Protein AF-M3G1S8-F1 (afdb_monomer_lite)

Organism: NCBI:txid1001598

pLDDT: mean 78.89, std 14.93, range [29.88, 95.81]

Secondary structure (DSSP, 8-state):
--SS-S-SS--SEEEEEPP----TTS-HHHHHHHHHHHHHHTTEEEEEEEE-HHHHHHHTT-HHHHHHHHHHHHTT-EEEEEEHHHHHSS-HHHHHHHHHHHHHHHTTSEEEEEE-HHHHHHHHHHHHHHHHHHHHS--------SS-HHHHHHHHHHHHHHHHHHHHHHHHHHHHHHHHHHHHHHHHHHHHHHHHHHHHHHHHHHHHHHHH--GGGHHHHHHH-TTEEEEEEEEE-TTTS-EEEEEEEE-HHHHHHHT----HHHHHHHHHHHTTT--SS-EEEE-HHHHTS-EEEEEEEETTEEEEEEEEHHHHTHHHHHH-SSTT-EEEEE-TT--EEEESSHHHHHHT---TTSHHHHHHHH-SSSEEEEEEEETTEEEEEEEEE-SGGG-EEEEEEEHHHHTHHHHHHHHHHHHHHHHHHHHHHHHHHHHHS-TTSTTHHHHHHHHHHHHHHHHHHHHHHHTT-

Radius of gyration: 53.16 Å; chains: 1; bounding box: 112×55×139 Å

Structure (mmCIF, N/CA/C/O backbone):
data_AF-M3G1S8-F1
#
_entry.id   AF-M3G1S8-F1
#
loop_
_atom_site.group_PDB
_atom_site.id
_atom_site.type_symbol
_atom_site.label_atom_id
_atom_site.label_alt_id
_atom_site.label_comp_id
_atom_site.label_asym_id
_atom_site.label_entity_id
_atom_site.label_seq_id
_atom_site.pdbx_PDB_ins_code
_atom_site.Cartn_x
_atom_site.Cartn_y
_atom_site.Cartn_z
_atom_site.occupancy
_atom_site.B_iso_or_equiv
_atom_site.auth_seq_id
_atom_site.auth_comp_id
_atom_site.auth_asym_id
_atom_site.auth_atom_id
_atom_site.pdbx_PDB_model_num
ATOM 1 N N . MET A 1 1 ? 38.138 -42.735 -56.449 1.00 38.25 1 MET A N 1
ATOM 2 C CA . MET A 1 1 ? 37.296 -41.520 -56.507 1.00 38.25 1 MET A CA 1
ATOM 3 C C . MET A 1 1 ? 37.813 -40.441 -55.544 1.00 38.25 1 MET A C 1
ATOM 5 O O . MET A 1 1 ? 37.038 -39.801 -54.858 1.00 38.25 1 MET A O 1
ATOM 9 N N . LEU A 1 2 ? 39.129 -40.226 -55.545 1.00 37.28 2 LEU A N 1
ATOM 10 C CA . LEU A 1 2 ? 39.902 -39.132 -54.942 1.00 37.28 2 LEU A CA 1
ATOM 11 C C . LEU A 1 2 ? 41.147 -39.022 -55.856 1.00 37.28 2 LEU A C 1
ATOM 13 O O . LEU A 1 2 ? 41.548 -40.051 -56.395 1.00 37.28 2 LEU A O 1
ATOM 17 N N . ASP A 1 3 ? 41.664 -37.818 -56.110 1.00 30.77 3 ASP A N 1
ATOM 18 C CA . ASP A 1 3 ? 42.760 -37.451 -57.053 1.00 30.77 3 ASP A CA 1
ATOM 19 C C . ASP A 1 3 ? 42.416 -37.039 -58.496 1.00 30.77 3 ASP A C 1
ATOM 21 O O . ASP A 1 3 ? 43.295 -36.845 -59.334 1.00 30.77 3 ASP A O 1
ATOM 25 N N . ARG A 1 4 ? 41.152 -36.736 -58.791 1.00 29.88 4 ARG A N 1
ATOM 26 C CA . ARG A 1 4 ? 40.826 -35.839 -59.912 1.00 29.88 4 ARG A CA 1
ATOM 27 C C . ARG A 1 4 ? 40.173 -34.607 -59.333 1.00 29.88 4 ARG A C 1
ATOM 29 O O . ARG A 1 4 ? 38.979 -34.651 -59.095 1.00 29.88 4 ARG A O 1
ATOM 36 N N . TRP A 1 5 ? 40.985 -33.593 -59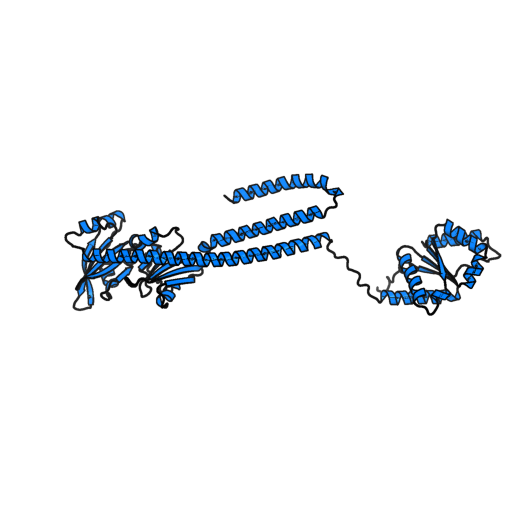.053 1.00 32.28 5 TRP A N 1
ATOM 37 C CA . TRP A 1 5 ? 40.703 -32.145 -58.987 1.00 32.28 5 TRP A CA 1
ATOM 38 C C . TRP A 1 5 ? 41.915 -31.465 -58.321 1.00 32.28 5 TRP A C 1
ATOM 40 O O . TRP A 1 5 ? 41.798 -30.691 -57.380 1.00 32.28 5 TRP A O 1
ATOM 50 N N . LYS A 1 6 ? 43.116 -31.817 -58.798 1.00 30.30 6 LYS A N 1
ATOM 51 C CA . LYS A 1 6 ? 44.330 -31.056 -58.517 1.00 30.30 6 LYS A CA 1
ATOM 52 C C . LYS A 1 6 ? 44.352 -29.918 -59.535 1.00 30.30 6 LYS A C 1
ATOM 54 O O . LYS A 1 6 ? 44.283 -30.182 -60.736 1.00 30.30 6 LYS A O 1
ATOM 59 N N . ASP A 1 7 ? 44.306 -28.699 -59.018 1.00 33.06 7 ASP A N 1
ATOM 60 C CA . ASP A 1 7 ? 44.194 -27.417 -59.706 1.00 33.06 7 ASP A CA 1
ATOM 61 C C . ASP A 1 7 ? 44.716 -27.392 -61.144 1.00 33.06 7 ASP A C 1
ATOM 63 O O . ASP A 1 7 ? 45.914 -27.421 -61.413 1.00 33.06 7 ASP A O 1
ATOM 67 N N . LYS A 1 8 ? 43.786 -27.254 -62.091 1.00 31.61 8 LYS A N 1
ATOM 68 C CA . LYS A 1 8 ? 44.093 -26.889 -63.481 1.00 31.61 8 LYS A CA 1
ATOM 69 C C . LYS A 1 8 ? 44.169 -25.368 -63.692 1.00 31.61 8 LYS A C 1
ATOM 71 O O . LYS A 1 8 ? 44.299 -24.937 -64.832 1.00 31.61 8 LYS A O 1
ATOM 76 N N . ASN A 1 9 ? 44.113 -24.578 -62.616 1.00 37.78 9 ASN A N 1
ATOM 77 C CA . ASN A 1 9 ? 44.045 -23.113 -62.655 1.00 37.78 9 ASN A CA 1
ATOM 78 C C . ASN A 1 9 ? 45.237 -22.389 -62.001 1.00 37.78 9 ASN A C 1
ATOM 80 O O . ASN A 1 9 ? 45.182 -21.172 -61.876 1.00 37.78 9 ASN A O 1
ATOM 84 N N . ASP A 1 10 ? 46.321 -23.084 -61.643 1.00 44.72 10 ASP A N 1
ATOM 85 C CA . ASP A 1 10 ? 47.406 -22.490 -60.838 1.00 44.72 10 ASP A CA 1
ATOM 86 C C . ASP A 1 10 ? 48.728 -22.265 -61.597 1.00 44.72 10 ASP A C 1
ATOM 88 O O . ASP A 1 10 ? 49.819 -22.506 -61.090 1.00 44.72 10 ASP A O 1
ATOM 92 N N . LYS A 1 11 ? 48.654 -21.820 -62.858 1.00 54.25 11 LYS A N 1
ATOM 93 C CA . LYS A 1 11 ? 49.828 -21.280 -63.571 1.00 54.25 11 LYS A CA 1
ATOM 94 C C . LYS A 1 11 ? 49.470 -19.989 -64.290 1.00 54.25 11 LYS A C 1
ATOM 96 O O . LYS A 1 11 ? 49.396 -19.934 -65.516 1.00 54.25 11 LYS A O 1
ATOM 101 N N . SER A 1 12 ? 49.233 -18.946 -63.503 1.00 69.00 12 SER A N 1
ATOM 102 C CA . SER A 1 12 ? 49.111 -17.569 -63.989 1.00 69.00 12 SER A CA 1
ATOM 103 C C . SER A 1 12 ? 50.437 -17.012 -64.539 1.00 69.00 12 SER A C 1
ATOM 105 O O . SER A 1 12 ? 50.435 -16.019 -65.268 1.00 69.00 12 SER A O 1
ATOM 107 N N . VAL A 1 13 ? 51.564 -17.668 -64.235 1.00 80.81 13 VAL A N 1
ATOM 108 C CA . VAL A 1 13 ? 52.898 -17.378 -64.777 1.00 80.81 13 VAL A CA 1
ATOM 109 C C . VAL A 1 13 ? 53.412 -18.588 -65.559 1.00 80.81 13 VAL A C 1
ATOM 111 O O . VAL A 1 13 ? 53.453 -19.703 -65.040 1.00 80.81 13 VAL A O 1
ATOM 114 N N . ARG A 1 14 ? 53.806 -18.368 -66.815 1.00 84.56 14 ARG A N 1
ATOM 115 C CA . ARG A 1 14 ? 54.478 -19.352 -67.673 1.00 84.56 14 ARG A CA 1
ATOM 116 C C . ARG A 1 14 ? 55.951 -18.995 -67.819 1.00 84.56 14 ARG A C 1
ATOM 118 O O . ARG A 1 14 ? 56.274 -17.825 -67.999 1.00 84.56 14 ARG A O 1
ATOM 125 N N . TRP A 1 15 ? 56.812 -20.003 -67.780 1.00 84.44 15 TRP A N 1
ATOM 126 C CA . TRP A 1 15 ? 58.256 -19.875 -67.957 1.00 84.44 15 TRP A CA 1
ATOM 127 C C . TRP A 1 15 ? 58.635 -20.554 -69.268 1.00 84.44 15 TRP A C 1
ATOM 129 O O . TRP A 1 15 ? 58.281 -21.713 -69.480 1.00 84.44 15 TRP A O 1
ATOM 139 N N . GLU A 1 16 ? 59.305 -19.831 -70.156 1.00 86.06 16 GLU A N 1
ATOM 140 C CA . GLU A 1 16 ? 59.780 -20.366 -71.432 1.00 86.06 16 GLU A CA 1
ATOM 141 C C . GLU A 1 16 ? 61.201 -19.871 -71.714 1.00 86.06 16 GLU A C 1
ATOM 143 O O . GLU A 1 16 ? 61.611 -18.797 -71.263 1.00 86.06 16 GLU A O 1
ATOM 148 N N . GLU A 1 17 ? 61.949 -20.643 -72.493 1.00 84.62 17 GLU A N 1
ATOM 149 C CA . GLU A 1 17 ? 63.209 -20.174 -73.058 1.00 84.62 17 GLU A CA 1
ATOM 150 C C . GLU A 1 17 ? 62.937 -19.101 -74.121 1.00 84.62 17 GLU A C 1
ATOM 152 O O . GLU A 1 17 ? 61.950 -19.168 -74.863 1.00 84.62 17 GLU A O 1
ATOM 157 N N . LEU A 1 18 ? 63.805 -18.090 -74.195 1.00 82.38 18 LEU A N 1
ATOM 158 C CA . LEU A 1 18 ? 63.752 -17.119 -75.279 1.00 82.38 18 LEU A CA 1
ATOM 159 C C . LEU A 1 18 ? 63.978 -17.840 -76.628 1.00 82.38 18 LEU A C 1
ATOM 161 O O . LEU A 1 18 ? 65.026 -18.457 -76.811 1.00 82.38 18 LEU A O 1
ATOM 165 N N . PRO A 1 19 ? 63.047 -17.744 -77.596 1.00 78.38 19 PRO A N 1
ATOM 166 C CA . PRO A 1 19 ? 63.170 -18.432 -78.877 1.00 78.38 19 PRO A CA 1
ATOM 167 C C . PRO A 1 19 ? 64.412 -17.960 -79.636 1.00 78.38 19 PRO A C 1
ATOM 169 O O . PRO A 1 19 ? 64.695 -16.759 -79.709 1.00 78.38 19 PRO A O 1
ATOM 172 N N . ASN A 1 20 ? 65.126 -18.900 -80.255 1.00 73.69 20 ASN A N 1
ATOM 173 C CA . ASN A 1 20 ? 66.248 -18.562 -81.117 1.00 73.69 20 ASN A CA 1
ATOM 174 C C . ASN A 1 20 ? 65.729 -17.920 -82.415 1.00 73.69 20 ASN A C 1
ATOM 176 O O . ASN A 1 20 ? 65.046 -18.557 -83.213 1.00 73.69 20 ASN A O 1
ATOM 180 N N . LEU A 1 21 ? 66.040 -16.638 -82.603 1.00 69.19 21 LEU A N 1
ATOM 181 C CA . LEU A 1 21 ? 65.612 -15.845 -83.758 1.00 69.19 21 LEU A CA 1
ATOM 182 C C . LEU A 1 21 ? 66.564 -15.980 -84.963 1.00 69.19 21 LEU A C 1
ATOM 184 O O . LEU A 1 21 ? 66.324 -15.358 -85.995 1.00 69.19 21 LEU A O 1
ATOM 188 N N . HIS A 1 22 ? 67.634 -16.774 -84.848 1.00 61.22 22 HIS A N 1
ATOM 189 C CA . HIS A 1 22 ? 68.556 -17.069 -85.943 1.00 61.22 22 HIS A CA 1
ATOM 190 C C . HIS A 1 22 ? 68.273 -18.455 -86.524 1.00 61.22 22 HIS A C 1
ATOM 192 O O . HIS A 1 22 ? 68.762 -19.469 -86.030 1.00 61.22 22 HIS A O 1
ATOM 198 N N . SER A 1 23 ? 67.488 -18.492 -87.599 1.00 54.47 23 SER A N 1
ATOM 199 C CA . SER A 1 23 ? 67.347 -19.674 -88.447 1.00 54.47 23 SER A CA 1
ATOM 200 C C . SER A 1 23 ? 67.603 -19.292 -89.903 1.00 54.47 23 SER A C 1
ATOM 202 O O . SER A 1 23 ? 66.816 -18.549 -90.484 1.00 54.47 23 SER A O 1
ATOM 204 N N . ASP A 1 24 ? 68.654 -19.841 -90.511 1.00 54.09 24 ASP A N 1
ATOM 205 C CA . ASP A 1 24 ? 69.060 -19.553 -91.900 1.00 54.09 24 ASP A CA 1
ATOM 206 C C . ASP A 1 24 ? 68.091 -20.098 -92.977 1.00 54.09 24 ASP A C 1
ATOM 208 O O . ASP A 1 24 ? 68.349 -19.972 -94.172 1.00 54.09 24 ASP A O 1
ATOM 212 N N . LEU A 1 25 ? 66.964 -20.712 -92.590 1.00 51.41 25 LEU A N 1
ATOM 213 C CA . LEU A 1 25 ? 66.077 -21.461 -93.495 1.00 51.41 25 LEU A CA 1
ATOM 214 C C . LEU A 1 25 ? 64.577 -21.106 -93.393 1.00 51.41 25 LEU A C 1
ATOM 216 O O . LEU A 1 25 ? 63.768 -21.733 -94.076 1.00 51.41 25 LEU A O 1
ATOM 220 N N . GLN A 1 26 ? 64.172 -20.111 -92.592 1.00 59.91 26 GLN A N 1
ATOM 221 C CA . GLN A 1 26 ? 62.765 -19.689 -92.459 1.00 59.91 26 GLN A CA 1
ATOM 222 C C . GLN A 1 26 ? 62.607 -18.163 -92.416 1.00 59.91 26 GLN A C 1
ATOM 224 O O . GLN A 1 26 ? 63.440 -17.451 -91.861 1.00 59.91 26 GLN A O 1
ATOM 229 N N . ASP A 1 27 ? 61.513 -17.663 -92.998 1.00 75.69 27 ASP A N 1
ATOM 230 C CA . ASP A 1 27 ? 61.168 -16.239 -92.999 1.00 75.69 27 ASP A CA 1
ATOM 231 C C . ASP A 1 27 ? 60.850 -15.762 -91.570 1.00 75.69 27 ASP A C 1
ATOM 233 O O . ASP A 1 27 ? 59.883 -16.202 -90.937 1.00 75.69 27 ASP A O 1
ATOM 237 N N . LEU A 1 28 ? 61.671 -14.846 -91.058 1.00 77.56 28 LEU A N 1
ATOM 238 C CA . LEU A 1 28 ? 61.575 -14.285 -89.710 1.00 77.56 28 LEU A CA 1
ATOM 239 C C . LEU A 1 28 ? 60.182 -13.695 -89.416 1.00 77.56 28 LEU A C 1
ATOM 241 O O . LEU A 1 28 ? 59.705 -13.766 -88.282 1.00 77.56 28 LEU A O 1
ATOM 245 N N . ASP A 1 29 ? 59.505 -13.135 -90.426 1.00 78.31 29 ASP A N 1
ATOM 246 C CA . ASP A 1 29 ? 58.155 -12.581 -90.262 1.00 78.31 29 ASP A CA 1
ATOM 247 C C . ASP A 1 29 ? 57.101 -13.655 -89.972 1.00 78.31 29 ASP A C 1
ATOM 249 O O . ASP A 1 29 ? 56.170 -13.419 -89.194 1.00 78.31 29 ASP A O 1
ATOM 253 N N . LEU A 1 30 ? 57.250 -14.845 -90.557 1.00 79.44 30 LEU A N 1
ATOM 254 C CA . LEU A 1 30 ? 56.364 -15.978 -90.301 1.00 79.44 30 LEU A CA 1
ATOM 255 C C . LEU A 1 30 ? 56.570 -16.525 -88.882 1.00 79.44 30 LEU A C 1
ATOM 257 O O . LEU A 1 30 ? 55.585 -16.785 -88.188 1.00 79.44 30 LEU A O 1
ATOM 261 N N . ILE A 1 31 ? 57.821 -16.605 -88.414 1.00 81.31 31 ILE A N 1
ATOM 262 C CA . ILE A 1 31 ? 58.156 -17.057 -87.053 1.00 81.31 31 ILE A CA 1
ATOM 263 C C . ILE A 1 31 ? 57.557 -16.112 -86.006 1.00 81.31 31 ILE A C 1
ATOM 265 O O . ILE A 1 31 ? 56.846 -16.558 -85.105 1.00 81.31 31 ILE A O 1
ATOM 269 N N . ILE A 1 32 ? 57.782 -14.798 -86.142 1.00 83.44 32 ILE A N 1
ATOM 270 C CA . ILE A 1 32 ? 57.283 -13.800 -85.182 1.00 83.44 32 ILE A CA 1
ATOM 271 C C . ILE A 1 32 ? 55.747 -13.797 -85.144 1.00 83.44 32 ILE A C 1
ATOM 273 O O . ILE A 1 32 ? 55.156 -13.754 -84.063 1.00 83.44 32 ILE A O 1
ATOM 277 N N . ARG A 1 33 ? 55.077 -13.884 -86.302 1.00 83.31 33 ARG A N 1
ATOM 278 C CA . ARG A 1 33 ? 53.605 -13.939 -86.370 1.00 83.31 33 ARG A CA 1
ATOM 279 C C . ARG A 1 33 ? 53.040 -15.211 -85.753 1.00 83.31 33 ARG A C 1
ATOM 281 O O . ARG A 1 33 ? 52.070 -15.124 -84.998 1.00 83.31 33 ARG A O 1
ATOM 288 N N . SER A 1 34 ? 53.644 -16.362 -86.051 1.00 84.50 34 SER A N 1
ATOM 289 C CA . SER A 1 34 ? 53.258 -17.643 -85.456 1.00 84.50 34 SER A CA 1
ATOM 290 C C . SER A 1 34 ? 53.370 -17.569 -83.937 1.00 84.50 34 SER A C 1
ATOM 292 O O . SER A 1 34 ? 52.396 -17.831 -83.233 1.00 84.50 34 SER A O 1
ATOM 294 N N . LEU A 1 35 ? 54.505 -17.078 -83.437 1.00 85.81 35 LEU A N 1
ATOM 295 C CA . LEU A 1 35 ? 54.755 -16.934 -82.010 1.00 85.81 35 LEU A CA 1
ATOM 296 C C . LEU A 1 35 ? 53.747 -15.995 -81.334 1.00 85.81 35 LEU A C 1
ATOM 298 O O . LEU A 1 35 ? 53.179 -16.335 -80.299 1.00 85.81 35 LEU A O 1
ATOM 302 N N . ILE A 1 36 ? 53.466 -14.832 -81.929 1.00 87.00 36 ILE A N 1
ATOM 303 C CA . ILE A 1 36 ? 52.450 -13.898 -81.422 1.00 87.00 36 ILE A CA 1
ATOM 304 C C . ILE A 1 36 ? 51.079 -14.575 -81.341 1.00 87.00 36 ILE A C 1
ATOM 306 O O . ILE A 1 36 ? 50.400 -14.466 -80.319 1.00 87.00 36 ILE A O 1
ATOM 310 N N . SER A 1 37 ? 50.674 -15.285 -82.397 1.00 85.31 37 SER A N 1
ATOM 311 C CA . SER A 1 37 ? 49.375 -15.962 -82.444 1.00 85.31 37 SER A CA 1
ATOM 312 C C . SER A 1 37 ? 49.258 -17.063 -81.389 1.00 85.31 37 SER A C 1
ATOM 314 O O . SER A 1 37 ? 48.238 -17.156 -80.703 1.00 85.31 37 SER A O 1
ATOM 316 N N . GLU A 1 38 ? 50.334 -17.822 -81.179 1.00 87.06 38 GLU A N 1
ATOM 317 C CA . GLU A 1 38 ? 50.421 -18.858 -80.158 1.00 87.06 38 GLU A CA 1
ATOM 318 C C . GLU A 1 38 ? 50.263 -18.249 -78.760 1.00 87.06 38 GLU A C 1
ATOM 320 O O . GLU A 1 38 ? 49.394 -18.671 -77.995 1.00 87.06 38 GLU A O 1
ATOM 325 N N . LYS A 1 39 ? 51.019 -17.191 -78.432 1.00 87.88 39 LYS A N 1
ATOM 326 C CA . LYS A 1 39 ? 50.957 -16.580 -77.093 1.00 87.88 39 LYS A CA 1
ATOM 327 C C . LYS A 1 39 ? 49.620 -15.885 -76.830 1.00 87.88 39 LYS A C 1
ATOM 329 O O . LYS A 1 39 ? 49.099 -15.968 -75.717 1.00 87.88 39 LYS A O 1
ATOM 334 N N . LEU A 1 40 ? 49.009 -15.287 -77.854 1.00 84.75 40 LEU A N 1
ATOM 335 C CA . LEU A 1 40 ? 47.648 -14.754 -77.759 1.00 84.75 40 LEU A CA 1
ATOM 336 C C . LEU A 1 40 ? 46.608 -15.856 -77.511 1.00 84.75 40 LEU A C 1
ATOM 338 O O . LEU A 1 40 ? 45.704 -15.652 -76.701 1.00 84.75 40 LEU A O 1
ATOM 342 N N . SER A 1 41 ? 46.745 -17.022 -78.152 1.00 82.44 41 SER A N 1
ATOM 343 C CA . SER A 1 41 ? 45.844 -18.167 -77.936 1.00 82.44 41 SER A CA 1
ATOM 344 C C . SER A 1 41 ? 45.923 -18.719 -76.506 1.00 82.44 41 SER A C 1
ATOM 346 O O . SER A 1 41 ? 44.918 -19.153 -75.948 1.00 82.44 41 SER A O 1
ATOM 348 N N . LEU A 1 42 ? 47.095 -18.607 -75.871 1.00 80.69 42 LEU A N 1
ATOM 349 C CA . LEU A 1 42 ? 47.322 -18.955 -74.465 1.00 80.69 42 LEU A CA 1
ATOM 350 C C . LEU A 1 42 ? 46.812 -17.878 -73.483 1.00 80.69 42 LEU A C 1
ATOM 352 O O . LEU A 1 42 ? 46.976 -18.012 -72.266 1.00 80.69 42 LEU A O 1
ATOM 356 N N . GLY A 1 43 ? 46.197 -16.803 -73.988 1.00 81.19 43 GLY A N 1
ATOM 357 C CA . GLY A 1 43 ? 45.658 -15.703 -73.187 1.00 81.19 43 GLY A CA 1
ATOM 358 C C . GLY A 1 43 ? 46.729 -14.814 -72.551 1.00 81.19 43 GLY A C 1
ATOM 359 O O . GLY A 1 43 ? 46.416 -14.032 -71.655 1.00 81.19 43 GLY A O 1
ATOM 360 N N . ILE A 1 44 ? 47.984 -14.932 -72.989 1.00 85.56 44 ILE A N 1
ATOM 361 C CA . ILE A 1 44 ? 49.108 -14.160 -72.458 1.00 85.56 44 ILE A CA 1
ATOM 362 C C . ILE A 1 44 ? 48.966 -12.720 -72.950 1.00 85.56 44 ILE A C 1
ATOM 364 O O . ILE A 1 44 ? 48.756 -12.476 -74.139 1.00 85.56 44 ILE A O 1
ATOM 368 N N . ARG A 1 45 ? 49.072 -11.753 -72.035 1.00 83.81 45 ARG A N 1
ATOM 369 C CA . ARG A 1 45 ? 49.081 -10.316 -72.379 1.00 83.81 45 ARG A CA 1
ATOM 370 C C . ARG A 1 45 ? 50.283 -9.570 -71.810 1.00 83.81 45 ARG A C 1
ATOM 372 O O . ARG A 1 45 ? 50.538 -8.449 -72.239 1.00 83.81 45 ARG A O 1
ATOM 379 N N . GLU A 1 46 ? 51.040 -10.186 -70.904 1.00 87.94 46 GLU A N 1
ATOM 380 C CA . GLU A 1 46 ? 52.241 -9.599 -70.310 1.00 87.94 46 GLU A CA 1
ATOM 381 C C . GLU A 1 46 ? 53.451 -10.509 -70.537 1.00 87.94 46 GLU A C 1
ATOM 383 O O . GLU A 1 46 ? 53.394 -11.698 -70.232 1.00 87.94 46 GLU A O 1
ATOM 388 N N . ILE A 1 47 ? 54.531 -9.947 -71.088 1.00 89.44 47 ILE A N 1
ATOM 389 C CA . ILE A 1 47 ? 55.787 -10.653 -71.367 1.00 89.44 47 ILE A CA 1
ATOM 390 C C . ILE A 1 47 ? 56.920 -9.971 -70.607 1.00 89.44 47 ILE A C 1
ATOM 392 O O . ILE A 1 47 ? 57.096 -8.751 -70.672 1.00 89.44 47 ILE A O 1
ATOM 396 N N . ILE A 1 48 ? 57.707 -10.767 -69.895 1.00 89.62 48 ILE A N 1
ATOM 397 C CA . ILE A 1 48 ? 58.778 -10.306 -69.023 1.00 89.62 48 ILE A CA 1
ATOM 398 C C . ILE A 1 48 ? 60.077 -10.958 -69.477 1.00 89.62 48 ILE A C 1
ATOM 400 O O . ILE A 1 48 ? 60.229 -12.173 -69.411 1.00 89.62 48 ILE A O 1
ATOM 404 N N . PHE A 1 49 ? 61.024 -10.142 -69.928 1.00 88.56 49 PHE A N 1
ATOM 405 C CA . PHE A 1 49 ? 62.358 -10.607 -70.296 1.00 88.56 49 PHE A CA 1
ATOM 406 C C . PHE A 1 49 ? 63.251 -10.614 -69.055 1.00 88.56 49 PHE A C 1
ATOM 408 O O . PHE A 1 49 ? 63.583 -9.548 -68.540 1.00 88.56 49 PHE A O 1
ATOM 415 N N . CYS A 1 50 ? 63.631 -11.796 -68.578 1.00 87.50 50 CYS A N 1
ATOM 416 C CA . CYS A 1 50 ? 64.523 -11.992 -67.438 1.00 87.50 50 CYS A CA 1
ATOM 417 C C . CYS A 1 50 ? 65.872 -12.535 -67.928 1.00 87.50 50 CYS A C 1
ATOM 419 O O . CYS A 1 50 ? 66.073 -13.749 -68.002 1.00 87.50 50 CYS A O 1
ATOM 421 N N . LEU A 1 51 ? 66.780 -11.630 -68.297 1.00 86.56 51 LEU A N 1
ATOM 422 C CA . LEU A 1 51 ? 68.040 -11.942 -68.988 1.00 86.56 51 LEU A CA 1
ATOM 423 C C . LEU A 1 51 ? 69.243 -11.403 -68.200 1.00 86.56 51 LEU A C 1
ATOM 425 O O . LEU A 1 51 ? 69.094 -10.457 -67.419 1.00 86.56 51 LEU A O 1
ATOM 429 N N . SER A 1 52 ? 70.423 -12.000 -68.387 1.00 84.88 52 SER A N 1
ATOM 430 C CA . SER A 1 52 ? 71.684 -11.456 -67.855 1.00 84.88 52 SER A CA 1
ATOM 431 C C . SER A 1 52 ? 72.014 -10.101 -68.481 1.00 84.88 52 SER A C 1
ATOM 433 O O . SER A 1 52 ? 71.580 -9.782 -69.596 1.00 84.88 52 SER A O 1
ATOM 435 N N . ALA A 1 53 ? 72.805 -9.284 -67.781 1.00 82.88 53 ALA A N 1
ATOM 436 C CA . ALA A 1 53 ? 73.181 -7.959 -68.280 1.00 82.88 53 ALA A CA 1
ATOM 437 C C . ALA A 1 53 ? 73.934 -8.030 -69.626 1.00 82.88 53 ALA A C 1
ATOM 439 O O . ALA A 1 53 ? 73.704 -7.199 -70.510 1.00 82.88 53 ALA A O 1
ATOM 440 N N . GLU A 1 54 ? 74.785 -9.045 -69.803 1.00 82.62 54 GLU A N 1
ATOM 441 C CA . GLU A 1 54 ? 75.558 -9.271 -71.029 1.00 82.62 54 GLU A CA 1
ATOM 442 C C . GLU A 1 54 ? 74.660 -9.666 -72.208 1.00 82.62 54 GLU A C 1
ATOM 444 O O . GLU A 1 54 ? 74.741 -9.064 -73.284 1.00 82.62 54 GLU A O 1
ATOM 449 N N . GLN A 1 55 ? 73.740 -10.614 -72.001 1.00 82.75 55 GLN A N 1
ATOM 450 C CA . GLN A 1 55 ? 72.839 -11.072 -73.058 1.00 82.75 55 GLN A CA 1
ATOM 451 C C . GLN A 1 55 ? 71.784 -10.017 -73.421 1.00 82.75 55 GLN A C 1
ATOM 453 O O . GLN A 1 55 ? 71.456 -9.821 -74.591 1.00 82.75 55 GLN A O 1
ATOM 458 N N . ALA A 1 56 ? 71.282 -9.260 -72.443 1.00 82.94 56 ALA A N 1
ATOM 459 C CA . ALA A 1 56 ? 70.390 -8.139 -72.719 1.00 82.94 56 ALA A CA 1
ATOM 460 C C . ALA A 1 56 ? 71.072 -7.071 -73.596 1.00 82.94 56 ALA A C 1
ATOM 462 O O . ALA A 1 56 ? 70.416 -6.429 -74.422 1.00 82.94 56 ALA A O 1
ATOM 463 N N . LEU A 1 57 ? 72.384 -6.868 -73.434 1.00 82.88 57 LEU A N 1
ATOM 464 C CA . LEU A 1 57 ? 73.156 -5.902 -74.214 1.00 82.88 57 LEU A CA 1
ATOM 465 C C . LEU A 1 57 ? 73.479 -6.411 -75.627 1.00 82.88 57 LEU A C 1
ATOM 467 O O . LEU A 1 57 ? 73.491 -5.606 -76.562 1.00 82.88 57 LEU A O 1
ATOM 471 N N . SER A 1 58 ? 73.684 -7.720 -75.804 1.00 83.56 58 SER A N 1
ATOM 472 C CA . SER A 1 58 ? 73.856 -8.332 -77.128 1.00 83.56 58 SER A CA 1
ATOM 473 C C . SER A 1 58 ? 72.548 -8.329 -77.932 1.00 83.56 58 SER A C 1
ATOM 475 O O . SER A 1 58 ? 72.532 -7.872 -79.076 1.00 83.56 58 SER A O 1
ATOM 477 N N . LEU A 1 59 ? 71.421 -8.705 -77.317 1.00 82.81 59 LEU A N 1
ATOM 478 C CA . LEU A 1 59 ? 70.107 -8.740 -77.971 1.00 82.81 59 LEU A CA 1
ATOM 479 C C . LEU A 1 59 ? 69.596 -7.350 -78.360 1.00 82.81 59 LEU A C 1
ATOM 481 O O . LEU A 1 59 ? 68.998 -7.192 -79.421 1.00 82.81 59 LEU A O 1
ATOM 485 N N . LYS A 1 60 ? 69.901 -6.307 -77.577 1.00 81.88 60 LYS A N 1
ATOM 486 C CA . LYS A 1 60 ? 69.582 -4.914 -77.948 1.00 81.88 60 LYS A CA 1
ATOM 487 C C . LYS A 1 60 ? 70.262 -4.447 -79.239 1.00 81.88 60 LYS A C 1
ATOM 489 O O . LYS A 1 60 ? 69.767 -3.512 -79.863 1.00 81.88 60 LYS A O 1
ATOM 494 N N . LYS A 1 61 ? 71.384 -5.063 -79.629 1.00 82.25 61 LYS A N 1
ATOM 495 C CA . LYS A 1 61 ? 72.095 -4.764 -80.884 1.00 82.25 61 LYS A CA 1
ATOM 496 C C . LYS A 1 61 ? 71.578 -5.596 -82.067 1.00 82.25 61 LYS A C 1
ATOM 498 O O . LYS A 1 61 ? 71.857 -5.239 -83.209 1.00 82.25 61 LYS A O 1
ATOM 503 N N . SER A 1 62 ? 70.819 -6.665 -81.813 1.00 83.06 62 SER A N 1
ATOM 504 C CA . SER A 1 62 ? 70.233 -7.515 -82.854 1.00 83.06 62 SER A CA 1
ATOM 505 C C . SER A 1 62 ? 69.016 -6.849 -83.502 1.00 83.06 62 SER A C 1
ATOM 507 O O . SER A 1 62 ? 68.082 -6.411 -82.824 1.00 83.06 62 SER A O 1
ATOM 509 N N . ARG A 1 63 ? 69.004 -6.795 -84.840 1.00 81.44 63 ARG A N 1
ATOM 510 C CA . ARG A 1 63 ? 67.866 -6.266 -85.613 1.00 81.44 63 ARG A CA 1
ATOM 511 C C . ARG A 1 63 ? 66.616 -7.134 -85.449 1.00 81.44 63 ARG A C 1
ATOM 513 O O . ARG A 1 63 ? 65.515 -6.589 -85.371 1.00 81.44 63 ARG A O 1
ATOM 520 N N . ASP A 1 64 ? 66.792 -8.444 -85.323 1.00 84.00 64 ASP A N 1
ATOM 521 C CA . ASP A 1 64 ? 65.697 -9.415 -85.250 1.00 84.00 64 ASP A CA 1
ATOM 522 C C . ASP A 1 64 ? 64.954 -9.306 -83.916 1.00 84.00 64 ASP A C 1
ATOM 524 O O . ASP A 1 64 ? 63.723 -9.277 -83.869 1.00 84.00 64 ASP A O 1
ATOM 528 N N . PHE A 1 65 ? 65.699 -9.117 -82.824 1.00 84.69 65 PHE A N 1
ATOM 529 C CA . PHE A 1 65 ? 65.120 -8.891 -81.502 1.00 84.69 65 PHE A CA 1
ATOM 530 C C . PHE A 1 65 ? 64.352 -7.563 -81.425 1.00 84.69 65 PHE A C 1
ATOM 532 O O . PHE A 1 65 ? 63.245 -7.505 -80.888 1.00 84.69 65 PHE A O 1
ATOM 539 N N . LEU A 1 66 ? 64.887 -6.486 -82.012 1.00 84.94 66 LEU A N 1
ATOM 540 C CA . LEU A 1 66 ? 64.178 -5.202 -82.078 1.00 84.94 66 LEU A CA 1
ATOM 541 C C . LEU A 1 66 ? 62.877 -5.302 -82.890 1.00 84.94 66 LEU A C 1
ATOM 543 O O . LEU A 1 66 ? 61.884 -4.657 -82.536 1.00 84.94 66 LEU A O 1
ATOM 547 N N . LYS A 1 67 ? 62.866 -6.127 -83.944 1.00 85.62 67 LYS A N 1
ATOM 548 C CA . LYS A 1 67 ? 61.665 -6.429 -84.730 1.00 85.62 67 LYS A CA 1
ATOM 549 C C . LYS A 1 67 ? 60.626 -7.181 -83.891 1.00 85.62 67 LYS A C 1
ATOM 551 O O . LYS A 1 67 ? 59.494 -6.711 -83.798 1.00 85.62 67 LYS A O 1
ATOM 556 N N . LEU A 1 68 ? 61.031 -8.236 -83.176 1.00 86.19 68 LEU A N 1
ATOM 557 C CA . LEU A 1 68 ? 60.166 -8.975 -82.246 1.00 86.19 68 LEU A CA 1
ATOM 558 C C . LEU A 1 68 ? 59.510 -8.044 -81.213 1.00 86.19 68 LEU A C 1
ATOM 560 O O . LEU A 1 68 ? 58.292 -8.058 -81.048 1.00 86.19 68 LEU A O 1
ATOM 564 N N . ILE A 1 69 ? 60.289 -7.185 -80.548 1.00 87.56 69 ILE A N 1
ATOM 565 C CA . ILE A 1 69 ? 59.761 -6.244 -79.544 1.00 87.56 69 ILE A CA 1
ATOM 566 C C . ILE A 1 69 ? 58.731 -5.287 -80.156 1.00 87.56 69 ILE A C 1
ATOM 568 O O . ILE A 1 69 ? 57.711 -4.983 -79.529 1.00 87.56 69 ILE A O 1
ATOM 572 N N . LYS A 1 70 ? 58.985 -4.794 -81.373 1.00 87.44 70 LYS A N 1
ATOM 573 C CA . LYS A 1 70 ? 58.071 -3.887 -82.073 1.00 87.44 70 LYS A CA 1
ATOM 574 C C . LYS A 1 70 ? 56.745 -4.572 -82.399 1.00 87.44 70 LYS A C 1
ATOM 576 O O . LYS A 1 70 ? 55.692 -3.968 -82.188 1.00 87.44 70 LYS A O 1
ATOM 581 N N . ASP A 1 71 ? 56.792 -5.811 -82.868 1.00 86.94 71 ASP A N 1
ATOM 582 C CA . ASP A 1 71 ? 55.595 -6.549 -83.265 1.00 86.94 71 ASP A CA 1
ATOM 583 C C . ASP A 1 71 ? 54.803 -7.071 -82.059 1.00 86.94 71 ASP A C 1
ATOM 585 O O . ASP A 1 71 ? 53.576 -6.983 -82.061 1.00 86.94 71 ASP A O 1
ATOM 589 N N . LEU A 1 72 ? 55.470 -7.453 -80.963 1.00 88.75 72 LEU A N 1
ATOM 590 C CA . LEU A 1 72 ? 54.814 -7.739 -79.681 1.00 88.75 72 LEU A CA 1
ATOM 591 C C . LEU A 1 72 ? 54.048 -6.520 -79.145 1.00 88.75 72 LEU A C 1
ATOM 593 O O . LEU A 1 72 ? 52.886 -6.632 -78.753 1.00 88.75 72 LEU A O 1
ATOM 597 N N . LYS A 1 73 ? 54.652 -5.324 -79.179 1.00 88.12 73 LYS A N 1
ATOM 598 C CA . LYS A 1 73 ? 53.953 -4.092 -78.770 1.00 88.12 73 LYS A CA 1
ATOM 599 C C . LYS A 1 73 ? 52.762 -3.781 -79.676 1.00 88.12 73 LYS A C 1
ATOM 601 O O . LYS A 1 73 ? 51.710 -3.392 -79.177 1.00 88.12 73 LYS A O 1
ATOM 606 N N . ARG A 1 74 ? 52.900 -3.975 -80.993 1.00 88.88 74 ARG A N 1
ATOM 607 C CA . ARG A 1 74 ? 51.797 -3.801 -81.958 1.00 88.88 74 ARG A CA 1
ATOM 608 C C . ARG A 1 74 ? 50.654 -4.788 -81.728 1.00 88.88 74 ARG A C 1
ATOM 610 O O . ARG A 1 74 ? 49.502 -4.416 -81.917 1.00 88.88 74 ARG A O 1
ATOM 617 N N . ALA A 1 75 ? 50.961 -6.005 -81.287 1.00 85.31 75 ALA A N 1
ATOM 618 C CA . ALA A 1 75 ? 49.976 -7.025 -80.940 1.00 85.31 75 ALA A CA 1
ATOM 619 C C . ALA A 1 75 ? 49.301 -6.803 -79.567 1.00 85.31 75 ALA A C 1
ATOM 621 O O . ALA A 1 75 ? 48.404 -7.561 -79.196 1.00 85.31 75 ALA A O 1
ATOM 622 N N . GLY A 1 76 ? 49.690 -5.760 -78.822 1.00 83.50 76 GLY A N 1
ATOM 623 C CA . GLY A 1 76 ? 49.051 -5.370 -77.562 1.00 83.50 76 GLY A CA 1
ATOM 624 C C . GLY A 1 76 ? 49.618 -6.044 -76.310 1.00 83.50 76 GLY A C 1
ATOM 625 O O . GLY A 1 76 ? 48.945 -6.046 -75.281 1.00 83.50 76 GLY A O 1
ATOM 626 N N . PHE A 1 77 ? 50.829 -6.608 -76.370 1.00 87.50 77 PHE A N 1
ATOM 627 C CA . PHE A 1 77 ? 51.511 -7.133 -75.184 1.00 87.50 77 PHE A CA 1
ATOM 628 C C . PHE A 1 77 ? 52.156 -6.010 -74.362 1.00 87.50 77 PHE A C 1
ATOM 630 O O . PHE A 1 77 ? 52.825 -5.126 -74.906 1.00 87.50 77 PHE A O 1
ATOM 637 N N . THR A 1 78 ? 52.028 -6.077 -73.036 1.00 87.56 78 THR A N 1
ATOM 638 C CA . THR A 1 78 ? 52.829 -5.255 -72.121 1.00 87.56 78 THR A CA 1
ATOM 639 C C . THR A 1 78 ? 54.176 -5.926 -71.890 1.00 87.56 78 THR A C 1
ATOM 641 O O . THR A 1 78 ? 54.227 -7.085 -71.483 1.00 87.56 78 THR A O 1
ATOM 644 N N . ILE A 1 79 ? 55.263 -5.202 -72.157 1.00 87.94 79 ILE A N 1
ATOM 645 C CA . ILE A 1 79 ? 56.624 -5.738 -72.073 1.00 87.94 79 ILE A CA 1
ATOM 646 C C . ILE A 1 79 ? 57.358 -5.109 -70.893 1.00 87.94 79 ILE A C 1
ATOM 648 O O . ILE A 1 79 ? 57.479 -3.884 -70.832 1.00 87.94 79 ILE A O 1
ATOM 652 N N . SER A 1 80 ? 57.910 -5.955 -70.028 1.00 87.19 80 SER A N 1
ATOM 653 C CA . SER A 1 80 ? 58.768 -5.566 -68.905 1.00 87.19 80 SER A CA 1
ATOM 654 C C . SER A 1 80 ? 60.114 -6.292 -68.987 1.00 87.19 80 SER A C 1
ATOM 656 O O . SER A 1 80 ? 60.238 -7.331 -69.635 1.00 87.19 80 SER A O 1
ATOM 658 N N . SER A 1 81 ? 61.143 -5.749 -68.340 1.00 85.50 81 SER A N 1
ATOM 659 C CA . SER A 1 81 ? 62.478 -6.357 -68.285 1.00 85.50 81 SER A CA 1
ATOM 660 C C . SER A 1 81 ? 62.951 -6.493 -66.846 1.00 85.50 81 SER A C 1
ATOM 662 O O . SER A 1 81 ? 62.751 -5.575 -66.049 1.00 85.50 81 SER A O 1
ATOM 664 N N . ALA A 1 82 ? 63.626 -7.594 -66.543 1.00 84.62 82 ALA A N 1
ATOM 665 C CA . ALA A 1 82 ? 64.209 -7.886 -65.249 1.00 84.62 82 ALA A CA 1
ATOM 666 C C . ALA A 1 82 ? 65.652 -8.390 -65.399 1.00 84.62 82 ALA A C 1
ATOM 668 O O . ALA A 1 82 ? 66.015 -8.995 -66.407 1.00 84.62 82 ALA A O 1
ATOM 669 N N . ASP A 1 83 ? 66.466 -8.097 -64.390 1.00 83.50 83 ASP A N 1
ATOM 670 C CA . ASP A 1 83 ? 67.888 -8.435 -64.343 1.00 83.50 83 ASP A CA 1
ATOM 671 C C . ASP A 1 83 ? 68.065 -9.805 -63.677 1.00 83.50 83 ASP A C 1
ATOM 673 O O . ASP A 1 83 ? 67.851 -9.955 -62.468 1.00 83.50 83 ASP A O 1
ATOM 677 N N . LYS A 1 84 ? 68.426 -10.801 -64.491 1.00 83.31 84 LYS A N 1
ATOM 678 C CA . LYS A 1 84 ? 68.589 -12.197 -64.071 1.00 83.31 84 LYS A CA 1
ATOM 679 C C . LYS A 1 84 ? 69.621 -12.339 -62.958 1.00 83.31 84 LYS A C 1
ATOM 681 O O . LYS A 1 84 ? 69.372 -13.037 -61.976 1.00 83.31 84 LYS A O 1
ATOM 686 N N . ASP A 1 85 ? 70.753 -11.656 -63.090 1.00 82.69 85 ASP A N 1
ATOM 687 C CA . ASP A 1 85 ? 71.903 -11.830 -62.204 1.00 82.69 85 ASP A CA 1
ATOM 688 C C . ASP A 1 85 ? 71.571 -11.301 -60.803 1.00 82.69 85 ASP A C 1
ATOM 690 O O . ASP A 1 85 ? 71.899 -11.923 -59.792 1.00 82.69 85 ASP A O 1
ATOM 694 N N . LYS A 1 86 ? 70.783 -10.219 -60.721 1.00 82.12 86 LYS A N 1
ATOM 695 C CA . LYS A 1 86 ? 70.240 -9.720 -59.446 1.00 82.12 86 LYS A CA 1
ATOM 696 C C . LYS A 1 86 ? 69.205 -10.650 -58.824 1.00 82.12 86 LYS A C 1
ATOM 698 O O . LYS A 1 86 ? 69.184 -10.782 -57.600 1.00 82.12 86 LYS A O 1
ATOM 703 N N . ILE A 1 87 ? 68.357 -11.288 -59.628 1.00 81.62 87 ILE A N 1
ATOM 704 C CA . ILE A 1 87 ? 67.328 -12.218 -59.135 1.00 81.62 87 ILE A CA 1
ATOM 705 C C . ILE A 1 87 ? 67.963 -13.511 -58.617 1.00 81.62 87 ILE A C 1
ATOM 707 O O . ILE A 1 87 ? 67.538 -14.030 -57.583 1.00 81.62 87 ILE A O 1
ATOM 711 N N . LEU A 1 88 ? 68.996 -14.019 -59.288 1.00 79.38 88 LEU A N 1
ATOM 712 C CA . LEU A 1 88 ? 69.717 -15.223 -58.873 1.00 79.38 88 LEU A CA 1
ATOM 713 C C . LEU A 1 88 ? 70.758 -14.961 -57.778 1.00 79.38 88 LEU A C 1
ATOM 715 O O . LEU A 1 88 ? 71.097 -15.897 -57.056 1.00 79.38 88 LEU A O 1
ATOM 719 N N . SER A 1 89 ? 71.184 -13.710 -57.571 1.00 78.06 89 SER A N 1
ATOM 720 C CA . SER A 1 89 ? 72.096 -13.345 -56.481 1.00 78.06 89 SER A CA 1
ATOM 721 C C . SER A 1 89 ? 71.588 -13.764 -55.089 1.00 78.06 89 SER A C 1
ATOM 723 O O . SER A 1 89 ? 70.390 -13.977 -54.854 1.00 78.06 89 SER A O 1
ATOM 725 N N . THR A 1 90 ? 72.514 -13.831 -54.128 1.00 65.88 90 THR A N 1
ATOM 726 C CA . THR A 1 90 ? 72.239 -14.093 -52.703 1.00 65.88 90 THR A CA 1
ATOM 727 C C . THR A 1 90 ? 71.419 -12.985 -52.028 1.00 65.88 90 THR A C 1
ATOM 729 O O . THR A 1 90 ? 70.984 -13.148 -50.889 1.00 65.88 90 THR A O 1
ATOM 732 N N . ASN A 1 91 ? 71.157 -11.867 -52.716 1.00 71.75 91 ASN A N 1
ATOM 733 C CA . ASN A 1 91 ? 70.330 -10.783 -52.205 1.00 71.75 91 ASN A CA 1
ATOM 734 C C . ASN A 1 91 ? 68.827 -11.132 -52.293 1.00 71.75 91 ASN A C 1
ATOM 736 O O . ASN A 1 91 ? 68.177 -11.024 -53.339 1.00 71.75 91 ASN A O 1
ATOM 740 N N . VAL A 1 92 ? 68.261 -11.519 -51.148 1.00 69.81 92 VAL A N 1
ATOM 741 C CA . VAL A 1 92 ? 66.847 -11.902 -50.976 1.00 69.81 92 VAL A CA 1
ATOM 742 C C . VAL A 1 92 ? 65.879 -10.756 -51.315 1.00 69.81 92 VAL A C 1
ATOM 744 O O . VAL A 1 92 ? 64.756 -10.988 -51.764 1.00 69.81 92 VAL A O 1
ATOM 747 N N . GLU A 1 93 ? 66.296 -9.497 -51.172 1.00 74.38 93 GLU A N 1
ATOM 748 C CA . GLU A 1 93 ? 65.420 -8.344 -51.403 1.00 74.38 93 GLU A CA 1
ATOM 749 C C . GLU A 1 93 ? 65.114 -8.130 -52.897 1.00 74.38 93 GLU A C 1
ATOM 751 O O . GLU A 1 93 ? 63.992 -7.790 -53.273 1.00 74.38 93 GLU A O 1
ATOM 756 N N . SER A 1 94 ? 66.093 -8.375 -53.772 1.00 75.00 94 SER A N 1
ATOM 757 C CA . SER A 1 94 ? 65.917 -8.216 -55.226 1.00 75.00 94 SER A CA 1
ATOM 758 C C . SER A 1 94 ? 65.018 -9.305 -55.817 1.00 75.00 94 SER A C 1
ATOM 760 O O . SER A 1 94 ? 64.118 -9.013 -56.606 1.00 75.00 94 SER A O 1
ATOM 762 N N . SER A 1 95 ? 65.222 -10.551 -55.385 1.00 78.81 95 SER A N 1
ATOM 763 C CA . SER A 1 95 ? 64.405 -11.696 -55.805 1.00 78.81 95 SER A CA 1
ATOM 764 C C . SER A 1 95 ? 62.965 -11.604 -55.286 1.00 78.81 95 SER A C 1
ATOM 766 O O . SER A 1 95 ? 62.026 -11.766 -56.061 1.00 78.81 95 SER A O 1
ATOM 768 N N . SER A 1 96 ? 62.765 -11.236 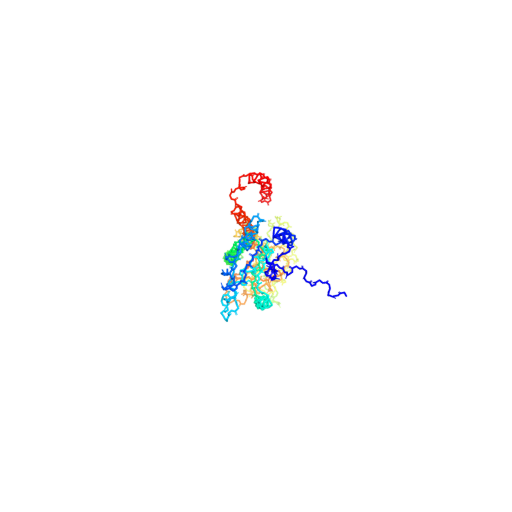-54.017 1.00 77.94 96 SER A N 1
ATOM 769 C CA . SER A 1 96 ? 61.423 -11.066 -53.436 1.00 77.94 96 SER A CA 1
ATOM 770 C C . SER A 1 96 ? 60.621 -9.923 -54.070 1.00 77.94 96 SER A C 1
ATOM 772 O O . SER A 1 96 ? 59.425 -10.087 -54.317 1.00 77.94 96 SER A O 1
ATOM 774 N N . LYS A 1 97 ? 61.249 -8.783 -54.401 1.00 82.25 97 LYS A N 1
ATOM 775 C CA . LYS A 1 97 ? 60.585 -7.688 -55.138 1.00 82.25 97 LYS A CA 1
ATOM 776 C C . LYS A 1 97 ? 60.096 -8.144 -56.512 1.00 82.25 97 LYS A C 1
ATOM 778 O O . LYS A 1 97 ? 58.967 -7.829 -56.888 1.00 82.25 97 LYS A O 1
ATOM 783 N N . PHE A 1 98 ? 60.921 -8.899 -57.237 1.00 84.56 98 PHE A N 1
ATOM 784 C CA . PHE A 1 98 ? 60.562 -9.438 -58.546 1.00 84.56 98 PHE A CA 1
ATOM 785 C C . PHE A 1 98 ? 59.434 -10.476 -58.457 1.00 84.56 98 PHE A C 1
ATOM 787 O O . PHE A 1 98 ? 58.435 -10.355 -59.163 1.00 84.56 98 PHE A O 1
ATOM 794 N N . PHE A 1 99 ? 59.522 -11.446 -57.544 1.00 87.31 99 PHE A N 1
ATOM 795 C CA . PHE A 1 99 ? 58.478 -12.464 -57.397 1.00 87.31 99 PHE A CA 1
ATOM 796 C C . PHE A 1 99 ? 57.149 -11.888 -56.894 1.00 87.31 99 PHE A C 1
ATOM 798 O O . PHE A 1 99 ? 56.093 -12.289 -57.377 1.00 87.31 99 PHE A O 1
ATOM 805 N N . ARG A 1 100 ? 57.178 -10.869 -56.025 1.00 82.50 100 ARG A N 1
ATOM 806 C CA . ARG A 1 100 ? 55.973 -10.133 -55.608 1.00 82.50 100 ARG A CA 1
ATOM 807 C C . ARG A 1 100 ? 55.358 -9.316 -56.749 1.00 82.50 100 ARG A C 1
ATOM 809 O O . ARG A 1 100 ? 54.136 -9.187 -56.823 1.00 82.50 100 ARG A O 1
ATOM 816 N N . TYR A 1 101 ? 56.184 -8.758 -57.638 1.00 84.06 101 TYR A N 1
ATOM 817 C CA . TYR A 1 101 ? 55.706 -8.127 -58.872 1.00 84.06 101 TYR A CA 1
ATOM 818 C C . TYR A 1 101 ? 54.983 -9.154 -59.755 1.00 84.06 101 TYR A C 1
ATOM 820 O O . TYR A 1 101 ? 53.851 -8.898 -60.168 1.00 84.06 101 TYR A O 1
ATOM 828 N N . LEU A 1 102 ? 55.599 -10.322 -59.978 1.00 84.38 102 LEU A N 1
ATOM 829 C CA . LEU A 1 102 ? 55.011 -11.408 -60.766 1.00 84.38 102 LEU A CA 1
ATOM 830 C C . LEU A 1 102 ? 53.691 -11.897 -60.173 1.00 84.38 102 LEU A C 1
ATOM 832 O O . LEU A 1 102 ? 52.696 -11.952 -60.886 1.00 84.38 102 LEU A O 1
ATOM 836 N N . GLU A 1 103 ? 53.646 -12.182 -58.871 1.00 82.19 103 GLU A N 1
ATOM 837 C CA . GLU A 1 103 ? 52.437 -12.659 -58.195 1.00 82.19 103 GLU A CA 1
ATOM 838 C C . GLU A 1 103 ? 51.274 -11.670 -58.369 1.00 82.19 103 GLU A C 1
ATOM 840 O O . GLU A 1 103 ? 50.203 -12.048 -58.846 1.00 82.19 103 GLU A O 1
ATOM 845 N N . ASN A 1 104 ? 51.495 -10.386 -58.064 1.00 80.88 104 ASN A N 1
ATOM 846 C CA . ASN A 1 104 ? 50.465 -9.351 -58.173 1.00 80.88 104 ASN A CA 1
ATOM 847 C C . ASN A 1 104 ? 49.928 -9.188 -59.601 1.00 80.88 104 ASN A C 1
ATOM 849 O O . ASN A 1 104 ? 48.733 -8.947 -59.778 1.00 80.88 104 ASN A O 1
ATOM 853 N N . ARG A 1 105 ? 50.797 -9.294 -60.614 1.00 80.06 105 ARG A N 1
ATOM 854 C CA . ARG A 1 105 ? 50.400 -9.191 -62.027 1.00 80.06 105 ARG A CA 1
ATOM 855 C C . ARG A 1 105 ? 49.637 -10.421 -62.494 1.00 80.06 105 ARG A C 1
ATOM 857 O O . ARG A 1 105 ? 48.566 -10.290 -63.088 1.00 80.06 105 ARG A O 1
ATOM 864 N N . SER A 1 106 ? 50.138 -11.592 -62.120 1.00 78.56 106 SER A N 1
ATOM 865 C CA . SER A 1 106 ? 49.591 -12.884 -62.513 1.00 78.56 106 SER A CA 1
ATOM 866 C C . SER A 1 106 ? 48.147 -13.107 -62.024 1.00 78.56 106 SER A C 1
ATOM 868 O O . SER A 1 106 ? 47.370 -13.800 -62.671 1.00 78.56 106 SER A O 1
ATOM 870 N N . ARG A 1 107 ? 47.723 -12.445 -60.933 1.00 73.06 107 ARG A N 1
ATOM 871 C CA . ARG A 1 107 ? 46.330 -12.495 -60.434 1.00 73.06 107 ARG A CA 1
ATOM 872 C C . ARG A 1 107 ? 45.290 -11.954 -61.419 1.00 73.06 107 ARG A C 1
ATOM 874 O O . ARG A 1 107 ? 44.130 -12.341 -61.334 1.00 73.06 107 ARG A O 1
ATOM 881 N N . ASN A 1 108 ? 45.686 -11.045 -62.311 1.00 72.81 108 ASN A N 1
ATOM 882 C CA . ASN A 1 108 ? 44.770 -10.371 -63.234 1.00 72.81 108 ASN A CA 1
ATOM 883 C C . ASN A 1 108 ? 45.014 -10.745 -64.702 1.00 72.81 108 ASN A C 1
ATOM 885 O O . ASN A 1 108 ? 44.118 -10.572 -65.526 1.00 72.81 108 ASN A O 1
ATOM 889 N N . VAL A 1 109 ? 46.222 -11.198 -65.047 1.00 79.06 109 VAL A N 1
ATOM 890 C CA . VAL A 1 109 ? 46.658 -11.422 -66.430 1.00 79.06 109 VAL A CA 1
ATOM 891 C C . VAL A 1 109 ? 47.612 -12.615 -66.485 1.00 79.06 109 VAL A C 1
ATOM 893 O O . VAL A 1 109 ? 48.479 -12.730 -65.629 1.00 79.06 109 VAL A O 1
ATOM 896 N N . ASN A 1 110 ? 47.518 -13.460 -67.518 1.00 83.94 110 ASN A N 1
ATOM 897 C CA . ASN A 1 110 ? 48.521 -14.502 -67.751 1.00 83.94 110 ASN A CA 1
ATOM 898 C C . ASN A 1 110 ? 49.855 -13.860 -68.165 1.00 83.94 110 ASN A C 1
ATOM 900 O O . ASN A 1 110 ? 49.939 -13.188 -69.203 1.00 83.94 110 ASN A O 1
ATOM 904 N N . CYS A 1 111 ? 50.888 -14.082 -67.356 1.00 86.19 111 CYS A N 1
ATOM 905 C CA . CYS A 1 111 ? 52.237 -13.574 -67.576 1.00 86.19 111 CYS A CA 1
ATOM 906 C C . CYS A 1 111 ? 53.124 -14.654 -68.204 1.00 86.19 111 CYS A C 1
ATOM 908 O O . CYS A 1 111 ? 53.080 -15.816 -67.803 1.00 86.19 111 CYS A O 1
ATOM 910 N N . LEU A 1 112 ? 53.971 -14.257 -69.148 1.00 87.69 112 LEU A N 1
ATOM 911 C CA . LEU A 1 112 ? 55.038 -15.081 -69.707 1.00 87.69 112 LEU A CA 1
ATOM 912 C C . LEU A 1 112 ? 56.387 -14.500 -69.307 1.00 87.69 112 LEU A C 1
ATOM 914 O O . LEU A 1 112 ? 56.631 -13.313 -69.517 1.00 87.69 112 LEU A O 1
ATOM 918 N N . VAL A 1 113 ? 57.266 -15.328 -68.760 1.00 88.50 113 VAL A N 1
ATOM 919 C CA . VAL A 1 113 ? 58.647 -14.962 -68.466 1.00 88.50 113 VAL A CA 1
ATOM 920 C C . VAL A 1 113 ? 59.560 -15.697 -69.435 1.00 88.50 113 VAL A C 1
ATOM 922 O O . VAL A 1 113 ? 59.609 -16.926 -69.428 1.00 88.50 113 VAL A O 1
ATOM 925 N N . TRP A 1 114 ? 60.281 -14.931 -70.252 1.00 89.31 114 TRP A N 1
ATOM 926 C CA . TRP A 1 114 ? 61.342 -15.453 -71.105 1.00 89.31 114 TRP A CA 1
ATOM 927 C C . TRP A 1 114 ? 62.694 -15.294 -70.437 1.00 89.31 114 TRP A C 1
ATOM 929 O O . TRP A 1 114 ? 63.045 -14.204 -69.973 1.00 89.31 114 TRP A O 1
ATOM 939 N N . THR A 1 115 ? 63.458 -16.379 -70.412 1.00 85.81 115 THR A N 1
ATOM 940 C CA . THR A 1 115 ? 64.802 -16.409 -69.836 1.00 85.81 115 THR A CA 1
ATOM 941 C C . THR A 1 115 ? 65.736 -17.314 -70.641 1.00 85.81 115 THR A C 1
ATOM 943 O O . THR A 1 115 ? 65.361 -17.859 -71.676 1.00 85.81 115 THR A O 1
ATOM 946 N N . GLU A 1 116 ? 66.981 -17.406 -70.192 1.00 81.25 116 GLU A N 1
ATOM 947 C CA . GLU A 1 116 ? 68.026 -18.253 -70.765 1.00 81.25 116 GLU A CA 1
ATOM 948 C C . GLU A 1 116 ? 67.817 -19.720 -70.355 1.00 81.25 116 GLU A C 1
ATOM 950 O O . GLU A 1 116 ? 67.451 -19.972 -69.205 1.00 81.25 116 GLU A O 1
ATOM 955 N N . ASP A 1 117 ? 68.112 -20.674 -71.246 1.00 73.69 117 ASP A N 1
ATOM 956 C CA . ASP A 1 117 ? 67.920 -22.124 -71.034 1.00 73.69 117 ASP A CA 1
ATOM 957 C C . ASP A 1 117 ? 68.464 -22.608 -69.678 1.00 73.69 117 ASP A C 1
ATOM 959 O O . ASP A 1 117 ? 67.743 -23.139 -68.831 1.00 73.69 117 ASP A O 1
ATOM 963 N N . LEU A 1 118 ? 69.732 -22.283 -69.394 1.00 69.56 118 LEU A N 1
ATOM 964 C CA . LEU A 1 118 ? 70.410 -22.690 -68.160 1.00 69.56 118 LEU A CA 1
ATOM 965 C C . LEU A 1 118 ? 69.778 -22.124 -66.875 1.00 69.56 118 LEU A C 1
ATOM 967 O O . LEU A 1 118 ? 70.010 -22.658 -65.790 1.00 69.56 118 LEU A O 1
ATOM 971 N N . ALA A 1 119 ? 69.025 -21.027 -66.973 1.00 68.56 119 ALA A N 1
ATOM 972 C CA . ALA A 1 119 ? 68.472 -20.309 -65.829 1.00 68.56 119 ALA A CA 1
ATOM 973 C C . ALA A 1 119 ? 66.976 -20.571 -65.605 1.00 68.56 119 ALA A C 1
ATOM 975 O O . ALA A 1 119 ? 66.471 -20.264 -64.523 1.00 68.56 119 ALA A O 1
ATOM 976 N N . LEU A 1 120 ? 66.282 -21.161 -66.585 1.00 76.12 120 LEU A N 1
ATOM 977 C CA . LEU A 1 120 ? 64.846 -21.436 -66.531 1.00 76.12 120 LEU A CA 1
ATOM 978 C C . LEU A 1 120 ? 64.474 -22.251 -65.285 1.00 76.12 120 LEU A C 1
ATOM 980 O O . LEU A 1 120 ? 63.660 -21.812 -64.475 1.00 76.12 120 LEU A O 1
ATOM 984 N N . SER A 1 121 ? 65.147 -23.385 -65.078 1.00 76.31 121 SER A N 1
ATOM 985 C CA . SER A 1 121 ? 64.888 -24.288 -63.950 1.00 76.31 121 SER A CA 1
ATOM 986 C C . SER A 1 121 ? 65.237 -23.670 -62.589 1.00 76.31 121 SER A C 1
ATOM 988 O O . SER A 1 121 ? 64.516 -23.871 -61.611 1.00 76.31 121 SER A O 1
ATOM 990 N N . GLN A 1 122 ? 66.309 -22.873 -62.519 1.00 80.75 122 GLN A N 1
ATOM 991 C CA . GLN A 1 122 ? 66.763 -22.239 -61.277 1.00 80.75 122 GLN A CA 1
ATOM 992 C C . GLN A 1 122 ? 65.817 -21.123 -60.818 1.00 80.75 122 GLN A C 1
ATOM 994 O O . GLN A 1 122 ? 65.479 -21.041 -59.636 1.00 80.75 122 GLN A O 1
ATOM 999 N N . ILE A 1 123 ? 65.377 -20.263 -61.740 1.00 80.75 123 ILE A N 1
ATOM 1000 C CA . ILE A 1 123 ? 64.476 -19.145 -61.425 1.00 80.75 123 ILE A CA 1
ATOM 1001 C C . ILE A 1 123 ? 63.072 -19.666 -61.129 1.00 80.75 123 ILE A C 1
ATOM 1003 O O . ILE A 1 123 ? 62.447 -19.203 -60.175 1.00 80.75 123 ILE A O 1
ATOM 1007 N N . GLU A 1 124 ? 62.599 -20.650 -61.899 1.00 80.62 124 GLU A N 1
ATOM 1008 C CA . GLU A 1 124 ? 61.302 -21.283 -61.671 1.00 80.62 124 GLU A CA 1
ATOM 1009 C C . GLU A 1 124 ? 61.259 -21.973 -60.294 1.00 80.62 124 GLU A C 1
ATOM 1011 O O . GLU A 1 124 ? 60.321 -21.742 -59.529 1.00 80.62 124 GLU A O 1
ATOM 1016 N N . SER A 1 125 ? 62.304 -22.721 -59.909 1.00 80.12 125 SER A N 1
ATOM 1017 C CA . SER A 1 125 ? 62.402 -23.312 -58.563 1.00 80.12 125 SER A CA 1
ATOM 1018 C C . SER A 1 125 ? 62.381 -22.245 -57.465 1.00 80.12 125 SER A C 1
ATOM 1020 O O . SER A 1 125 ? 61.612 -22.355 -56.512 1.00 80.12 125 SER A O 1
ATOM 1022 N N . LYS A 1 126 ? 63.167 -21.167 -57.616 1.00 82.06 126 LYS A N 1
ATOM 1023 C CA . LYS A 1 126 ? 63.235 -20.069 -56.633 1.00 82.06 126 LYS A CA 1
ATOM 1024 C C . LYS A 1 126 ? 61.897 -19.323 -56.502 1.00 82.06 126 LYS A C 1
ATOM 1026 O O . LYS A 1 126 ? 61.570 -18.837 -55.420 1.00 82.06 126 LYS A O 1
ATOM 1031 N N . TYR A 1 127 ? 61.112 -19.248 -57.579 1.00 81.06 127 TYR A N 1
ATOM 1032 C CA . TYR A 1 127 ? 59.758 -18.692 -57.566 1.00 81.06 127 TYR A CA 1
ATOM 1033 C C . TYR A 1 127 ? 58.768 -19.589 -56.810 1.00 81.06 127 TYR A C 1
ATOM 1035 O O . TYR A 1 127 ? 58.004 -19.082 -55.987 1.00 81.06 127 TYR A O 1
ATOM 1043 N N . TYR A 1 128 ? 58.796 -20.909 -57.019 1.00 79.50 128 TYR A N 1
ATOM 1044 C CA . TYR A 1 128 ? 57.931 -21.819 -56.260 1.00 79.50 128 TYR A CA 1
ATOM 1045 C C . TYR A 1 128 ? 58.323 -21.901 -54.778 1.00 79.50 128 TYR A C 1
ATOM 1047 O O . TYR A 1 128 ? 57.436 -21.938 -53.927 1.00 79.50 128 TYR A O 1
ATOM 1055 N N . ASP A 1 129 ? 59.615 -21.837 -54.444 1.00 79.50 129 ASP A N 1
ATOM 1056 C CA . ASP A 1 129 ? 60.071 -21.722 -53.052 1.00 79.50 129 ASP A CA 1
ATOM 1057 C C . ASP A 1 129 ? 59.560 -20.429 -52.397 1.00 79.50 129 ASP A C 1
ATOM 1059 O O . ASP A 1 129 ? 59.088 -20.446 -51.256 1.00 79.50 129 ASP A O 1
ATOM 1063 N N . PHE A 1 130 ? 59.575 -19.313 -53.139 1.00 79.69 130 PHE A N 1
ATOM 1064 C CA . PHE A 1 130 ? 58.969 -18.058 -52.697 1.00 79.69 130 PHE A CA 1
ATOM 1065 C C . PHE A 1 130 ? 57.464 -18.212 -52.453 1.00 79.69 130 PHE A C 1
ATOM 1067 O O . PHE A 1 130 ? 56.996 -17.805 -51.393 1.00 79.69 130 PHE A O 1
ATOM 1074 N N . LEU A 1 131 ? 56.708 -18.821 -53.373 1.00 75.69 131 LEU A N 1
ATOM 1075 C CA . LEU A 1 131 ? 55.267 -19.039 -53.199 1.00 75.69 131 LEU A CA 1
ATOM 1076 C C . LEU A 1 131 ? 54.961 -19.938 -51.994 1.00 75.69 131 LEU A C 1
ATOM 1078 O O . LEU A 1 131 ? 54.076 -19.615 -51.201 1.00 75.69 131 LEU A O 1
ATOM 1082 N N . ASN A 1 132 ? 55.724 -21.016 -51.803 1.00 73.00 132 ASN A N 1
ATOM 1083 C CA . ASN A 1 132 ? 55.568 -21.923 -50.664 1.00 73.00 132 ASN A CA 1
ATOM 1084 C C . ASN A 1 132 ? 55.827 -21.211 -49.326 1.00 73.00 132 ASN A C 1
ATOM 1086 O O . ASN A 1 132 ? 55.085 -21.410 -48.362 1.00 73.00 132 ASN A O 1
ATOM 1090 N N . HIS A 1 133 ? 56.838 -20.339 -49.261 1.00 67.44 133 HIS A N 1
ATOM 1091 C CA . HIS A 1 133 ? 57.121 -19.544 -48.064 1.00 67.44 133 HIS A CA 1
ATOM 1092 C C . HIS A 1 133 ? 56.100 -18.407 -47.857 1.00 67.44 133 HIS A C 1
ATOM 1094 O O . HIS A 1 133 ? 55.678 -18.144 -46.729 1.00 67.44 133 HIS A O 1
ATOM 1100 N N . PHE A 1 134 ? 55.649 -17.766 -48.939 1.00 59.06 134 PHE A N 1
ATOM 1101 C CA . PHE A 1 134 ? 54.692 -16.657 -48.921 1.00 59.06 134 PHE A CA 1
ATOM 1102 C C . PHE A 1 134 ? 53.282 -17.106 -48.512 1.00 59.06 134 PHE A C 1
ATOM 1104 O O . PHE A 1 134 ? 52.631 -16.438 -47.711 1.00 59.06 134 PHE A O 1
ATOM 1111 N N . HIS A 1 135 ? 52.829 -18.272 -48.981 1.00 57.38 135 HIS A N 1
ATOM 1112 C CA . HIS A 1 135 ? 51.548 -18.862 -48.580 1.00 57.38 135 HIS A CA 1
ATOM 1113 C C . HIS A 1 135 ? 51.579 -19.521 -47.186 1.00 57.38 135 HIS A C 1
ATOM 1115 O O . HIS A 1 135 ? 50.518 -19.741 -46.598 1.00 57.38 135 HIS A O 1
ATOM 1121 N N . GLY A 1 136 ? 52.767 -19.789 -46.625 1.00 47.31 136 GLY A N 1
ATOM 1122 C CA . GLY A 1 136 ? 52.953 -20.294 -45.258 1.00 47.31 136 GLY A CA 1
ATOM 1123 C C . GLY A 1 136 ? 52.694 -19.253 -44.159 1.00 47.31 136 GLY A C 1
ATOM 1124 O O . GLY A 1 136 ? 52.278 -19.607 -43.053 1.00 47.31 136 GLY A O 1
ATOM 1125 N N . TYR A 1 137 ? 52.840 -17.960 -44.464 1.00 40.78 137 TYR A N 1
ATOM 1126 C CA . TYR A 1 137 ? 52.328 -16.888 -43.614 1.00 40.78 137 TYR A CA 1
ATOM 1127 C C . TYR A 1 137 ? 50.837 -16.704 -43.899 1.00 40.78 137 TYR A C 1
ATOM 1129 O O . TYR A 1 137 ? 50.441 -16.040 -44.857 1.00 40.78 137 TYR A O 1
ATOM 1137 N N . LYS A 1 138 ? 49.988 -17.275 -43.032 1.00 37.66 138 LYS A N 1
ATOM 1138 C CA . LYS A 1 138 ? 48.578 -16.882 -42.926 1.00 37.66 138 LYS A CA 1
ATOM 1139 C C . LYS A 1 138 ? 48.525 -15.360 -42.805 1.00 37.66 138 LYS A C 1
ATOM 1141 O O . LYS A 1 138 ? 48.718 -14.811 -41.724 1.00 37.66 138 LYS A O 1
ATOM 1146 N N . PHE A 1 139 ? 48.195 -14.681 -43.900 1.00 38.09 139 PHE A N 1
ATOM 1147 C CA . PHE A 1 139 ? 47.488 -13.420 -43.799 1.00 38.09 139 PHE A CA 1
ATOM 1148 C C . PHE A 1 139 ? 46.293 -13.707 -42.889 1.00 38.09 139 PHE A C 1
ATOM 1150 O O . PHE A 1 139 ? 45.418 -14.509 -43.239 1.00 38.09 139 PHE A O 1
ATOM 1157 N N . GLU A 1 140 ? 46.233 -13.060 -41.726 1.00 39.09 140 GLU A N 1
ATOM 1158 C CA . GLU A 1 140 ? 44.941 -12.708 -41.159 1.00 39.09 140 GLU A CA 1
ATOM 1159 C C . GLU A 1 140 ? 44.257 -11.835 -42.209 1.00 39.09 140 GLU A C 1
ATOM 1161 O O . GLU A 1 140 ? 44.348 -10.610 -42.227 1.00 39.09 140 GLU A O 1
ATOM 1166 N N . SER A 1 141 ? 43.628 -12.500 -43.178 1.00 36.91 141 SER A N 1
ATOM 1167 C CA . SER A 1 141 ? 42.625 -11.892 -44.016 1.00 36.91 141 SER A CA 1
ATOM 1168 C C . SER A 1 141 ? 41.647 -11.266 -43.038 1.00 36.91 141 SER A C 1
ATOM 1170 O O . SER A 1 141 ? 41.009 -11.966 -42.247 1.00 36.91 141 SER A O 1
ATOM 1172 N N . PHE A 1 142 ? 41.577 -9.934 -43.037 1.00 40.91 142 PHE A N 1
ATOM 1173 C CA . PHE A 1 142 ? 40.447 -9.234 -42.458 1.00 40.91 142 PHE A CA 1
ATOM 1174 C C . PHE A 1 142 ? 39.218 -9.904 -43.052 1.00 40.91 142 PHE A C 1
ATOM 1176 O O . PHE A 1 142 ? 38.904 -9.694 -44.221 1.00 40.91 142 PHE A O 1
ATOM 1183 N N . ARG A 1 143 ? 38.559 -10.767 -42.273 1.00 45.59 143 ARG A N 1
ATOM 1184 C CA . ARG A 1 143 ? 37.266 -11.316 -42.651 1.00 45.59 143 ARG A CA 1
ATOM 1185 C C . ARG A 1 143 ? 36.376 -10.089 -42.805 1.00 45.59 143 ARG A C 1
ATOM 1187 O O . ARG A 1 143 ? 36.123 -9.434 -41.787 1.00 45.59 143 ARG A O 1
ATOM 1194 N N . PRO A 1 144 ? 35.938 -9.713 -44.023 1.00 49.41 144 PRO A N 1
ATOM 1195 C CA . PRO A 1 144 ? 35.002 -8.617 -44.148 1.00 49.41 144 PRO A CA 1
ATOM 1196 C C . PRO A 1 144 ? 33.803 -8.991 -43.282 1.00 49.41 144 PRO A C 1
ATOM 1198 O O . PRO A 1 144 ? 33.226 -10.073 -43.410 1.00 49.41 144 PRO A O 1
ATOM 1201 N N . SER A 1 145 ? 33.517 -8.139 -42.300 1.00 52.25 145 SER A N 1
ATOM 1202 C CA . SER A 1 145 ? 32.392 -8.336 -41.398 1.00 52.25 145 SER A CA 1
ATOM 1203 C C . SER A 1 145 ? 31.146 -8.604 -42.232 1.00 52.25 145 SER A C 1
ATOM 1205 O O . SER A 1 145 ? 30.791 -7.784 -43.076 1.00 52.25 145 SER A O 1
ATOM 1207 N N . ARG A 1 146 ? 30.458 -9.719 -41.958 1.00 57.88 146 ARG A N 1
ATOM 1208 C CA . ARG A 1 146 ? 29.173 -10.057 -42.598 1.00 57.88 146 ARG A CA 1
ATOM 1209 C C . ARG A 1 146 ? 28.117 -8.964 -42.393 1.00 57.88 146 ARG A C 1
ATOM 1211 O O . ARG A 1 146 ? 27.150 -8.890 -43.140 1.00 57.88 146 ARG A O 1
ATOM 1218 N N . PHE A 1 147 ? 28.318 -8.106 -41.392 1.00 57.81 147 PHE A N 1
ATOM 1219 C CA . PHE A 1 147 ? 27.515 -6.920 -41.143 1.00 57.81 147 PHE A CA 1
ATOM 1220 C C . PHE A 1 147 ? 28.112 -5.699 -41.834 1.00 57.81 147 PHE A C 1
ATOM 1222 O O . PHE A 1 147 ? 29.281 -5.358 -41.615 1.00 57.81 147 PHE A O 1
ATOM 1229 N N . THR A 1 148 ? 27.281 -5.020 -42.626 1.00 79.25 148 THR A N 1
ATOM 1230 C CA . THR A 1 148 ? 27.610 -3.724 -43.219 1.00 79.25 148 THR A CA 1
ATOM 1231 C C . THR A 1 148 ? 27.940 -2.718 -42.110 1.00 79.25 148 THR A C 1
ATOM 1233 O O . THR A 1 148 ? 27.420 -2.806 -40.995 1.00 79.25 148 THR A O 1
ATOM 1236 N N . ILE A 1 149 ? 28.794 -1.732 -42.406 1.00 75.00 149 ILE A N 1
ATOM 1237 C CA . ILE A 1 149 ? 29.145 -0.636 -41.475 1.00 75.00 149 ILE A CA 1
ATOM 1238 C C . ILE A 1 149 ? 27.877 0.015 -40.887 1.00 75.00 149 ILE A C 1
ATOM 1240 O O . ILE A 1 149 ? 27.849 0.401 -39.721 1.00 75.00 149 ILE A O 1
ATOM 1244 N N . ARG A 1 150 ? 26.800 0.033 -41.680 1.00 73.12 150 ARG A N 1
ATOM 1245 C CA . ARG A 1 150 ? 25.461 0.498 -41.312 1.00 73.12 150 ARG A CA 1
ATOM 1246 C C . ARG A 1 150 ? 24.886 -0.209 -40.087 1.00 73.12 150 ARG A C 1
ATOM 1248 O O . ARG A 1 150 ? 24.502 0.457 -39.129 1.00 73.12 150 ARG A O 1
ATOM 1255 N N . VAL A 1 151 ? 24.883 -1.544 -40.097 1.00 76.62 151 VAL A N 1
ATOM 1256 C CA . VAL A 1 151 ? 24.368 -2.363 -38.988 1.00 76.62 151 VAL A CA 1
ATOM 1257 C C . VAL A 1 151 ? 25.236 -2.195 -37.744 1.00 76.62 151 VAL A C 1
ATOM 1259 O O . VAL A 1 151 ? 24.707 -2.110 -36.640 1.00 76.62 151 VAL A O 1
ATOM 1262 N N . LYS A 1 152 ? 26.559 -2.066 -37.910 1.00 81.88 152 LYS A N 1
ATOM 1263 C CA . LYS A 1 152 ? 27.473 -1.818 -36.784 1.00 81.88 152 LYS A CA 1
ATOM 1264 C C . LYS A 1 152 ? 27.182 -0.491 -36.085 1.00 81.88 152 LYS A C 1
ATOM 1266 O O . LYS A 1 152 ? 27.051 -0.472 -34.867 1.00 81.88 152 LYS A O 1
ATOM 1271 N N . LEU A 1 153 ? 27.042 0.598 -36.844 1.00 82.62 153 LEU A N 1
ATOM 1272 C CA . LEU A 1 153 ? 26.740 1.917 -36.281 1.00 82.62 153 LEU A CA 1
ATOM 1273 C C . LEU A 1 153 ? 25.376 1.918 -35.570 1.00 82.62 153 LEU A C 1
ATOM 1275 O O . LEU A 1 153 ? 25.262 2.394 -34.444 1.00 82.62 153 LEU A O 1
ATOM 1279 N N . LEU A 1 154 ? 24.359 1.329 -36.205 1.00 82.00 154 LEU A N 1
ATOM 1280 C CA . LEU A 1 154 ? 23.008 1.254 -35.653 1.00 82.00 154 LEU A CA 1
ATOM 1281 C C . LEU A 1 154 ? 22.952 0.408 -34.373 1.00 82.00 154 LEU A C 1
ATOM 1283 O O . LEU A 1 154 ? 22.274 0.778 -33.414 1.00 82.00 154 LEU A O 1
ATOM 1287 N N . SER A 1 155 ? 23.715 -0.687 -34.330 1.00 83.69 155 SER A N 1
ATOM 1288 C CA . SER A 1 155 ? 23.850 -1.528 -33.142 1.00 83.69 155 SER A CA 1
ATOM 1289 C C . SER A 1 155 ? 24.515 -0.786 -31.983 1.00 83.69 155 SER A C 1
ATOM 1291 O O . SER A 1 155 ? 24.050 -0.920 -30.856 1.00 83.69 155 SER A O 1
ATOM 1293 N N . ILE A 1 156 ? 25.571 -0.001 -32.234 1.00 88.94 156 ILE A N 1
ATOM 1294 C CA . ILE A 1 156 ? 26.278 0.751 -31.183 1.00 88.94 156 ILE A CA 1
ATOM 1295 C C . ILE A 1 156 ? 25.356 1.811 -30.573 1.00 88.94 156 ILE A C 1
ATOM 1297 O O . ILE A 1 156 ? 25.214 1.868 -29.355 1.00 88.94 156 ILE A O 1
ATOM 1301 N N . VAL A 1 157 ? 24.682 2.611 -31.406 1.00 86.62 157 VAL A N 1
ATOM 1302 C CA . VAL A 1 157 ? 23.768 3.663 -30.926 1.00 86.62 157 VAL A CA 1
ATOM 1303 C C . VAL A 1 157 ? 22.600 3.059 -30.143 1.00 86.62 157 VAL A C 1
ATOM 1305 O O . VAL A 1 157 ? 22.298 3.517 -29.043 1.00 86.62 157 VAL A O 1
ATOM 1308 N N . SER A 1 158 ? 21.984 1.992 -30.661 1.00 86.44 158 SER A N 1
ATOM 1309 C CA . SER A 1 158 ? 20.871 1.319 -29.978 1.00 86.44 158 SER A CA 1
ATOM 1310 C C . SER A 1 158 ? 21.307 0.711 -28.645 1.00 86.44 158 SER A C 1
ATOM 1312 O O . SER A 1 158 ? 20.577 0.818 -27.660 1.00 86.44 158 SER A O 1
ATOM 1314 N N . ALA A 1 159 ? 22.502 0.114 -28.589 1.00 88.75 159 ALA A N 1
ATOM 1315 C CA . ALA A 1 159 ? 23.053 -0.449 -27.361 1.00 88.75 159 ALA A CA 1
ATOM 1316 C C . ALA A 1 159 ? 23.303 0.635 -26.304 1.00 88.75 159 ALA A C 1
ATOM 1318 O O . ALA A 1 159 ? 22.891 0.462 -25.160 1.00 88.75 159 ALA A O 1
ATOM 1319 N N . ILE A 1 160 ? 23.906 1.767 -26.688 1.00 92.12 160 ILE A N 1
ATOM 1320 C CA . ILE A 1 160 ? 24.158 2.888 -25.772 1.00 92.12 160 ILE A CA 1
ATOM 1321 C C . ILE A 1 160 ? 22.836 3.442 -25.231 1.00 92.12 160 ILE A C 1
ATOM 1323 O O . ILE A 1 160 ? 22.680 3.557 -24.020 1.00 92.12 160 ILE A O 1
ATOM 1327 N N . ILE A 1 161 ? 21.857 3.720 -26.100 1.00 89.88 161 ILE A N 1
ATOM 1328 C CA . ILE A 1 161 ? 20.560 4.272 -25.678 1.00 89.88 161 ILE A CA 1
ATOM 1329 C C . ILE A 1 161 ? 19.820 3.294 -24.765 1.00 89.88 161 ILE A C 1
ATOM 1331 O O . ILE A 1 161 ? 19.333 3.699 -23.712 1.00 89.88 161 ILE A O 1
ATOM 1335 N N . THR A 1 162 ? 19.758 2.014 -25.138 1.00 90.44 162 THR A N 1
ATOM 1336 C CA . THR A 1 162 ? 19.068 0.988 -24.340 1.00 90.44 162 THR A CA 1
ATOM 1337 C C . THR A 1 162 ? 19.720 0.832 -22.972 1.00 90.44 162 THR A C 1
ATOM 1339 O O . THR A 1 162 ? 19.017 0.754 -21.970 1.00 90.44 162 THR A O 1
ATOM 1342 N N . LEU A 1 163 ? 21.054 0.835 -22.910 1.00 93.69 163 LEU A N 1
ATOM 1343 C CA . LEU A 1 163 ? 21.786 0.735 -21.652 1.00 93.69 163 LEU A CA 1
ATOM 1344 C C . LEU A 1 163 ? 21.553 1.969 -20.771 1.00 93.69 163 LEU A C 1
ATOM 1346 O O . LEU A 1 163 ? 21.208 1.830 -19.600 1.00 93.69 163 LEU A O 1
ATOM 1350 N N . SER A 1 164 ? 21.690 3.174 -21.332 1.00 92.38 164 SER A N 1
ATOM 1351 C CA . SER A 1 164 ? 21.527 4.426 -20.589 1.00 92.38 164 SER A CA 1
ATOM 1352 C C . SER A 1 164 ? 20.089 4.644 -20.113 1.00 92.38 164 SER A C 1
ATOM 1354 O O . SER A 1 164 ? 19.874 4.924 -18.934 1.00 92.38 164 SER A O 1
ATOM 1356 N N . MET A 1 165 ? 19.093 4.486 -20.993 1.00 90.06 165 MET A N 1
ATOM 1357 C CA . MET A 1 165 ? 17.683 4.609 -20.609 1.00 90.06 165 MET A CA 1
ATOM 1358 C C . MET A 1 165 ? 17.250 3.468 -19.697 1.00 90.06 165 MET A C 1
ATOM 1360 O O . MET A 1 165 ? 16.539 3.718 -18.731 1.00 90.06 165 MET A O 1
ATOM 1364 N N . GLY A 1 166 ? 17.697 2.239 -19.957 1.00 91.25 166 GLY A N 1
ATOM 1365 C CA . GLY A 1 166 ? 17.405 1.092 -19.103 1.00 91.25 166 GLY A CA 1
ATOM 1366 C C . GLY A 1 166 ? 17.863 1.333 -17.668 1.00 91.25 166 GLY A C 1
ATOM 1367 O O . GLY A 1 166 ? 17.068 1.174 -16.745 1.00 91.25 166 GLY A O 1
ATOM 1368 N N . LEU A 1 167 ? 19.101 1.805 -17.483 1.00 92.56 167 LEU A N 1
ATOM 1369 C CA . LEU A 1 167 ? 19.645 2.147 -16.166 1.00 92.56 167 LEU A CA 1
ATOM 1370 C C . LEU A 1 167 ? 18.869 3.299 -15.512 1.00 92.56 167 LEU A C 1
ATOM 1372 O O . LEU A 1 167 ? 18.505 3.218 -14.342 1.00 92.56 167 LEU A O 1
ATOM 1376 N N . MET A 1 168 ? 18.554 4.355 -16.266 1.00 90.56 168 MET A N 1
ATOM 1377 C CA . MET A 1 168 ? 17.763 5.472 -15.742 1.00 90.56 168 MET A CA 1
ATOM 1378 C C . MET A 1 168 ? 16.366 5.021 -15.290 1.00 90.56 168 MET A C 1
ATOM 1380 O O . MET A 1 168 ? 15.930 5.383 -14.200 1.00 90.56 168 MET A O 1
ATOM 1384 N N . ILE A 1 169 ? 15.668 4.211 -16.093 1.00 90.12 169 ILE A N 1
ATOM 1385 C CA . ILE A 1 169 ? 14.311 3.735 -15.800 1.00 90.12 169 ILE A CA 1
ATOM 1386 C C . ILE A 1 169 ? 14.311 2.822 -14.573 1.00 90.12 169 ILE A C 1
ATOM 1388 O O . ILE A 1 169 ? 13.434 2.964 -13.717 1.00 90.12 169 ILE A O 1
ATOM 1392 N N . THR A 1 170 ? 15.274 1.903 -14.453 1.00 90.69 170 THR A N 1
ATOM 1393 C CA . THR A 1 170 ? 15.367 1.013 -13.286 1.00 90.69 170 THR A CA 1
ATOM 1394 C C . THR A 1 170 ? 15.670 1.798 -12.015 1.00 90.69 170 THR A C 1
ATOM 1396 O O . THR A 1 170 ? 14.983 1.604 -11.012 1.00 90.69 170 THR A O 1
ATOM 1399 N N . MET A 1 171 ? 16.616 2.739 -12.072 1.00 92.00 171 MET A N 1
ATOM 1400 C CA . MET A 1 171 ? 16.989 3.585 -10.936 1.00 92.00 171 MET A CA 1
ATOM 1401 C C . MET A 1 171 ? 15.832 4.491 -10.495 1.00 92.00 171 MET A C 1
ATOM 1403 O O . MET A 1 171 ? 15.487 4.532 -9.314 1.00 92.00 171 MET A O 1
ATOM 1407 N N . ALA A 1 172 ? 15.167 5.156 -11.445 1.00 89.00 172 ALA A N 1
ATOM 1408 C CA . ALA A 1 172 ? 13.996 5.984 -11.169 1.00 89.00 172 ALA A CA 1
ATOM 1409 C C . ALA A 1 172 ? 12.850 5.162 -10.563 1.00 89.00 172 ALA A C 1
ATOM 1411 O O . ALA A 1 172 ? 12.241 5.583 -9.584 1.00 89.00 172 ALA A O 1
ATOM 1412 N N . THR A 1 173 ? 12.586 3.963 -11.094 1.00 90.19 173 THR A N 1
ATOM 1413 C CA . THR A 1 173 ? 11.537 3.074 -10.567 1.00 90.19 173 THR A CA 1
ATOM 1414 C C . THR A 1 173 ? 11.855 2.617 -9.144 1.00 90.19 173 THR A C 1
ATOM 1416 O O . THR A 1 173 ? 10.965 2.601 -8.296 1.00 90.19 173 THR A O 1
ATOM 1419 N N . TYR A 1 174 ? 13.115 2.269 -8.865 1.00 91.31 174 TYR A N 1
ATOM 1420 C CA . TYR A 1 174 ? 13.554 1.856 -7.533 1.00 91.31 174 TYR A CA 1
ATOM 1421 C C . TYR A 1 174 ? 13.369 2.976 -6.502 1.00 91.31 174 TYR A C 1
ATOM 1423 O O . TYR A 1 174 ? 12.727 2.761 -5.471 1.00 91.31 174 TYR A O 1
ATOM 1431 N N . PHE A 1 175 ? 13.872 4.181 -6.791 1.00 91.38 175 PHE A N 1
ATOM 1432 C CA . PHE A 1 175 ? 13.735 5.312 -5.874 1.00 91.38 175 PHE A CA 1
ATOM 1433 C C . PHE A 1 175 ? 12.291 5.751 -5.703 1.00 91.38 175 PHE A C 1
ATOM 1435 O O . PHE A 1 175 ? 11.885 6.026 -4.579 1.00 91.38 175 PHE A O 1
ATOM 1442 N N . PHE A 1 176 ? 11.507 5.777 -6.781 1.00 90.69 176 PHE A N 1
ATOM 1443 C CA . PHE A 1 176 ? 10.107 6.164 -6.695 1.00 90.69 176 PHE A CA 1
ATOM 1444 C C . PHE A 1 176 ? 9.306 5.158 -5.867 1.00 90.69 176 PHE A C 1
ATOM 1446 O O . PHE A 1 176 ? 8.578 5.574 -4.977 1.00 90.69 176 PHE A O 1
ATOM 1453 N N . ARG A 1 177 ? 9.511 3.842 -6.055 1.00 91.56 177 ARG A N 1
ATOM 1454 C CA . ARG A 1 177 ? 8.871 2.821 -5.206 1.00 91.56 177 ARG A CA 1
ATOM 1455 C C . ARG A 1 177 ? 9.239 3.010 -3.734 1.00 91.56 177 ARG A C 1
ATOM 1457 O O . ARG A 1 177 ? 8.347 3.014 -2.894 1.00 91.56 177 ARG A O 1
ATOM 1464 N N . LYS A 1 178 ? 10.527 3.200 -3.428 1.00 92.56 178 LYS A N 1
ATOM 1465 C CA . LYS A 1 178 ? 11.004 3.404 -2.050 1.00 92.56 178 LYS A CA 1
ATOM 1466 C C . LYS A 1 178 ? 10.443 4.687 -1.431 1.00 92.56 178 LYS A C 1
ATOM 1468 O O . LYS A 1 178 ? 10.049 4.687 -0.272 1.00 92.56 178 LYS A O 1
ATOM 1473 N N . TYR A 1 179 ? 10.392 5.769 -2.201 1.00 92.81 179 TYR A N 1
ATOM 1474 C CA . TYR A 1 179 ? 9.835 7.041 -1.755 1.00 92.81 179 TYR A CA 1
ATOM 1475 C C . TYR A 1 179 ? 8.322 6.944 -1.518 1.00 92.81 179 TYR A C 1
ATOM 1477 O O . TYR A 1 179 ? 7.841 7.367 -0.473 1.00 92.81 179 TYR A O 1
ATOM 1485 N N . SER A 1 180 ? 7.580 6.315 -2.435 1.00 92.12 180 SER A N 1
ATOM 1486 C CA . SER A 1 180 ? 6.150 6.041 -2.262 1.00 92.12 180 SER A CA 1
ATOM 1487 C C . SER A 1 180 ? 5.877 5.152 -1.051 1.00 92.12 180 SER A C 1
ATOM 1489 O O . SER A 1 180 ? 4.924 5.407 -0.328 1.00 92.12 180 SER A O 1
ATOM 1491 N N . GLU A 1 181 ? 6.710 4.139 -0.798 1.00 93.25 181 GLU A N 1
ATOM 1492 C CA . GLU A 1 181 ? 6.589 3.276 0.382 1.00 93.25 181 GLU A CA 1
ATOM 1493 C C . GLU A 1 181 ? 6.679 4.084 1.681 1.00 93.25 181 GLU A C 1
ATOM 1495 O O . GLU A 1 181 ? 5.800 3.960 2.531 1.00 93.25 181 GLU A O 1
ATOM 1500 N N . ILE A 1 182 ? 7.685 4.958 1.795 1.00 93.31 182 ILE A N 1
ATOM 1501 C CA . ILE A 1 182 ? 7.863 5.838 2.959 1.00 93.31 182 ILE A CA 1
ATOM 1502 C C . ILE A 1 182 ? 6.657 6.770 3.117 1.00 93.31 182 ILE A C 1
ATOM 1504 O O . ILE A 1 182 ? 6.078 6.830 4.196 1.00 93.31 182 ILE A O 1
ATOM 1508 N N . LEU A 1 183 ? 6.224 7.434 2.040 1.00 92.56 183 LEU A N 1
ATOM 1509 C CA . LEU A 1 183 ? 5.071 8.340 2.081 1.00 92.56 183 LEU A CA 1
ATOM 1510 C C . LEU A 1 183 ? 3.782 7.636 2.517 1.00 92.56 183 LEU A C 1
ATOM 1512 O O . LEU A 1 183 ? 3.005 8.179 3.298 1.00 92.56 183 LEU A O 1
ATOM 1516 N N . ILE A 1 184 ? 3.540 6.427 2.010 1.00 91.88 184 ILE A N 1
ATOM 1517 C CA . ILE A 1 184 ? 2.344 5.650 2.343 1.00 91.88 184 ILE A CA 1
ATOM 1518 C C . ILE A 1 184 ? 2.401 5.172 3.795 1.00 91.88 184 ILE A C 1
ATOM 1520 O O . ILE A 1 184 ? 1.381 5.201 4.478 1.00 91.88 184 ILE A O 1
ATOM 1524 N N . GLN A 1 185 ? 3.573 4.765 4.288 1.00 93.44 185 GLN A N 1
ATOM 1525 C CA . GLN A 1 185 ? 3.766 4.406 5.695 1.00 93.44 185 GLN A CA 1
ATOM 1526 C C . GLN A 1 185 ? 3.581 5.614 6.621 1.00 93.44 185 GLN A C 1
ATOM 1528 O O . GLN A 1 185 ? 2.888 5.501 7.629 1.00 93.44 185 GLN A O 1
ATOM 1533 N N . GLU A 1 186 ? 4.122 6.781 6.265 1.00 93.56 186 GLU A N 1
ATOM 1534 C CA . GLU A 1 186 ? 3.913 8.028 7.010 1.00 93.56 186 GLU A CA 1
ATOM 1535 C C . GLU A 1 186 ? 2.435 8.429 7.035 1.00 93.56 186 GLU A C 1
ATOM 1537 O O . GLU A 1 186 ? 1.912 8.789 8.092 1.00 93.56 186 GLU A O 1
ATOM 1542 N N . TYR A 1 187 ? 1.736 8.309 5.902 1.00 92.38 187 TYR A N 1
ATOM 1543 C CA . TYR A 1 187 ? 0.301 8.566 5.828 1.00 92.38 187 TYR A CA 1
ATOM 1544 C C . TYR A 1 187 ? -0.503 7.571 6.675 1.00 92.38 187 TYR A C 1
ATOM 1546 O O . TYR A 1 187 ? -1.335 7.997 7.472 1.00 92.38 187 TYR A O 1
ATOM 1554 N N . ASN A 1 188 ? -0.227 6.266 6.571 1.00 92.06 188 ASN A N 1
ATOM 1555 C CA . ASN A 1 188 ? -0.864 5.227 7.389 1.00 92.06 188 ASN A CA 1
ATOM 1556 C C . ASN A 1 188 ? -0.671 5.478 8.888 1.00 92.06 188 ASN A C 1
ATOM 1558 O O . ASN A 1 188 ? -1.617 5.378 9.668 1.00 92.06 188 ASN A O 1
ATOM 1562 N N . LEU A 1 189 ? 0.550 5.821 9.295 1.00 93.88 189 LEU A N 1
ATOM 1563 C CA . LEU A 1 189 ? 0.873 6.128 10.681 1.00 93.88 189 LEU A CA 1
ATOM 1564 C C . LEU A 1 189 ? 0.161 7.397 11.156 1.00 93.88 189 LEU A C 1
ATOM 1566 O O . LEU A 1 189 ? -0.384 7.426 12.258 1.00 93.88 189 LEU A O 1
ATOM 1570 N N . SER A 1 190 ? 0.141 8.441 10.324 1.00 92.44 190 SER A N 1
ATOM 1571 C CA . SER A 1 190 ? -0.595 9.675 10.605 1.00 92.44 190 SER A CA 1
ATOM 1572 C C . SER A 1 190 ? -2.091 9.402 10.772 1.00 92.44 190 SER A C 1
ATOM 1574 O O . SER A 1 190 ? -2.695 9.862 11.739 1.00 92.44 190 SER A O 1
ATOM 1576 N N . LEU A 1 191 ? -2.667 8.573 9.900 1.00 90.75 191 LEU A N 1
ATOM 1577 C CA . LEU A 1 191 ? -4.068 8.168 9.939 1.00 90.75 191 LEU A CA 1
ATOM 1578 C C . LEU A 1 191 ? -4.398 7.368 11.206 1.00 90.75 191 LEU A C 1
ATOM 1580 O O . LEU A 1 191 ? -5.381 7.684 11.880 1.00 90.75 191 LEU A O 1
ATOM 1584 N N . ALA A 1 192 ? -3.555 6.400 11.585 1.00 91.75 192 ALA A N 1
ATOM 1585 C CA . ALA A 1 192 ? -3.701 5.646 12.832 1.00 91.75 192 ALA A CA 1
ATOM 1586 C C . ALA A 1 192 ? -3.615 6.560 14.068 1.00 91.75 192 ALA A C 1
ATOM 1588 O O . ALA A 1 192 ? -4.451 6.466 14.966 1.00 91.75 192 ALA A O 1
ATOM 1589 N N . ARG A 1 193 ? -2.665 7.506 14.085 1.00 91.75 193 ARG A N 1
ATOM 1590 C CA . ARG A 1 193 ? -2.505 8.502 15.160 1.00 91.75 193 ARG A CA 1
ATOM 1591 C C . ARG A 1 193 ? -3.699 9.439 15.287 1.00 91.75 193 ARG A C 1
ATOM 1593 O O . ARG A 1 193 ? -4.224 9.608 16.384 1.00 91.75 193 ARG A O 1
ATOM 1600 N N . MET A 1 194 ? -4.137 10.043 14.184 1.00 89.31 194 MET A N 1
ATOM 1601 C CA . MET A 1 194 ? -5.281 10.960 14.179 1.00 89.31 194 MET A CA 1
ATOM 1602 C C . MET A 1 194 ? -6.557 10.247 14.619 1.00 89.31 194 MET A C 1
ATOM 1604 O O . MET A 1 194 ? -7.274 10.753 15.483 1.00 89.31 194 MET A O 1
ATOM 1608 N N . THR A 1 195 ? -6.788 9.044 14.088 1.00 89.50 195 THR A N 1
ATOM 1609 C CA . THR A 1 195 ? -7.899 8.185 14.508 1.00 89.50 195 THR A CA 1
ATOM 1610 C C . THR A 1 195 ? -7.810 7.900 16.003 1.00 89.50 195 THR A C 1
ATOM 1612 O O . THR A 1 195 ? -8.801 8.027 16.710 1.00 89.50 195 THR A O 1
ATOM 1615 N N . GLY A 1 196 ? -6.614 7.606 16.510 1.00 89.62 196 GLY A N 1
ATOM 1616 C CA . GLY A 1 196 ? -6.373 7.357 17.924 1.00 89.62 196 GLY A CA 1
ATOM 1617 C C . GLY A 1 196 ? -6.686 8.514 18.855 1.00 89.62 196 GLY A C 1
ATOM 1618 O O . GLY A 1 196 ? -7.337 8.318 19.884 1.00 89.62 196 GLY A O 1
ATOM 1619 N N . ILE A 1 197 ? -6.290 9.726 18.476 1.00 89.81 197 ILE A N 1
ATOM 1620 C CA . ILE A 1 197 ? -6.616 10.944 19.224 1.00 89.81 197 ILE A CA 1
ATOM 1621 C C . ILE A 1 197 ? -8.135 11.152 19.264 1.00 89.81 197 ILE A C 1
ATOM 1623 O O . ILE A 1 197 ? -8.696 11.427 20.326 1.00 89.81 197 ILE A O 1
ATOM 1627 N N . GLN A 1 198 ? -8.812 10.985 18.125 1.00 89.31 198 GLN A N 1
ATOM 1628 C CA . GLN A 1 198 ? -10.262 11.155 18.029 1.00 89.31 198 GLN A CA 1
ATOM 1629 C C . GLN A 1 198 ? -11.022 10.087 18.826 1.00 89.31 198 GLN A C 1
ATOM 1631 O O . GLN A 1 198 ? -11.892 10.441 19.621 1.00 89.31 198 GLN A O 1
ATOM 1636 N N . LEU A 1 199 ? -10.658 8.809 18.684 1.00 89.50 199 LEU A N 1
ATOM 1637 C CA . LEU A 1 199 ? -11.245 7.697 19.439 1.00 89.50 199 LEU A CA 1
ATOM 1638 C C . LEU A 1 199 ? -11.031 7.864 20.944 1.00 89.50 199 LEU A C 1
ATOM 1640 O O . LEU A 1 199 ? -11.968 7.696 21.716 1.00 89.50 199 LEU A O 1
ATOM 1644 N N . SER A 1 200 ? -9.839 8.281 21.375 1.00 89.88 200 SER A N 1
ATOM 1645 C CA . SER A 1 200 ? -9.568 8.572 22.791 1.00 89.88 200 SER A CA 1
ATOM 1646 C C . SER A 1 200 ? -10.474 9.688 23.327 1.00 89.88 200 SER A C 1
ATOM 1648 O O . SER A 1 200 ? -11.004 9.591 24.437 1.00 89.88 200 SER A O 1
ATOM 1650 N N . GLY A 1 201 ? -10.702 10.737 22.527 1.00 89.56 201 GLY A N 1
ATOM 1651 C CA . GLY A 1 201 ? -11.658 11.800 22.839 1.00 89.56 201 GLY A CA 1
ATOM 1652 C C . GLY A 1 201 ? -13.096 11.285 22.949 1.00 89.56 201 GLY A C 1
ATOM 1653 O O . GLY A 1 201 ? -13.768 11.550 23.949 1.00 89.56 201 GLY A O 1
ATOM 1654 N N . GLN A 1 202 ? -13.537 10.488 21.973 1.00 88.62 202 GLN A N 1
ATOM 1655 C CA . GLN A 1 202 ? -14.865 9.866 21.951 1.00 88.62 202 GLN A CA 1
ATOM 1656 C C . GLN A 1 202 ? -15.080 8.907 23.130 1.00 88.62 202 GLN A C 1
ATOM 1658 O O . GLN A 1 202 ? -16.157 8.902 23.725 1.00 88.62 202 GLN A O 1
ATOM 1663 N N . LEU A 1 203 ? -14.066 8.134 23.528 1.00 89.56 203 LEU A N 1
ATOM 1664 C CA . LEU A 1 203 ? -14.125 7.243 24.690 1.00 89.56 203 LEU A CA 1
ATOM 1665 C C . LEU A 1 203 ? -14.245 8.022 25.999 1.00 89.56 203 LEU A C 1
ATOM 1667 O O . LEU A 1 203 ? -15.034 7.652 26.872 1.00 89.56 203 LEU A O 1
ATOM 1671 N N . LYS A 1 204 ? -13.523 9.138 26.131 1.00 89.88 204 LYS A N 1
ATOM 1672 C CA . LYS A 1 204 ? -13.636 10.024 27.297 1.00 89.88 204 LYS A CA 1
ATOM 1673 C C . LYS A 1 204 ? -15.018 10.673 27.384 1.00 89.88 204 LYS A C 1
ATOM 1675 O O . LYS A 1 204 ? -15.583 10.769 28.472 1.00 89.88 204 LYS A O 1
ATOM 1680 N N . GLU A 1 205 ? -15.580 11.093 26.253 1.00 89.88 205 GLU A N 1
ATOM 1681 C CA . GLU A 1 205 ? -16.950 11.609 26.179 1.00 89.88 205 GLU A CA 1
ATOM 1682 C C . GLU A 1 205 ? -17.982 10.520 26.512 1.00 89.88 205 GLU A C 1
ATOM 1684 O O . GLU A 1 205 ? -18.892 10.744 27.306 1.00 89.88 205 GLU A O 1
ATOM 1689 N N . THR A 1 206 ? -17.799 9.316 25.972 1.00 90.12 206 THR A N 1
ATOM 1690 C CA . THR A 1 206 ? -18.645 8.144 26.234 1.00 90.12 206 THR A CA 1
ATOM 1691 C C . THR A 1 206 ? -18.632 7.755 27.707 1.00 90.12 206 THR A C 1
ATOM 1693 O O . THR A 1 206 ? -19.686 7.524 28.289 1.00 90.12 206 THR A O 1
ATOM 1696 N N . THR A 1 207 ? -17.461 7.764 28.341 1.00 90.12 207 THR A N 1
ATOM 1697 C CA . THR A 1 207 ? -17.307 7.515 29.781 1.00 90.12 207 THR A CA 1
ATOM 1698 C C . THR A 1 207 ? -18.154 8.497 30.597 1.00 90.12 207 THR A C 1
ATOM 1700 O O . THR A 1 207 ? -18.887 8.075 31.490 1.00 90.12 207 THR A O 1
ATOM 1703 N N . ARG A 1 208 ? -18.132 9.795 30.254 1.00 90.88 208 ARG A N 1
ATOM 1704 C CA . ARG A 1 208 ? -18.994 10.801 30.902 1.00 90.88 208 ARG A CA 1
ATOM 1705 C C . ARG A 1 208 ? -20.478 10.513 30.668 1.00 90.88 208 ARG A C 1
ATOM 1707 O O . ARG A 1 208 ? -21.245 10.490 31.621 1.00 90.88 208 ARG A O 1
ATOM 1714 N N . LYS A 1 209 ? -20.871 10.193 29.429 1.00 91.00 209 LYS A N 1
ATOM 1715 C CA . LYS A 1 209 ? -22.258 9.819 29.090 1.00 91.00 209 LYS A CA 1
ATOM 1716 C C . LYS A 1 209 ? -22.758 8.611 29.888 1.00 91.00 209 LYS A C 1
ATOM 1718 O O . LYS A 1 209 ? -23.919 8.601 30.283 1.00 91.00 209 LYS A O 1
ATOM 1723 N N . ILE A 1 210 ? -21.904 7.612 30.138 1.00 90.69 210 ILE A N 1
ATOM 1724 C CA . ILE A 1 210 ? -22.253 6.439 30.956 1.00 90.69 210 ILE A CA 1
ATOM 1725 C C . ILE A 1 210 ? -22.535 6.847 32.410 1.00 90.69 210 ILE A C 1
ATOM 1727 O O . ILE A 1 210 ? -23.499 6.355 33.000 1.00 90.69 210 ILE A O 1
ATOM 1731 N N . GLN A 1 211 ? -21.721 7.745 32.974 1.00 89.56 211 GLN A N 1
ATOM 1732 C CA . GLN A 1 211 ? -21.853 8.231 34.355 1.00 89.56 211 GLN A CA 1
ATOM 1733 C C . GLN A 1 211 ? -23.064 9.159 34.553 1.00 89.56 211 GLN A C 1
ATOM 1735 O O . GLN A 1 211 ? -23.733 9.096 35.589 1.00 89.56 211 GLN A O 1
ATOM 1740 N N . ASP A 1 212 ? -23.368 9.985 33.550 1.00 90.00 212 ASP A N 1
ATOM 1741 C CA . ASP A 1 212 ? -24.475 10.947 33.576 1.00 90.00 212 ASP A CA 1
ATOM 1742 C C . ASP A 1 212 ? -25.841 10.303 33.292 1.00 90.00 212 ASP A C 1
ATOM 1744 O O . ASP A 1 212 ? -26.880 10.944 33.462 1.00 90.00 212 ASP A O 1
ATOM 1748 N N . PHE A 1 213 ? -25.873 9.035 32.869 1.00 90.81 213 PHE A N 1
ATOM 1749 C CA . PHE A 1 213 ? -27.120 8.350 32.549 1.00 90.81 213 PHE A CA 1
ATOM 1750 C C . PHE A 1 213 ? -28.036 8.224 33.779 1.00 90.81 213 PHE A C 1
ATOM 1752 O O . PHE A 1 213 ? -27.632 7.821 34.879 1.00 90.81 213 PHE A O 1
ATOM 1759 N N . ARG A 1 214 ? -29.317 8.541 33.572 1.00 89.62 214 ARG A N 1
ATOM 1760 C CA . ARG A 1 214 ? -30.405 8.391 34.543 1.00 89.62 214 ARG A CA 1
ATOM 1761 C C . ARG A 1 214 ? -31.525 7.607 33.872 1.00 89.62 214 ARG A C 1
ATOM 1763 O O . ARG A 1 214 ? -31.948 7.958 32.774 1.00 89.62 214 ARG A O 1
ATOM 1770 N N . SER A 1 215 ? -32.002 6.556 34.534 1.00 86.31 215 SER A N 1
ATOM 1771 C CA . SER A 1 215 ? -33.051 5.666 34.012 1.00 86.31 215 SER A CA 1
ATOM 1772 C C . SER A 1 215 ? -34.360 6.410 33.733 1.00 86.31 215 SER A C 1
ATOM 1774 O O . SER A 1 215 ? -35.011 6.139 32.725 1.00 86.31 215 SER A O 1
ATOM 1776 N N . GLU A 1 216 ? -34.701 7.381 34.586 1.00 88.62 216 GLU A N 1
ATOM 1777 C CA . GLU A 1 216 ? -35.881 8.252 34.459 1.00 88.62 216 GLU A CA 1
ATOM 1778 C C . GLU A 1 216 ? -35.856 9.091 33.169 1.00 88.62 216 GLU A C 1
ATOM 1780 O O . GLU A 1 216 ? -36.889 9.287 32.536 1.00 88.62 216 GLU A O 1
ATOM 1785 N N . ASP A 1 217 ? -34.663 9.499 32.722 1.00 89.62 217 ASP A N 1
ATOM 1786 C CA . ASP A 1 217 ? -34.450 10.342 31.538 1.00 89.62 217 ASP A CA 1
ATOM 1787 C C . ASP A 1 217 ? -33.976 9.546 30.308 1.00 89.62 217 ASP A C 1
ATOM 1789 O O . ASP A 1 217 ? -33.460 10.124 29.346 1.00 89.62 217 ASP A O 1
ATOM 1793 N N . SER A 1 218 ? -34.140 8.219 30.302 1.00 88.25 218 SER A N 1
ATOM 1794 C CA . SER A 1 218 ? -33.603 7.344 29.245 1.00 88.25 218 SER A CA 1
ATOM 1795 C C . SER A 1 218 ? -34.022 7.769 27.828 1.00 88.25 218 SER A C 1
ATOM 1797 O O . SER A 1 218 ? -33.176 7.858 26.935 1.00 88.25 218 SER A O 1
ATOM 1799 N N . GLU A 1 219 ? -35.290 8.135 27.608 1.00 87.25 219 GLU A N 1
ATOM 1800 C CA . GLU A 1 219 ? -35.743 8.643 26.306 1.00 87.25 219 GLU A CA 1
ATOM 1801 C C . GLU A 1 219 ? -35.041 9.944 25.902 1.00 87.25 219 GLU A C 1
ATOM 1803 O O . GLU A 1 219 ? -34.636 10.106 24.748 1.00 87.25 219 GLU A O 1
ATOM 1808 N N . LYS A 1 220 ? -34.886 10.885 26.840 1.00 89.62 220 LYS A N 1
ATOM 1809 C CA . LYS A 1 220 ? -34.212 12.166 26.597 1.00 89.62 220 LYS A CA 1
ATOM 1810 C C . LYS A 1 220 ? -32.733 11.944 26.287 1.00 89.62 220 LYS A C 1
ATOM 1812 O O . LYS A 1 220 ? -32.207 12.558 25.361 1.00 89.62 220 LYS A O 1
ATOM 1817 N N . PHE A 1 221 ? -32.088 11.024 27.001 1.00 91.25 221 PHE A N 1
ATOM 1818 C CA . PHE A 1 221 ? -30.705 10.634 26.759 1.00 91.25 221 PHE A CA 1
ATOM 1819 C C . PHE A 1 221 ? -30.501 10.106 25.331 1.00 91.25 221 PHE A C 1
ATOM 1821 O O . PHE A 1 221 ? -29.602 10.581 24.635 1.00 91.25 221 PHE A O 1
ATOM 1828 N N . PHE A 1 222 ? -31.349 9.183 24.861 1.00 90.88 222 PHE A N 1
ATOM 1829 C CA . PHE A 1 222 ? -31.241 8.624 23.505 1.00 90.88 222 PHE A CA 1
ATOM 1830 C C . PHE A 1 222 ? -31.669 9.598 22.400 1.00 90.88 222 PHE A C 1
ATOM 1832 O O . PHE A 1 222 ? -31.220 9.468 21.263 1.00 90.88 222 PHE A O 1
ATOM 1839 N N . ARG A 1 223 ? -32.487 10.615 22.707 1.00 87.06 223 ARG A N 1
ATOM 1840 C CA . ARG A 1 223 ? -32.756 11.716 21.762 1.00 87.06 223 ARG A CA 1
ATOM 1841 C C . ARG A 1 223 ? -31.508 12.556 21.499 1.00 87.06 223 ARG A C 1
ATOM 1843 O O . ARG A 1 223 ? -31.274 12.918 20.350 1.00 87.06 223 ARG A O 1
ATOM 1850 N N . THR A 1 224 ? -30.720 12.837 22.536 1.00 86.75 224 THR A N 1
ATOM 1851 C CA . THR A 1 224 ? -29.447 13.568 22.415 1.00 86.75 224 THR A CA 1
ATOM 1852 C C . THR A 1 224 ? -28.332 12.682 21.854 1.00 86.75 224 THR A C 1
ATOM 1854 O O . THR A 1 224 ? -27.465 13.161 21.132 1.00 86.75 224 THR A O 1
ATOM 1857 N N . ASN A 1 225 ? -28.368 11.381 22.150 1.00 86.00 225 ASN A N 1
ATOM 1858 C CA . ASN A 1 225 ? -27.389 10.390 21.707 1.00 86.00 225 ASN A CA 1
ATOM 1859 C C . ASN A 1 225 ? -28.031 9.399 20.732 1.00 86.00 225 ASN A C 1
ATOM 1861 O O . ASN A 1 225 ? -28.134 8.206 21.021 1.00 86.00 225 ASN A O 1
ATOM 1865 N N . SER A 1 226 ? -28.461 9.890 19.566 1.00 82.00 226 SER A N 1
ATOM 1866 C CA . SER A 1 226 ? -29.175 9.085 18.561 1.00 82.00 226 SER A CA 1
ATOM 1867 C C . SER A 1 226 ? -28.403 7.859 18.071 1.00 82.00 226 SER A C 1
ATOM 1869 O O . SER A 1 226 ? -29.016 6.921 17.570 1.00 82.00 226 SER A O 1
ATOM 1871 N N . ASN A 1 227 ? -27.081 7.876 18.232 1.00 80.19 227 ASN A N 1
ATOM 1872 C CA . ASN A 1 227 ? -26.150 6.910 17.657 1.00 80.19 227 ASN A CA 1
ATOM 1873 C C . ASN A 1 227 ? -25.853 5.741 18.616 1.00 80.19 227 ASN A C 1
ATOM 1875 O O . ASN A 1 227 ? -25.249 4.747 18.217 1.00 80.19 227 ASN A O 1
ATOM 1879 N N . ALA A 1 228 ? -26.284 5.841 19.879 1.00 87.25 228 ALA A N 1
ATOM 1880 C CA . ALA A 1 228 ? -26.212 4.740 20.833 1.00 87.25 228 ALA A CA 1
ATOM 1881 C C . ALA A 1 228 ? -27.347 3.738 20.574 1.00 87.25 228 ALA A C 1
ATOM 1883 O O . ALA A 1 228 ? -28.497 4.130 20.384 1.00 87.25 228 ALA A O 1
ATOM 1884 N N . VAL A 1 229 ? -27.033 2.447 20.607 1.00 86.75 229 VAL A N 1
ATOM 1885 C CA . VAL A 1 229 ? -27.980 1.339 20.414 1.00 86.75 229 VAL A CA 1
ATOM 1886 C C . VAL A 1 229 ? -28.707 1.018 21.717 1.00 86.75 229 VAL A C 1
ATOM 1888 O O . VAL A 1 229 ? -29.931 0.872 21.739 1.00 86.75 229 VAL A O 1
ATOM 1891 N N . ALA A 1 230 ? -27.949 0.903 22.807 1.00 88.12 230 ALA A N 1
ATOM 1892 C CA . ALA A 1 230 ? -28.462 0.504 24.109 1.00 88.12 230 ALA A CA 1
ATOM 1893 C C . ALA A 1 230 ? -27.578 1.011 25.250 1.00 88.12 230 ALA A C 1
ATOM 1895 O O . ALA A 1 230 ? -26.384 1.252 25.065 1.00 88.12 230 ALA A O 1
ATOM 1896 N N . TYR A 1 231 ? -28.172 1.111 26.435 1.00 90.56 231 TYR A N 1
ATOM 1897 C CA . TYR A 1 231 ? -27.475 1.263 27.707 1.00 90.56 231 TYR A CA 1
ATOM 1898 C C . TYR A 1 231 ? -27.708 0.012 28.553 1.00 90.56 231 TYR A C 1
ATOM 1900 O O . TYR A 1 231 ? -28.848 -0.440 28.680 1.00 90.56 231 TYR A O 1
ATOM 1908 N N . VAL A 1 232 ? -26.644 -0.532 29.137 1.00 87.44 232 VAL A N 1
ATOM 1909 C CA . VAL A 1 232 ? -26.676 -1.769 29.927 1.00 87.44 232 VAL A CA 1
ATOM 1910 C C . VAL A 1 232 ? -26.080 -1.511 31.302 1.00 87.44 232 VAL A C 1
ATOM 1912 O O . VAL A 1 232 ? -25.057 -0.842 31.416 1.00 87.44 232 VAL A O 1
ATOM 1915 N N . ARG A 1 233 ? -26.692 -2.068 32.345 1.00 87.94 233 ARG A N 1
ATOM 1916 C CA . ARG A 1 233 ? -26.167 -2.061 33.708 1.00 87.94 233 ARG A CA 1
ATOM 1917 C C . ARG A 1 233 ? -26.105 -3.481 34.245 1.00 87.94 233 ARG A C 1
ATOM 1919 O O . ARG A 1 233 ? -27.091 -4.213 34.197 1.00 87.94 233 ARG A O 1
ATOM 1926 N N . PHE A 1 234 ? -24.951 -3.839 34.782 1.00 82.94 234 PHE A N 1
ATOM 1927 C CA . PHE A 1 234 ? -24.669 -5.118 35.407 1.00 82.94 234 PHE A CA 1
ATOM 1928 C C . PHE A 1 234 ? -24.493 -4.950 36.907 1.00 82.94 234 PHE A C 1
ATOM 1930 O O . PHE A 1 234 ? -23.861 -3.997 37.376 1.00 82.94 234 PHE A O 1
ATOM 1937 N N . LYS A 1 235 ? -24.978 -5.942 37.648 1.00 80.69 235 LYS A N 1
ATOM 1938 C CA . LYS A 1 235 ? -24.766 -6.073 39.084 1.00 80.69 235 LYS A CA 1
ATOM 1939 C C . LYS A 1 235 ? -23.915 -7.304 39.368 1.00 80.69 235 LYS A C 1
ATOM 1941 O O . LYS A 1 235 ? -24.089 -8.355 38.750 1.00 80.69 235 LYS A O 1
ATOM 1946 N N . ASN A 1 236 ? -22.980 -7.173 40.305 1.00 69.25 236 ASN A N 1
ATOM 1947 C CA . ASN A 1 236 ? -22.122 -8.282 40.702 1.00 69.25 236 ASN A CA 1
ATOM 1948 C C . ASN A 1 236 ? -22.916 -9.304 41.532 1.00 69.25 236 ASN A C 1
ATOM 1950 O O . ASN A 1 236 ? -23.543 -8.946 42.535 1.00 69.25 236 ASN A O 1
ATOM 1954 N N . LYS A 1 237 ? -22.891 -10.578 41.129 1.00 64.81 237 LYS A N 1
ATOM 1955 C CA . LYS A 1 237 ? -23.537 -11.663 41.869 1.00 64.81 237 LYS A CA 1
ATOM 1956 C C . LYS A 1 237 ? -22.572 -12.171 42.935 1.00 64.81 237 LYS A C 1
ATOM 1958 O O . LYS A 1 237 ? -21.578 -12.829 42.637 1.00 64.81 237 LYS A O 1
ATOM 1963 N N . THR A 1 238 ? -22.904 -11.905 44.193 1.00 52.78 238 THR A N 1
ATOM 1964 C CA . THR A 1 238 ? -22.096 -12.192 45.394 1.00 52.78 238 THR A CA 1
ATOM 1965 C C . THR A 1 238 ? -21.682 -13.655 45.588 1.00 52.78 238 THR A C 1
ATOM 1967 O O . THR A 1 238 ? -20.846 -13.919 46.443 1.00 52.78 238 THR A O 1
ATOM 1970 N N . VAL A 1 239 ? -22.232 -14.608 44.826 1.00 49.38 239 VAL A N 1
ATOM 1971 C CA . VAL A 1 239 ? -22.043 -16.049 45.073 1.00 49.38 239 VAL A CA 1
ATOM 1972 C C . VAL A 1 239 ? -21.197 -16.759 44.004 1.00 49.38 239 VAL A C 1
ATOM 1974 O O . VAL A 1 239 ? -20.635 -17.798 44.313 1.00 49.38 239 VAL A O 1
ATOM 1977 N N . ASN A 1 240 ? -21.039 -16.217 42.786 1.00 51.88 240 ASN A N 1
ATOM 1978 C CA . ASN A 1 240 ? -20.347 -16.930 41.688 1.00 51.88 240 ASN A CA 1
ATOM 1979 C C . ASN A 1 240 ? -19.514 -16.039 40.742 1.00 51.88 240 ASN A C 1
ATOM 1981 O O . ASN A 1 240 ? -19.121 -16.502 39.673 1.00 51.88 240 ASN A O 1
ATOM 1985 N N . SER A 1 241 ? -19.282 -14.765 41.079 1.00 55.22 241 SER A N 1
ATOM 1986 C CA . SER A 1 241 ? -18.553 -13.798 40.229 1.00 55.22 241 SER A CA 1
ATOM 1987 C C . SER A 1 241 ? -19.129 -13.605 38.814 1.00 55.22 241 SER A C 1
ATOM 1989 O O . SER A 1 241 ? -18.486 -13.004 37.959 1.00 55.22 241 SER A O 1
ATOM 1991 N N . ALA A 1 242 ? -20.342 -14.099 38.553 1.00 60.50 242 ALA A N 1
ATOM 1992 C CA . ALA A 1 242 ? -21.054 -13.890 37.302 1.00 60.50 242 ALA A CA 1
ATOM 1993 C C . ALA A 1 242 ? -21.786 -12.543 37.350 1.00 60.50 242 ALA A C 1
ATOM 1995 O O . ALA A 1 242 ? -22.428 -12.219 38.350 1.00 60.50 242 ALA A O 1
ATOM 1996 N N . LEU A 1 243 ? -21.695 -11.766 36.274 1.00 67.94 243 LEU A N 1
ATOM 1997 C CA . LEU A 1 243 ? -22.427 -10.511 36.131 1.00 67.94 243 LEU A CA 1
ATOM 1998 C C . LEU A 1 243 ? -23.824 -10.799 35.587 1.00 67.94 243 LEU A C 1
ATOM 2000 O O . LEU A 1 243 ? -23.966 -11.498 34.588 1.00 67.94 243 LEU A O 1
ATOM 2004 N N . GLU A 1 244 ? -24.842 -10.256 36.248 1.00 74.88 244 GLU A N 1
ATOM 2005 C CA . GLU A 1 244 ? -26.231 -10.324 35.791 1.00 74.88 244 GLU A CA 1
ATOM 2006 C C . GLU A 1 244 ? -26.666 -8.934 35.332 1.00 74.88 244 GLU A C 1
ATOM 2008 O O . GLU A 1 244 ? -26.351 -7.932 35.986 1.00 74.88 244 GLU A O 1
ATOM 2013 N N . ILE A 1 245 ? -27.364 -8.861 34.197 1.00 78.25 245 ILE A N 1
ATOM 2014 C CA . ILE A 1 245 ? -27.912 -7.591 33.714 1.00 78.25 245 ILE A CA 1
ATOM 2015 C C . ILE A 1 245 ? -29.072 -7.191 34.629 1.00 78.25 245 ILE A C 1
ATOM 2017 O O . ILE A 1 245 ? -30.119 -7.842 34.645 1.00 78.25 245 ILE A O 1
ATOM 2021 N N . ASP A 1 246 ? -28.868 -6.098 35.362 1.00 81.12 246 ASP A N 1
ATOM 2022 C CA . ASP A 1 246 ? -29.839 -5.473 36.260 1.00 81.12 246 ASP A CA 1
ATOM 2023 C C . ASP A 1 246 ? -30.852 -4.640 35.468 1.00 81.12 246 ASP A C 1
ATOM 2025 O O . ASP A 1 246 ? -32.062 -4.773 35.640 1.00 81.12 246 ASP A O 1
ATOM 2029 N N . SER A 1 247 ? -30.364 -3.821 34.532 1.00 82.62 247 SER A N 1
ATOM 2030 C CA . SER A 1 247 ? -31.222 -3.012 33.667 1.00 82.62 247 SER A CA 1
ATOM 2031 C C . SER A 1 247 ? -30.650 -2.833 32.263 1.00 82.62 247 SER A C 1
ATOM 2033 O O . SER A 1 247 ? -29.439 -2.759 32.049 1.00 82.62 247 SER A O 1
ATOM 2035 N N . LEU A 1 248 ? -31.557 -2.782 31.288 1.00 85.69 248 LEU A N 1
ATOM 2036 C CA . LEU A 1 248 ? -31.257 -2.678 29.865 1.00 85.69 248 LEU A CA 1
ATOM 2037 C C . LEU A 1 248 ? -32.235 -1.696 29.219 1.00 85.69 248 LEU A C 1
ATOM 2039 O O . LEU A 1 248 ? -33.446 -1.909 29.255 1.00 85.69 248 LEU A O 1
ATOM 2043 N N . PHE A 1 249 ? -31.705 -0.630 28.626 1.00 88.31 249 PHE A N 1
ATOM 2044 C CA . PHE A 1 249 ? -32.490 0.415 27.975 1.00 88.31 249 PHE A CA 1
ATOM 2045 C C . PHE A 1 249 ? -32.144 0.474 26.492 1.00 88.31 249 PHE A C 1
ATOM 2047 O O . PHE A 1 249 ? -30.988 0.673 26.122 1.00 88.31 249 PHE A O 1
ATOM 2054 N N . TRP A 1 250 ? -33.155 0.326 25.641 1.00 85.06 250 TRP A N 1
ATOM 2055 C CA . TRP A 1 250 ? -33.002 0.287 24.190 1.00 85.06 250 TRP A CA 1
ATOM 2056 C C . TRP A 1 250 ? -33.289 1.641 23.543 1.00 85.06 250 TRP A C 1
ATOM 2058 O O . TRP A 1 250 ? -34.294 2.286 23.851 1.00 85.06 250 TRP A O 1
ATOM 2068 N N . ASN A 1 251 ? -32.476 2.029 22.559 1.00 88.62 251 ASN A N 1
ATOM 2069 C CA . ASN A 1 251 ? -32.795 3.156 21.693 1.00 88.62 251 ASN A CA 1
ATOM 2070 C C . ASN A 1 251 ? -33.793 2.726 20.608 1.00 88.62 251 ASN A C 1
ATOM 2072 O O . ASN A 1 251 ? -33.430 2.307 19.507 1.00 88.62 251 ASN A O 1
ATOM 2076 N N . SER A 1 252 ? -35.083 2.863 20.911 1.00 82.81 252 SER A N 1
ATOM 2077 C CA . SER A 1 252 ? -36.163 2.486 19.993 1.00 82.81 252 SER A CA 1
ATOM 2078 C C . SER A 1 252 ? -36.112 3.222 18.648 1.00 82.81 252 SER A C 1
ATOM 2080 O O . SER A 1 252 ? -36.519 2.656 17.633 1.00 82.81 252 SER A O 1
ATOM 2082 N N . LYS A 1 253 ? -35.588 4.458 18.605 1.00 83.88 253 LYS A N 1
ATOM 2083 C CA . LYS A 1 253 ? -35.420 5.221 17.359 1.00 83.88 253 LYS A CA 1
ATOM 2084 C C . LYS A 1 253 ? -34.359 4.577 16.466 1.00 83.88 253 LYS A C 1
ATOM 2086 O O . LYS A 1 253 ? -34.632 4.373 15.287 1.00 83.88 253 LYS A O 1
ATOM 2091 N N . PHE A 1 254 ? -33.206 4.222 17.037 1.00 84.56 254 PHE A N 1
ATOM 2092 C CA . PHE A 1 254 ? -32.118 3.555 16.317 1.00 84.56 254 PHE A CA 1
ATOM 2093 C C . PHE A 1 254 ? -32.546 2.184 15.775 1.00 84.56 254 PHE A C 1
ATOM 2095 O O . PHE A 1 254 ? -32.281 1.859 14.619 1.00 84.56 254 PHE A O 1
ATOM 2102 N N . LEU A 1 255 ? -33.238 1.383 16.592 1.00 81.62 255 LEU A N 1
ATOM 2103 C CA . LEU A 1 255 ? -33.701 0.051 16.184 1.00 81.62 255 LEU A CA 1
ATOM 2104 C C . LEU A 1 255 ? -34.707 0.130 15.026 1.00 81.62 255 LEU A C 1
ATOM 2106 O O . LEU A 1 255 ? -34.593 -0.619 14.058 1.00 81.62 255 LEU A O 1
ATOM 2110 N N . LYS A 1 256 ? -35.644 1.089 15.082 1.00 81.44 256 LYS A N 1
ATOM 2111 C CA . LYS A 1 256 ? -36.615 1.335 14.004 1.00 81.44 256 LYS A CA 1
ATOM 2112 C C . LYS A 1 256 ? -35.948 1.810 12.714 1.00 81.44 256 LYS A C 1
ATOM 2114 O O . LYS A 1 256 ? -36.335 1.351 11.647 1.00 81.44 256 LYS A O 1
ATOM 2119 N N . SER A 1 257 ? -34.969 2.715 12.794 1.00 79.31 257 SER A N 1
ATOM 2120 C CA . SER A 1 257 ? -34.289 3.235 11.601 1.00 79.31 257 SER A CA 1
ATOM 2121 C C . SER A 1 257 ? -33.406 2.195 10.919 1.00 79.31 257 SER A C 1
ATOM 2123 O O . SER A 1 257 ? -33.303 2.202 9.699 1.00 79.31 257 SER A O 1
ATOM 2125 N N . ASN A 1 258 ? -32.792 1.296 11.692 1.00 75.56 258 ASN A N 1
ATOM 2126 C CA . ASN A 1 258 ? -31.851 0.300 11.176 1.00 75.56 258 ASN A CA 1
ATOM 2127 C C . ASN A 1 258 ? -32.472 -1.092 10.975 1.00 75.56 258 ASN A C 1
ATOM 2129 O O . ASN A 1 258 ? -31.758 -2.028 10.637 1.00 75.56 258 ASN A O 1
ATOM 2133 N N . SER A 1 259 ? -33.791 -1.239 11.163 1.00 70.94 259 SER A N 1
ATOM 2134 C CA . SER A 1 259 ? -34.519 -2.516 11.029 1.00 70.94 259 SER A CA 1
ATOM 2135 C C . SER A 1 259 ? -33.908 -3.670 11.838 1.00 70.94 259 SER A C 1
ATOM 2137 O O . SER A 1 259 ? -34.005 -4.835 11.455 1.00 70.94 259 SER A O 1
ATOM 2139 N N . VAL A 1 260 ? -33.276 -3.350 12.968 1.00 69.81 260 VAL A N 1
ATOM 2140 C CA . VAL A 1 260 ? -32.683 -4.337 13.871 1.00 69.81 260 VAL A CA 1
ATOM 2141 C C . VAL A 1 260 ? -33.781 -4.831 14.806 1.00 69.81 260 VAL A C 1
ATOM 2143 O O . VAL A 1 260 ? -34.362 -4.040 15.552 1.00 69.81 260 VAL A O 1
ATOM 2146 N N . VAL A 1 261 ? -34.051 -6.136 14.789 1.00 64.38 261 VAL A N 1
ATOM 2147 C CA . VAL A 1 261 ? -34.943 -6.798 15.749 1.00 64.38 261 VAL A CA 1
ATOM 2148 C C . VAL A 1 261 ? -34.065 -7.505 16.783 1.00 64.38 261 VAL A C 1
ATOM 2150 O O . VAL A 1 261 ? -33.621 -8.622 16.524 1.00 64.38 261 VAL A O 1
ATOM 2153 N N . PRO A 1 262 ? -33.738 -6.871 17.923 1.00 61.06 262 PRO A N 1
ATOM 2154 C CA . PRO A 1 262 ? -32.961 -7.540 18.953 1.00 61.06 262 PRO A CA 1
ATOM 2155 C C . PRO A 1 262 ? -33.827 -8.629 19.586 1.00 61.06 262 PRO A C 1
ATOM 2157 O O . PRO A 1 262 ? -34.914 -8.334 20.081 1.00 61.06 262 PRO A O 1
ATOM 2160 N N . ASP A 1 263 ? -33.348 -9.871 19.589 1.00 65.50 263 ASP A N 1
ATOM 2161 C CA . ASP A 1 263 ? -33.909 -10.918 20.440 1.00 65.50 263 ASP A CA 1
ATOM 2162 C C . ASP A 1 263 ? -33.393 -10.698 21.875 1.00 65.50 263 ASP A C 1
ATOM 2164 O O . ASP A 1 263 ? -32.219 -10.975 22.152 1.00 65.50 263 ASP A O 1
ATOM 2168 N N . PRO A 1 264 ? -34.205 -10.139 22.793 1.00 62.28 264 PRO A N 1
ATOM 2169 C CA . PRO A 1 264 ? -33.703 -9.574 24.043 1.00 62.28 264 PRO A CA 1
ATOM 2170 C C . PRO A 1 264 ? -33.102 -10.630 24.969 1.00 62.28 264 PRO A C 1
ATOM 2172 O O . PRO A 1 264 ? -32.180 -10.331 25.721 1.00 62.28 264 PRO A O 1
ATOM 2175 N N . THR A 1 265 ? -33.614 -11.860 24.929 1.00 67.81 265 THR A N 1
ATOM 2176 C CA . THR A 1 265 ? -33.179 -12.967 25.791 1.00 67.81 265 THR A CA 1
ATOM 2177 C C . THR A 1 265 ? -31.866 -13.569 25.313 1.00 67.81 265 THR A C 1
ATOM 2179 O O . THR A 1 265 ? -30.969 -13.795 26.125 1.00 67.81 265 THR A O 1
ATOM 2182 N N . ASN A 1 266 ? -31.713 -13.773 24.003 1.00 65.00 266 ASN A N 1
ATOM 2183 C CA . ASN A 1 266 ? -30.461 -14.261 23.426 1.00 65.00 266 ASN A CA 1
ATOM 2184 C C . ASN A 1 266 ? -29.338 -13.227 23.557 1.00 65.00 266 ASN A C 1
ATOM 2186 O O . ASN A 1 266 ? -28.230 -13.588 23.949 1.00 65.00 266 ASN A O 1
ATOM 2190 N N . LEU A 1 267 ? -29.637 -11.943 23.341 1.00 64.44 267 LEU A N 1
ATOM 2191 C CA . LEU A 1 267 ? -28.684 -10.854 23.561 1.00 64.44 267 LEU A CA 1
ATOM 2192 C C . LEU A 1 267 ? -28.301 -10.704 25.032 1.00 64.44 267 LEU A C 1
ATOM 2194 O O . LEU A 1 267 ? -27.119 -10.574 25.331 1.00 64.44 267 LEU A O 1
ATOM 2198 N N . LYS A 1 268 ? -29.264 -10.780 25.960 1.00 69.44 268 LYS A N 1
ATOM 2199 C CA . LYS A 1 268 ? -28.979 -10.746 27.403 1.00 69.44 268 LYS A CA 1
ATOM 2200 C C . LYS A 1 268 ? -28.009 -11.867 27.795 1.00 69.44 268 LYS A C 1
ATOM 2202 O O . LYS A 1 268 ? -26.973 -11.588 28.390 1.00 69.44 268 LYS A O 1
ATOM 2207 N N . ASN A 1 269 ? -28.296 -13.105 27.389 1.00 68.75 269 ASN A N 1
ATOM 2208 C CA . ASN A 1 269 ? -27.449 -14.263 27.692 1.00 68.75 269 ASN A CA 1
ATOM 2209 C C . ASN A 1 269 ? -26.063 -14.171 27.034 1.00 68.75 269 ASN A C 1
ATOM 2211 O O . ASN A 1 269 ? -25.063 -14.569 27.633 1.00 68.75 269 ASN A O 1
ATOM 2215 N N . ALA A 1 270 ? -25.993 -13.665 25.801 1.00 65.56 270 ALA A N 1
ATOM 2216 C CA . ALA A 1 270 ? -24.734 -13.502 25.088 1.00 65.56 270 ALA A CA 1
ATOM 2217 C C . ALA A 1 270 ? -23.854 -12.430 25.744 1.00 65.56 270 ALA A C 1
ATOM 2219 O O . ALA A 1 270 ? -22.678 -12.680 25.987 1.00 65.56 270 ALA A O 1
ATOM 2220 N N . LEU A 1 271 ? -24.439 -11.296 26.139 1.00 68.44 271 LEU A N 1
ATOM 2221 C CA . LEU A 1 271 ? -23.751 -10.249 26.890 1.00 68.44 271 LEU A CA 1
ATOM 2222 C C . LEU A 1 271 ? -23.268 -10.774 28.253 1.00 68.44 271 LEU A C 1
ATOM 2224 O O . LEU A 1 271 ? -22.085 -10.670 28.555 1.00 68.44 271 LEU A O 1
ATOM 2228 N N . GLU A 1 272 ? -24.121 -11.422 29.050 1.00 71.38 272 GLU A N 1
ATOM 2229 C CA . GLU A 1 272 ? -23.717 -12.003 30.346 1.00 71.38 272 GLU A CA 1
ATOM 2230 C C . GLU A 1 272 ? -22.557 -13.009 30.210 1.00 71.38 272 GLU A C 1
ATOM 2232 O O . GLU A 1 272 ? -21.640 -13.029 31.036 1.00 71.38 272 GLU A O 1
ATOM 2237 N N . LYS A 1 273 ? -22.537 -13.802 29.130 1.00 68.19 273 LYS A N 1
ATOM 2238 C CA . LYS A 1 273 ? -21.436 -14.724 28.827 1.00 68.19 273 LYS A CA 1
ATOM 2239 C C . LYS A 1 273 ? -20.158 -13.985 28.416 1.00 68.19 273 LYS A C 1
ATOM 2241 O O . LYS A 1 273 ? -19.091 -14.290 28.959 1.00 68.19 273 LYS A O 1
ATOM 2246 N N . SER A 1 274 ? -20.265 -13.024 27.497 1.00 62.44 274 SER A N 1
ATOM 2247 C CA . SER A 1 274 ? -19.139 -12.247 26.957 1.00 62.44 274 SER A CA 1
ATOM 2248 C C . SER A 1 274 ? -18.491 -11.341 28.013 1.00 62.44 274 SER A C 1
ATOM 2250 O O . SER A 1 274 ? -17.303 -11.049 27.925 1.00 62.44 274 SER A O 1
ATOM 2252 N N . PHE A 1 275 ? -19.230 -10.982 29.065 1.00 67.81 275 PHE A N 1
ATOM 2253 C CA . PHE A 1 275 ? -18.786 -10.078 30.126 1.00 67.81 275 PHE A CA 1
ATOM 2254 C C . PHE A 1 275 ? -18.368 -10.767 31.433 1.00 67.81 275 PHE A C 1
ATOM 2256 O O . PHE A 1 275 ? -17.914 -10.104 32.357 1.00 67.81 275 PHE A O 1
ATOM 2263 N N . SER A 1 276 ? -18.424 -12.097 31.524 1.00 60.16 276 SER A N 1
ATOM 2264 C CA . SER A 1 276 ? -18.098 -12.871 32.742 1.00 60.16 276 SER A CA 1
ATOM 2265 C C . SER A 1 276 ? -16.673 -12.689 33.317 1.00 60.16 276 SER A C 1
ATOM 2267 O O . SER A 1 276 ? -16.357 -13.274 34.352 1.00 60.16 276 SER A O 1
ATOM 2269 N N . ARG A 1 277 ? -15.800 -11.903 32.669 1.00 58.12 277 ARG A N 1
ATOM 2270 C CA . ARG A 1 277 ? -14.381 -11.701 33.023 1.00 58.12 277 ARG A CA 1
ATOM 2271 C C . ARG A 1 277 ? -13.951 -10.228 33.095 1.00 58.12 277 ARG A C 1
ATOM 2273 O O . ARG A 1 277 ? -12.765 -9.952 32.948 1.00 58.12 277 ARG A O 1
ATOM 2280 N N . LEU A 1 278 ? -14.887 -9.299 33.303 1.00 67.00 278 LEU A N 1
ATOM 2281 C CA . LEU A 1 278 ? -14.559 -7.875 33.441 1.00 67.00 278 LEU A CA 1
ATOM 2282 C C . LEU A 1 278 ? -13.616 -7.632 34.629 1.00 67.00 278 LEU A C 1
ATOM 2284 O O . LEU A 1 278 ? -13.902 -8.009 35.765 1.00 67.00 278 LEU A O 1
ATOM 2288 N N . SER A 1 279 ? -12.510 -6.948 34.357 1.00 61.69 279 SER A N 1
ATOM 2289 C CA . SER A 1 279 ? -11.400 -6.679 35.278 1.00 61.69 279 SER A CA 1
ATOM 2290 C C . SER A 1 279 ? -11.629 -5.441 36.154 1.00 61.69 279 SER A C 1
ATOM 2292 O O . SER A 1 279 ? -10.744 -5.036 36.905 1.00 61.69 279 SER A O 1
ATOM 2294 N N . GLY A 1 280 ? -12.814 -4.824 36.072 1.00 64.50 280 GLY A N 1
ATOM 2295 C CA . GLY A 1 280 ? -13.156 -3.626 36.843 1.00 64.50 280 GLY A CA 1
ATOM 2296 C C . GLY A 1 280 ? -12.435 -2.361 36.367 1.00 64.50 280 GLY A C 1
ATOM 2297 O O . GLY A 1 280 ? -12.234 -1.442 37.156 1.00 64.50 280 GLY A O 1
ATOM 2298 N N . THR A 1 281 ? -12.046 -2.302 35.095 1.00 76.31 281 THR A N 1
ATOM 2299 C CA . THR A 1 281 ? -11.499 -1.120 34.408 1.00 76.31 281 THR A CA 1
ATOM 2300 C C . THR A 1 281 ? -12.371 -0.767 33.195 1.00 76.31 281 THR A C 1
ATOM 2302 O O . THR A 1 281 ? -13.370 -1.435 32.933 1.00 76.31 281 THR A O 1
ATOM 2305 N N . LEU A 1 282 ? -12.051 0.322 32.480 1.00 85.00 282 LEU A N 1
ATOM 2306 C CA . LEU A 1 282 ? -12.696 0.632 31.197 1.00 85.00 282 LEU A CA 1
ATOM 2307 C C . LEU A 1 282 ? -12.396 -0.499 30.206 1.00 85.00 282 LEU A C 1
ATOM 2309 O O . LEU A 1 282 ? -11.238 -0.687 29.833 1.00 85.00 282 LEU A O 1
ATOM 2313 N N . GLU A 1 283 ? -13.431 -1.203 29.762 1.00 85.94 283 GLU A N 1
ATOM 2314 C CA . GLU A 1 283 ? -13.324 -2.289 28.790 1.00 85.94 283 GLU A CA 1
ATOM 2315 C C . GLU A 1 283 ? -14.151 -1.985 27.549 1.00 85.94 283 GLU A C 1
ATOM 2317 O O . GLU A 1 283 ? -15.216 -1.367 27.607 1.00 85.94 283 GLU A O 1
ATOM 2322 N N . ILE A 1 284 ? -13.635 -2.404 26.401 1.00 88.62 284 ILE A N 1
ATOM 2323 C CA . ILE A 1 284 ? -14.239 -2.153 25.100 1.00 88.62 284 ILE A CA 1
ATOM 2324 C C . ILE A 1 284 ? -14.275 -3.490 24.391 1.00 88.62 284 ILE A C 1
ATOM 2326 O O . ILE A 1 284 ? -13.256 -4.169 24.314 1.00 88.62 284 ILE A O 1
ATOM 2330 N N . LEU A 1 285 ? -15.453 -3.890 23.928 1.00 87.38 285 LEU A N 1
ATOM 2331 C CA . LEU A 1 285 ? -15.695 -5.244 23.454 1.00 87.38 285 LEU A CA 1
ATOM 2332 C C . LEU A 1 285 ? -16.459 -5.223 22.136 1.00 87.38 285 LEU A C 1
ATOM 2334 O O . LEU A 1 285 ? -17.393 -4.440 21.946 1.00 87.38 285 LEU A O 1
ATOM 2338 N N . ASN A 1 286 ? -16.055 -6.104 21.225 1.00 87.69 286 ASN A N 1
ATOM 2339 C CA . ASN A 1 286 ? -16.809 -6.380 20.015 1.00 87.69 286 ASN A CA 1
ATOM 2340 C C . ASN A 1 286 ? -18.021 -7.237 20.379 1.00 87.69 286 ASN A C 1
ATOM 2342 O O . ASN A 1 286 ? -17.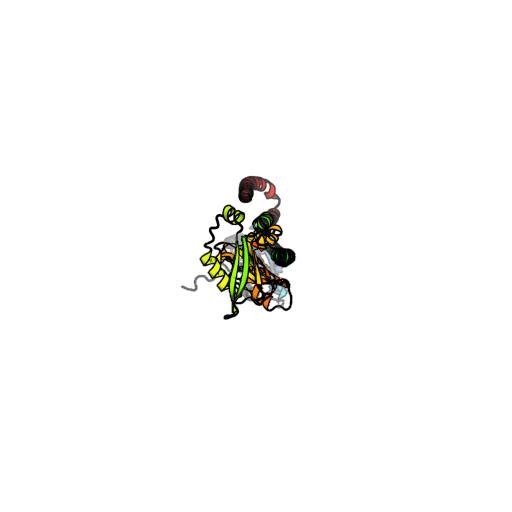858 -8.331 20.912 1.00 87.69 286 ASN A O 1
ATOM 2346 N N . VAL A 1 287 ? -19.215 -6.733 20.080 1.00 85.75 287 VAL A N 1
ATOM 2347 C CA . VAL A 1 287 ? -20.484 -7.444 20.289 1.00 85.75 287 VAL A CA 1
ATOM 2348 C C . VAL A 1 287 ? -21.203 -7.704 18.957 1.00 85.75 287 VAL A C 1
ATOM 2350 O O . VAL A 1 287 ? -22.400 -7.965 18.903 1.00 85.75 287 VAL A O 1
ATOM 2353 N N . SER A 1 288 ? -20.484 -7.597 17.838 1.00 86.00 288 SER A N 1
ATOM 2354 C CA . SER A 1 288 ? -21.074 -7.639 16.499 1.00 86.00 288 SER A CA 1
ATOM 2355 C C . SER A 1 288 ? -21.733 -8.980 16.176 1.00 86.00 288 SER A C 1
ATOM 2357 O O . SER A 1 288 ? -22.762 -9.018 15.503 1.00 86.00 288 SER A O 1
ATOM 2359 N N . ASN A 1 289 ? -21.154 -10.085 16.653 1.00 81.50 289 ASN A N 1
ATOM 2360 C CA . ASN A 1 289 ? -21.681 -11.428 16.416 1.00 81.50 289 ASN A CA 1
ATOM 2361 C C . ASN A 1 289 ? -22.991 -11.655 17.193 1.00 81.50 289 ASN A C 1
ATOM 2363 O O . ASN A 1 289 ? -23.944 -12.222 16.670 1.00 81.50 289 ASN A O 1
ATOM 2367 N N . GLU A 1 290 ? -23.065 -11.147 18.423 1.00 77.38 290 GLU A N 1
ATOM 2368 C CA . GLU A 1 290 ? -24.229 -11.228 19.305 1.00 77.38 290 GLU A CA 1
ATOM 2369 C C . GLU A 1 290 ? -25.410 -10.407 18.783 1.00 77.38 290 GLU A C 1
ATOM 2371 O O . GLU A 1 290 ? -26.565 -10.806 18.926 1.00 77.38 290 GLU A O 1
ATOM 2376 N N . PHE A 1 291 ? -25.120 -9.258 18.176 1.00 75.56 291 PHE A N 1
ATOM 2377 C CA . PHE A 1 291 ? -26.123 -8.348 17.633 1.00 75.56 291 PHE A CA 1
ATOM 2378 C C . PHE A 1 291 ? -26.499 -8.645 16.172 1.00 75.56 291 PHE A C 1
ATOM 2380 O O . PHE A 1 291 ? -27.537 -8.174 15.707 1.00 75.56 291 PHE A O 1
ATOM 2387 N N . GLY A 1 292 ? -25.685 -9.414 15.441 1.00 77.06 292 GLY A N 1
ATOM 2388 C CA . GLY A 1 292 ? -25.883 -9.703 14.015 1.00 77.06 292 GLY A CA 1
ATOM 2389 C C . GLY A 1 292 ? -25.580 -8.522 13.083 1.00 77.06 292 GLY A C 1
ATOM 2390 O O . GLY A 1 292 ? -25.837 -8.598 11.882 1.00 77.06 292 GLY A O 1
ATOM 2391 N N . PHE A 1 293 ? -25.032 -7.432 13.620 1.00 80.94 293 PHE A N 1
ATOM 2392 C CA . PHE A 1 293 ? -24.550 -6.268 12.881 1.00 80.94 293 PHE A CA 1
ATOM 2393 C C . PHE A 1 293 ? -23.334 -5.669 13.605 1.00 80.94 293 PHE A C 1
ATOM 2395 O O . PHE A 1 293 ? -23.174 -5.902 14.802 1.00 80.94 293 PHE A O 1
ATOM 2402 N N . PRO A 1 294 ? -22.481 -4.884 12.924 1.00 85.38 294 PRO A N 1
ATOM 2403 C CA . PRO A 1 294 ? -21.278 -4.312 13.522 1.00 85.38 294 PRO A CA 1
ATOM 2404 C C . PRO A 1 294 ? -21.592 -3.431 14.738 1.00 85.38 294 PRO A C 1
ATOM 2406 O O . PRO A 1 294 ? -22.193 -2.360 14.600 1.00 85.38 294 PRO A O 1
ATOM 2409 N N . ALA A 1 295 ? -21.167 -3.858 15.925 1.00 86.56 295 ALA A N 1
ATOM 2410 C CA . ALA A 1 295 ? -21.470 -3.198 17.189 1.00 86.56 295 ALA A CA 1
ATOM 2411 C C . ALA A 1 295 ? -20.321 -3.320 18.200 1.00 86.56 295 ALA A C 1
ATOM 2413 O O . ALA A 1 295 ? -19.653 -4.350 18.300 1.00 86.56 295 ALA A O 1
ATOM 2414 N N . VAL A 1 296 ? -20.121 -2.254 18.976 1.00 89.44 296 VAL A N 1
ATOM 2415 C CA . VAL A 1 296 ? -19.068 -2.137 19.993 1.00 89.44 296 VAL A CA 1
ATOM 2416 C C . VAL A 1 296 ? -19.696 -1.722 21.316 1.00 89.44 296 VAL A C 1
ATOM 2418 O O . VAL A 1 296 ? -20.463 -0.760 21.371 1.00 89.44 296 VAL A O 1
ATOM 2421 N N . ALA A 1 297 ? -19.363 -2.429 22.390 1.00 88.81 297 ALA A N 1
ATOM 2422 C CA . ALA A 1 297 ? -19.766 -2.090 23.746 1.00 88.81 297 ALA A CA 1
ATOM 2423 C C . ALA A 1 297 ? -18.611 -1.405 24.483 1.00 88.81 297 ALA A C 1
ATOM 2425 O O . ALA A 1 297 ? -17.492 -1.910 24.483 1.00 88.81 297 ALA A O 1
ATOM 2426 N N . VAL A 1 298 ? -18.893 -0.277 25.132 1.00 90.38 298 VAL A N 1
ATOM 2427 C CA . VAL A 1 298 ? -17.971 0.411 26.044 1.00 90.38 298 VAL A CA 1
ATOM 2428 C C . VAL A 1 298 ? -18.511 0.248 27.456 1.00 90.38 298 VAL A C 1
ATOM 2430 O O . VAL A 1 298 ? -19.620 0.701 27.743 1.00 90.38 298 VAL A O 1
ATOM 2433 N N . LEU A 1 299 ? -17.739 -0.399 28.323 1.00 87.94 299 LEU A N 1
ATOM 2434 C CA . LEU A 1 299 ? -18.110 -0.745 29.688 1.00 87.94 299 LEU A CA 1
ATOM 2435 C C . LEU A 1 299 ? -17.230 -0.020 30.698 1.00 87.94 299 LEU A C 1
ATOM 2437 O O . LEU A 1 299 ? -16.009 0.021 30.568 1.00 87.94 299 LEU A O 1
ATOM 2441 N N . LEU A 1 300 ? -17.861 0.522 31.733 1.00 88.88 300 LEU A N 1
ATOM 2442 C CA . LEU A 1 300 ? -17.211 1.284 32.782 1.00 88.88 300 LEU A CA 1
ATOM 2443 C C . LEU A 1 300 ? -17.730 0.846 34.163 1.00 88.88 300 LEU A C 1
ATOM 2445 O O . LEU A 1 300 ? -18.945 0.831 34.382 1.00 88.88 300 LEU A O 1
ATOM 2449 N N . PRO A 1 301 ? -16.846 0.552 35.129 1.00 85.38 301 PRO A N 1
ATOM 2450 C CA . PRO A 1 301 ? -17.240 0.393 36.524 1.00 85.38 301 PRO A CA 1
ATOM 2451 C C . PRO A 1 301 ? -17.718 1.736 37.098 1.00 85.38 301 PRO A C 1
ATOM 2453 O O . PRO A 1 301 ? -17.005 2.741 37.076 1.00 85.38 301 PRO A O 1
ATOM 2456 N N . VAL A 1 302 ? -18.932 1.756 37.641 1.00 83.88 302 VAL A N 1
ATOM 2457 C CA . VAL A 1 302 ? -19.535 2.908 38.319 1.00 83.88 302 VAL A CA 1
ATOM 2458 C C . VAL A 1 302 ? -19.884 2.477 39.744 1.00 83.88 302 VAL A C 1
ATOM 2460 O O . VAL A 1 302 ? -20.962 1.958 40.024 1.00 83.88 302 VAL A O 1
ATOM 2463 N N . GLY A 1 303 ? -18.933 2.656 40.664 1.00 80.75 303 GLY A N 1
ATOM 2464 C CA . GLY A 1 303 ? -19.066 2.176 42.040 1.00 80.75 303 GLY A CA 1
ATOM 2465 C C . GLY A 1 303 ? -18.984 0.648 42.117 1.00 80.75 303 GLY A C 1
ATOM 2466 O O . GLY A 1 303 ? -17.936 0.078 41.835 1.00 80.75 303 GLY A O 1
ATOM 2467 N N . VAL A 1 304 ? -20.078 -0.004 42.525 1.00 77.56 304 VAL A N 1
ATOM 2468 C CA . VAL A 1 304 ? -20.179 -1.477 42.667 1.00 77.56 304 VAL A CA 1
ATOM 2469 C C . VAL A 1 304 ? -20.803 -2.134 41.424 1.00 77.56 304 VAL A C 1
ATOM 2471 O O . VAL A 1 304 ? -20.800 -3.356 41.282 1.00 77.56 304 VAL A O 1
ATOM 2474 N N . GLU A 1 305 ? -21.342 -1.326 40.513 1.00 82.81 305 GLU A N 1
ATOM 2475 C CA . GLU A 1 305 ? -22.021 -1.767 39.296 1.00 82.81 305 GLU A CA 1
ATOM 2476 C C . GLU A 1 305 ? -21.132 -1.529 38.075 1.00 82.81 305 GLU A C 1
ATOM 2478 O O . GLU A 1 305 ? -20.263 -0.657 38.080 1.00 82.81 305 GLU A O 1
ATOM 2483 N N . ILE A 1 306 ? -21.363 -2.281 37.001 1.00 85.38 306 ILE A N 1
ATOM 2484 C CA . ILE A 1 306 ? -20.717 -2.031 35.709 1.00 85.38 306 ILE A CA 1
ATOM 2485 C C . ILE A 1 306 ? -21.788 -1.499 34.774 1.00 85.38 306 ILE A C 1
ATOM 2487 O O . ILE A 1 306 ? -22.808 -2.144 34.564 1.00 85.38 306 ILE A O 1
ATOM 2491 N N . SER A 1 307 ? -21.581 -0.309 34.227 1.00 88.75 307 SER A N 1
ATOM 2492 C CA . SER A 1 307 ? -22.509 0.317 33.287 1.00 88.75 307 SER A CA 1
ATOM 2493 C C . SER A 1 307 ? -21.859 0.458 31.921 1.00 88.75 307 SER A C 1
ATOM 2495 O O . SER A 1 307 ? -20.646 0.614 31.819 1.00 88.75 307 SER A O 1
ATOM 2497 N N . GLY A 1 308 ? -22.653 0.419 30.861 1.00 89.56 308 GLY A N 1
ATOM 2498 C CA . GLY A 1 308 ? -22.127 0.403 29.510 1.00 89.56 308 GLY A CA 1
ATOM 2499 C C . GLY A 1 308 ? -23.048 1.002 28.470 1.00 89.56 308 GLY A C 1
ATOM 2500 O O . GLY A 1 308 ? -24.268 1.006 28.621 1.00 89.56 308 GLY A O 1
ATOM 2501 N N . LEU A 1 309 ? -22.441 1.480 27.389 1.00 90.19 309 LEU A N 1
ATOM 2502 C CA . LEU A 1 309 ? -23.129 1.925 26.183 1.00 90.19 309 LEU A CA 1
ATOM 2503 C C . LEU A 1 309 ? -22.708 1.056 25.004 1.00 90.19 309 LEU A C 1
ATOM 2505 O O . LEU A 1 309 ? -21.524 0.785 24.812 1.00 90.19 309 LEU A O 1
ATOM 2509 N N . VAL A 1 310 ? -23.687 0.653 24.200 1.00 88.06 310 VAL A N 1
ATOM 2510 C CA . VAL A 1 310 ? -23.467 -0.068 22.944 1.00 88.06 310 VAL A CA 1
ATOM 2511 C C . VAL A 1 310 ? -23.643 0.903 21.785 1.00 88.06 310 VAL A C 1
ATOM 2513 O O . VAL A 1 310 ? -24.650 1.610 21.714 1.00 88.06 310 VAL A O 1
ATOM 2516 N N . PHE A 1 311 ? -22.683 0.921 20.869 1.00 87.25 311 PHE A N 1
ATOM 2517 C CA . PHE A 1 311 ? -22.670 1.729 19.651 1.00 87.25 311 PHE A CA 1
ATOM 2518 C C . PHE A 1 311 ? -22.651 0.827 18.421 1.00 87.25 311 PHE A C 1
ATOM 2520 O O . PHE A 1 311 ? -22.215 -0.321 18.493 1.00 87.25 311 PHE A O 1
ATOM 2527 N N . SER A 1 312 ? -23.070 1.357 17.273 1.00 82.75 312 SER A N 1
ATOM 2528 C CA . SER A 1 312 ? -22.717 0.732 15.997 1.00 82.75 312 SER A CA 1
ATOM 2529 C C . SER A 1 312 ? -21.220 0.918 15.724 1.00 82.75 312 SER A C 1
ATOM 2531 O O . SER A 1 312 ? -20.630 1.940 16.086 1.00 82.75 312 SER A O 1
ATOM 2533 N N . ALA A 1 313 ? -20.583 -0.061 15.080 1.00 79.31 313 ALA A N 1
ATOM 2534 C CA . ALA A 1 313 ? -19.155 0.020 14.779 1.00 79.31 313 ALA A CA 1
ATOM 2535 C C . ALA A 1 313 ? -18.838 1.157 13.793 1.00 79.31 313 ALA A C 1
ATOM 2537 O O . ALA A 1 313 ? -17.783 1.771 13.902 1.00 79.31 313 ALA A O 1
ATOM 2538 N N . SER A 1 314 ? -19.759 1.488 12.882 1.00 74.06 314 SER A N 1
ATOM 2539 C CA . SER A 1 314 ? -19.625 2.617 11.952 1.00 74.06 314 SER A CA 1
ATOM 2540 C C . SER A 1 314 ? -19.565 3.967 12.666 1.00 74.06 314 SER A C 1
ATOM 2542 O O . SER A 1 314 ? -18.852 4.859 12.226 1.00 74.06 314 SER A O 1
ATOM 2544 N N . GLU A 1 315 ? -20.291 4.119 13.774 1.00 75.81 315 GLU A N 1
ATOM 2545 C CA . GLU A 1 315 ? -20.255 5.320 14.615 1.00 75.81 315 GLU A CA 1
ATOM 2546 C C . GLU A 1 315 ? -18.991 5.351 15.474 1.00 75.81 315 GLU A C 1
ATOM 2548 O O . GLU A 1 315 ? -18.312 6.375 15.556 1.00 75.81 315 GLU A O 1
ATOM 2553 N N . PHE A 1 316 ? -18.623 4.203 16.049 1.00 76.00 316 PHE A N 1
ATOM 2554 C CA . PHE A 1 316 ? -17.385 4.047 16.813 1.00 76.00 316 PHE A CA 1
ATOM 2555 C C . PHE A 1 316 ? -16.135 4.337 15.961 1.00 76.00 316 PHE A C 1
ATOM 2557 O O . PHE A 1 316 ? -15.194 4.975 16.426 1.00 76.00 316 PHE A O 1
ATOM 2564 N N . LEU A 1 317 ? -16.150 3.924 14.691 1.00 78.25 317 LEU A N 1
ATOM 2565 C CA . LEU A 1 317 ? -15.123 4.215 13.687 1.00 78.25 317 LEU A CA 1
ATOM 2566 C C . LEU A 1 317 ? -15.432 5.466 12.849 1.00 78.25 317 LEU A C 1
ATOM 2568 O O . LEU A 1 317 ? -14.720 5.740 11.884 1.00 78.25 317 LEU A O 1
ATOM 2572 N N . GLY A 1 318 ? -16.471 6.239 13.177 1.00 74.06 318 GLY A N 1
ATOM 2573 C CA . GLY A 1 318 ? -16.910 7.375 12.358 1.00 74.06 318 GLY A CA 1
ATOM 2574 C C . GLY A 1 318 ? -15.822 8.441 12.206 1.00 74.06 318 GLY A C 1
ATOM 2575 O O . GLY A 1 318 ? -15.665 9.038 11.143 1.00 74.06 318 GLY A O 1
ATOM 2576 N N . SER A 1 319 ? -15.002 8.597 13.248 1.00 64.38 319 SER A N 1
ATOM 2577 C CA . SER A 1 319 ? -13.761 9.374 13.259 1.00 64.38 319 SER A CA 1
ATOM 2578 C C . SER A 1 319 ? -12.809 8.937 12.142 1.00 64.38 319 SER A C 1
ATOM 2580 O O . SER A 1 319 ? -12.447 9.744 11.287 1.00 64.38 319 SER A O 1
ATOM 2582 N N . PHE A 1 320 ? -12.505 7.643 12.051 1.00 69.25 320 PHE A N 1
ATOM 2583 C CA . PHE A 1 320 ? -11.710 7.095 10.957 1.00 69.25 320 PHE A CA 1
ATOM 2584 C C . PHE A 1 320 ? -12.338 7.344 9.578 1.00 69.25 320 PHE A C 1
ATOM 2586 O O . PHE A 1 320 ? -11.663 7.857 8.683 1.00 69.25 320 PHE A O 1
ATOM 2593 N N . LEU A 1 321 ? -13.619 7.004 9.405 1.00 70.38 321 LEU A N 1
ATOM 2594 C CA . LEU A 1 321 ? -14.310 7.160 8.120 1.00 70.38 321 LEU A CA 1
ATOM 2595 C C . LEU A 1 321 ? -14.309 8.622 7.650 1.00 70.38 321 LEU A C 1
ATOM 2597 O O . LEU A 1 321 ? -14.228 8.877 6.454 1.00 70.38 321 LEU A O 1
ATOM 2601 N N . SER A 1 322 ? -14.340 9.576 8.585 1.00 70.25 322 SER A N 1
ATOM 2602 C CA . SER A 1 322 ? -14.282 11.009 8.284 1.00 70.25 322 SER A CA 1
ATOM 2603 C C . SER A 1 322 ? -12.888 11.517 7.890 1.00 70.25 322 SER A C 1
ATOM 2605 O O . SER A 1 322 ? -12.779 12.470 7.121 1.00 70.25 322 SER A O 1
ATOM 2607 N N . VAL A 1 323 ? -11.819 10.904 8.413 1.00 68.25 323 VAL A N 1
ATOM 2608 C CA . VAL A 1 323 ? -10.424 11.333 8.184 1.00 68.25 323 VAL A CA 1
ATOM 2609 C C . VAL A 1 323 ? -9.827 10.664 6.941 1.00 68.25 323 VAL A C 1
ATOM 2611 O O . VAL A 1 323 ? -8.932 11.213 6.291 1.00 68.25 323 VAL A O 1
ATOM 2614 N N . ARG A 1 324 ? -10.321 9.477 6.583 1.00 71.62 324 ARG A N 1
ATOM 2615 C CA . ARG A 1 324 ? -9.859 8.710 5.429 1.00 71.62 324 ARG A CA 1
ATOM 2616 C C . ARG A 1 324 ? -10.283 9.395 4.124 1.00 71.62 324 ARG A C 1
ATOM 2618 O O . ARG A 1 324 ? -11.461 9.591 3.864 1.00 71.62 324 ARG A O 1
ATOM 2625 N N . GLN A 1 325 ? -9.318 9.710 3.259 1.00 68.88 325 GLN A N 1
ATOM 2626 C CA . GLN A 1 325 ? -9.603 10.345 1.961 1.00 68.88 325 GLN A CA 1
ATOM 2627 C C . GLN A 1 325 ? -10.083 9.363 0.882 1.00 68.88 325 GLN A C 1
ATOM 2629 O O . GLN A 1 325 ? -10.668 9.781 -0.114 1.00 68.88 325 GLN A O 1
ATOM 2634 N N . THR A 1 326 ? -9.779 8.070 1.026 1.00 74.50 326 THR A N 1
ATOM 2635 C CA . THR A 1 326 ? -10.043 7.049 -0.001 1.00 74.50 326 THR A CA 1
ATOM 2636 C C . THR A 1 326 ? -10.426 5.726 0.626 1.00 74.50 326 THR A C 1
ATOM 2638 O O . THR A 1 326 ? -9.857 5.358 1.649 1.00 74.50 326 THR A O 1
ATOM 2641 N N . ASP A 1 327 ? -11.277 4.945 -0.038 1.00 77.81 327 ASP A N 1
ATOM 2642 C CA . ASP A 1 327 ? -11.734 3.655 0.478 1.00 77.81 327 ASP A CA 1
ATOM 2643 C C . ASP A 1 327 ? -10.726 2.496 0.363 1.00 77.81 327 ASP A C 1
ATOM 2645 O O . ASP A 1 327 ? -11.089 1.329 0.535 1.00 77.81 327 ASP A O 1
ATOM 2649 N N . PHE A 1 328 ? -9.433 2.790 0.186 1.00 84.00 328 PHE A N 1
ATOM 2650 C CA . PHE A 1 328 ? -8.380 1.775 0.064 1.00 84.00 328 PHE A CA 1
ATOM 2651 C C . PHE A 1 328 ? -7.739 1.349 1.399 1.00 84.00 328 PHE A C 1
ATOM 2653 O O . PHE A 1 328 ? -7.420 0.180 1.579 1.00 84.00 328 PHE A O 1
ATOM 2660 N N . PHE A 1 329 ? -7.607 2.260 2.371 1.00 88.62 329 PHE A N 1
ATOM 2661 C CA . PHE A 1 329 ? -6.986 1.996 3.686 1.00 88.62 329 PHE A CA 1
ATOM 2662 C C . PHE A 1 329 ? -7.868 1.242 4.693 1.00 88.62 329 PHE A C 1
ATOM 2664 O O . PHE A 1 329 ? -8.797 1.830 5.222 1.00 88.62 329 PHE A O 1
ATOM 2671 N N . GLN A 1 330 ? -7.645 -0.025 4.992 1.00 89.44 330 GLN A N 1
ATOM 2672 C CA . GLN A 1 330 ? -8.473 -0.717 5.984 1.00 89.44 330 GLN A CA 1
ATOM 2673 C C . GLN A 1 330 ? -8.046 -0.363 7.407 1.00 89.44 330 GLN A C 1
ATOM 2675 O O . GLN A 1 330 ? -6.850 -0.262 7.683 1.00 89.44 330 GLN A O 1
ATOM 2680 N N . MET A 1 331 ? -9.022 -0.239 8.308 1.00 90.38 331 MET A N 1
ATOM 2681 C CA . MET A 1 331 ? -8.759 -0.050 9.732 1.00 90.38 331 MET A CA 1
ATOM 2682 C C . MET A 1 331 ? -9.233 -1.204 10.565 1.00 90.38 331 MET A C 1
ATOM 2684 O O . MET A 1 331 ? -10.337 -1.719 10.383 1.00 90.38 331 MET A O 1
ATOM 2688 N N . ILE A 1 332 ? -8.394 -1.524 11.533 1.00 91.94 332 ILE A N 1
ATOM 2689 C CA . ILE A 1 332 ? -8.603 -2.588 12.488 1.00 91.94 332 ILE A CA 1
ATOM 2690 C C . ILE A 1 332 ? -8.319 -1.986 13.860 1.00 91.94 332 ILE A C 1
ATOM 2692 O O . ILE A 1 332 ? -7.268 -1.384 14.081 1.00 91.94 332 ILE A O 1
ATOM 2696 N N . VAL A 1 333 ? -9.267 -2.129 14.775 1.00 92.19 333 VAL A N 1
ATOM 2697 C CA . VAL A 1 333 ? -9.090 -1.784 16.183 1.00 92.19 333 VAL A CA 1
ATOM 2698 C C . VAL A 1 333 ? -9.071 -3.082 16.960 1.00 92.19 333 VAL A C 1
ATOM 2700 O O . VAL A 1 333 ? -9.971 -3.907 16.801 1.00 92.19 333 VAL A O 1
ATOM 2703 N N . VAL A 1 334 ? -8.054 -3.260 17.789 1.00 92.44 334 VAL A N 1
ATOM 2704 C CA . VAL A 1 334 ? -7.879 -4.433 18.643 1.00 92.44 334 VAL A CA 1
ATOM 2705 C C . VAL A 1 334 ? -7.701 -4.016 20.099 1.00 92.44 334 VAL A C 1
ATOM 2707 O O . VAL A 1 334 ? -7.376 -2.864 20.378 1.00 92.44 334 VAL A O 1
ATOM 2710 N N . ASP A 1 335 ? -7.917 -4.938 21.028 1.00 89.19 335 ASP A N 1
ATOM 2711 C CA . ASP A 1 335 ? -7.588 -4.735 22.440 1.00 89.19 335 ASP A CA 1
ATOM 2712 C C . ASP A 1 335 ? -6.110 -5.048 22.746 1.00 89.19 335 ASP A C 1
ATOM 2714 O O . ASP A 1 335 ? -5.332 -5.458 21.878 1.00 89.19 335 ASP A O 1
ATOM 2718 N N . SER A 1 336 ? -5.731 -4.906 24.017 1.00 86.44 336 SER A N 1
ATOM 2719 C CA . SER A 1 336 ? -4.389 -5.201 24.537 1.00 86.44 336 SER A CA 1
ATOM 2720 C C . SER A 1 336 ? -3.993 -6.681 24.454 1.00 86.44 336 SER A C 1
ATOM 2722 O O . SER A 1 336 ? -2.834 -7.022 24.672 1.00 86.44 336 SER A O 1
ATOM 2724 N N . SER A 1 337 ? -4.937 -7.568 24.134 1.00 86.75 337 SER A N 1
ATOM 2725 C CA . SER A 1 337 ? -4.710 -8.995 23.897 1.00 86.75 337 SER A CA 1
ATOM 2726 C C . SER A 1 337 ? -4.704 -9.354 22.405 1.00 86.75 337 SER A C 1
ATOM 2728 O O . SER A 1 337 ? -4.492 -10.520 22.062 1.00 86.75 337 SER A O 1
ATOM 2730 N N . GLY A 1 338 ? -4.940 -8.385 21.513 1.00 87.44 338 GLY A N 1
ATOM 2731 C CA . GLY A 1 338 ? -5.032 -8.574 20.067 1.00 87.44 338 GLY A CA 1
ATOM 2732 C C . GLY A 1 338 ? -6.383 -9.099 19.566 1.00 87.44 338 GLY A C 1
ATOM 2733 O O . GLY A 1 338 ? -6.466 -9.525 18.414 1.00 87.44 338 GLY A O 1
ATOM 2734 N N . ASN A 1 339 ? -7.433 -9.102 20.393 1.00 88.06 339 ASN A N 1
ATOM 2735 C CA . ASN A 1 339 ? -8.785 -9.442 19.943 1.00 88.06 339 ASN A CA 1
ATOM 2736 C C . ASN A 1 339 ? -9.386 -8.278 19.145 1.00 88.06 339 ASN A C 1
ATOM 2738 O O . ASN A 1 339 ? -9.174 -7.115 19.481 1.00 88.06 339 ASN A O 1
ATOM 2742 N N . LEU A 1 340 ? -10.169 -8.588 18.111 1.00 90.44 340 LEU A N 1
ATOM 2743 C CA . LEU A 1 340 ? -10.832 -7.584 17.280 1.00 90.44 340 LEU A CA 1
ATOM 2744 C C . LEU A 1 340 ? -11.922 -6.842 18.064 1.00 90.44 340 LEU A C 1
ATOM 2746 O O . LEU A 1 340 ? -12.841 -7.473 18.578 1.00 90.44 340 LEU A O 1
ATOM 2750 N N . ILE A 1 341 ? -11.857 -5.512 18.061 1.00 89.56 341 ILE A N 1
ATOM 2751 C CA . ILE A 1 341 ? -12.874 -4.604 18.606 1.00 89.56 341 ILE A CA 1
ATOM 2752 C C . ILE A 1 341 ? -13.755 -4.039 17.496 1.00 89.56 341 ILE A C 1
ATOM 2754 O O . ILE A 1 341 ? -14.977 -4.076 17.595 1.00 89.56 341 ILE A O 1
ATOM 2758 N N . ALA A 1 342 ? -13.140 -3.527 16.431 1.00 90.12 342 ALA A N 1
ATOM 2759 C CA . ALA A 1 342 ? -13.857 -2.944 15.306 1.00 90.12 342 ALA A CA 1
ATOM 2760 C C . ALA A 1 342 ? -13.047 -3.080 14.013 1.00 90.12 342 ALA A C 1
ATOM 2762 O O . ALA A 1 342 ? -11.816 -3.095 14.038 1.00 90.12 342 ALA A O 1
ATOM 2763 N N . HIS A 1 343 ? -13.738 -3.145 12.877 1.00 90.75 343 HIS A N 1
ATOM 2764 C CA . HIS A 1 343 ? -13.121 -3.199 11.554 1.00 90.75 343 HIS A CA 1
ATOM 2765 C C . HIS A 1 343 ? -13.837 -2.239 10.606 1.00 90.75 343 HIS A C 1
ATOM 2767 O O . HIS A 1 343 ? -15.059 -2.132 10.649 1.00 90.75 343 HIS A O 1
ATOM 2773 N N . SER A 1 344 ? -13.112 -1.616 9.677 1.00 88.00 344 SER A N 1
ATOM 2774 C CA . SER A 1 344 ? -13.697 -0.779 8.615 1.00 88.00 344 SER A CA 1
ATOM 2775 C C . SER A 1 344 ? -14.503 -1.563 7.564 1.00 88.00 344 SER A C 1
ATOM 2777 O O . SER A 1 344 ? -14.916 -0.999 6.558 1.00 88.00 344 SER A O 1
ATOM 2779 N N . ASN A 1 345 ? -14.646 -2.878 7.738 1.00 86.06 345 ASN A N 1
ATOM 2780 C CA . ASN A 1 345 ? -15.401 -3.775 6.874 1.00 86.06 345 ASN A CA 1
ATOM 2781 C C . ASN A 1 345 ? -16.351 -4.547 7.782 1.00 86.06 345 ASN A C 1
ATOM 2783 O O . ASN A 1 345 ? -15.926 -5.412 8.548 1.00 86.06 345 ASN A O 1
ATOM 2787 N N . ASP A 1 346 ? -17.631 -4.225 7.669 1.00 84.06 346 ASP A N 1
ATOM 2788 C CA . ASP A 1 346 ? -18.701 -4.752 8.511 1.00 84.06 346 ASP A CA 1
ATOM 2789 C C . ASP A 1 346 ? -18.744 -6.284 8.539 1.00 84.06 346 ASP A C 1
ATOM 2791 O O . ASP A 1 346 ? -19.018 -6.886 9.577 1.00 84.06 346 ASP A O 1
ATOM 2795 N N . LYS A 1 347 ? -18.407 -6.934 7.418 1.00 86.44 347 LYS A N 1
ATOM 2796 C CA . LYS A 1 347 ? -18.380 -8.401 7.327 1.00 86.44 347 LYS A CA 1
ATOM 2797 C C . LYS A 1 347 ? -17.296 -9.010 8.212 1.00 86.44 347 LYS A C 1
ATOM 2799 O O . LYS A 1 347 ? -17.541 -10.023 8.860 1.00 86.44 347 LYS A O 1
ATOM 2804 N N . GLU A 1 348 ? -16.121 -8.386 8.259 1.00 87.19 348 GLU A N 1
ATOM 2805 C CA . GLU A 1 348 ? -15.015 -8.836 9.111 1.00 87.19 348 GLU A CA 1
ATOM 2806 C C . GLU A 1 348 ? -15.356 -8.606 10.589 1.00 87.19 348 GLU A C 1
ATOM 2808 O O . GLU A 1 348 ? -15.169 -9.511 11.402 1.00 87.19 348 GLU A O 1
ATOM 2813 N N . ALA A 1 349 ? -15.952 -7.453 10.927 1.00 84.12 349 ALA A N 1
ATOM 2814 C CA . ALA A 1 349 ? -16.381 -7.135 12.292 1.00 84.12 349 ALA A CA 1
ATOM 2815 C C . ALA A 1 349 ? -17.376 -8.164 12.859 1.00 84.12 349 ALA A C 1
ATOM 2817 O O . ALA A 1 349 ? -17.207 -8.612 13.995 1.00 84.12 349 ALA A O 1
ATOM 2818 N N . VAL A 1 350 ? -18.371 -8.572 12.061 1.00 85.25 350 VAL A N 1
ATOM 2819 C CA . VAL A 1 350 ? -19.387 -9.569 12.452 1.00 85.25 350 VAL A CA 1
ATOM 2820 C C . VAL A 1 350 ? -18.820 -10.990 12.489 1.00 85.25 350 VAL A C 1
ATOM 2822 O O . VAL A 1 350 ? -19.219 -11.778 13.340 1.00 85.25 350 VAL A O 1
ATOM 2825 N N . SER A 1 351 ? -17.869 -11.324 11.610 1.00 82.25 351 SER A N 1
ATOM 2826 C CA . SER A 1 351 ? -17.296 -12.678 11.534 1.00 82.25 351 SER A CA 1
ATOM 2827 C C . SER A 1 351 ? -16.564 -13.128 12.805 1.00 82.25 351 SER A C 1
ATOM 2829 O O . SER A 1 351 ? -16.366 -14.326 13.002 1.00 82.25 351 SER A O 1
ATOM 2831 N N . GLY A 1 352 ? -16.128 -12.182 13.648 1.00 70.56 352 GLY A N 1
ATOM 2832 C CA . GLY A 1 352 ? -15.342 -12.477 14.847 1.00 70.56 352 GLY A CA 1
ATOM 2833 C C . GLY A 1 352 ? -13.975 -13.100 14.545 1.00 70.56 352 GLY A C 1
ATOM 2834 O O . GLY A 1 352 ? -13.433 -13.816 15.387 1.00 70.56 352 GLY A O 1
ATOM 2835 N N . LYS A 1 353 ? -13.428 -12.874 13.340 1.00 78.44 353 LYS A N 1
ATOM 2836 C CA . LYS A 1 353 ? -12.115 -13.383 12.924 1.00 78.44 353 LYS A CA 1
ATOM 2837 C C . LYS A 1 353 ? -11.033 -12.977 13.930 1.00 78.44 353 LYS A C 1
ATOM 2839 O O . LYS A 1 353 ? -11.008 -11.851 14.423 1.00 78.44 353 LYS A O 1
ATOM 2844 N N . ASP A 1 354 ? -10.125 -13.904 14.225 1.00 79.81 354 ASP A N 1
ATOM 2845 C CA . ASP A 1 354 ? -9.014 -13.663 15.146 1.00 79.81 354 ASP A CA 1
ATOM 2846 C C . ASP A 1 354 ? -7.866 -12.928 14.435 1.00 79.81 354 ASP A C 1
ATOM 2848 O O . ASP A 1 354 ? -7.267 -13.447 13.490 1.00 79.81 354 ASP A O 1
ATOM 2852 N N . TYR A 1 355 ? -7.546 -11.724 14.914 1.00 86.69 355 TYR A N 1
ATOM 2853 C CA . TYR A 1 355 ? -6.467 -10.883 14.394 1.00 86.69 355 TYR A CA 1
ATOM 2854 C C . TYR A 1 355 ? -5.157 -11.023 15.179 1.00 86.69 355 TYR A C 1
ATOM 2856 O O . TYR A 1 355 ? -4.170 -10.393 14.814 1.00 86.69 355 TYR A O 1
ATOM 2864 N N . LYS A 1 356 ? -5.062 -11.899 16.188 1.00 87.94 356 LYS A N 1
ATOM 2865 C CA . LYS A 1 356 ? -3.809 -12.112 16.944 1.00 87.94 356 LYS A CA 1
ATOM 2866 C C . LYS A 1 356 ? -2.639 -12.566 16.081 1.00 87.94 356 LYS A C 1
ATOM 2868 O O . LYS A 1 356 ? -1.493 -12.257 16.382 1.00 87.94 356 LYS A O 1
ATOM 2873 N N . LYS A 1 357 ? -2.931 -13.300 15.003 1.00 88.25 357 LYS A N 1
ATOM 2874 C CA . LYS A 1 357 ? -1.936 -13.760 14.019 1.00 88.25 357 LYS A CA 1
ATOM 2875 C C . LYS A 1 357 ? -1.605 -12.707 12.960 1.00 88.25 357 LYS A C 1
ATOM 2877 O O . LYS A 1 357 ? -0.811 -12.977 12.063 1.00 88.25 357 LYS A O 1
ATOM 2882 N N . HIS A 1 358 ? -2.239 -11.538 13.009 1.00 91.38 358 HIS A N 1
ATOM 2883 C CA . HIS A 1 358 ? -1.943 -10.455 12.088 1.00 91.38 358 HIS A CA 1
ATOM 2884 C C . HIS A 1 358 ? -0.557 -9.869 12.426 1.00 91.38 358 HIS A C 1
ATOM 2886 O O . HIS A 1 358 ? -0.355 -9.437 13.564 1.00 91.38 358 HIS A O 1
ATOM 2892 N N . PRO A 1 359 ? 0.393 -9.774 11.474 1.00 92.69 359 PRO A N 1
ATOM 2893 C CA . PRO A 1 359 ? 1.772 -9.370 11.772 1.00 92.69 359 PRO A CA 1
ATOM 2894 C C . PRO A 1 359 ? 1.910 -7.996 12.441 1.00 92.69 359 PRO A C 1
ATOM 2896 O O . PRO A 1 359 ? 2.781 -7.803 13.285 1.00 92.69 359 PRO A O 1
ATOM 2899 N N . LEU A 1 360 ? 1.041 -7.029 12.108 1.00 93.62 360 LEU A N 1
ATOM 2900 C CA . LEU A 1 360 ? 1.021 -5.739 12.819 1.00 93.62 360 LEU A CA 1
ATOM 2901 C C . LEU A 1 360 ? 0.511 -5.849 14.256 1.00 93.62 360 LEU A C 1
ATOM 2903 O O . LEU A 1 360 ? 0.996 -5.104 15.095 1.00 93.62 360 LEU A O 1
ATOM 2907 N N . VAL A 1 361 ? -0.429 -6.754 14.546 1.00 93.62 361 VAL A N 1
ATOM 2908 C CA . VAL A 1 361 ? -0.923 -6.963 15.916 1.00 93.62 361 VAL A CA 1
ATOM 2909 C C . VAL A 1 361 ? 0.182 -7.601 16.749 1.00 93.62 361 VAL A C 1
ATOM 2911 O O . VAL A 1 361 ? 0.497 -7.112 17.826 1.00 93.62 361 VAL A O 1
ATOM 2914 N N . GLU A 1 362 ? 0.837 -8.636 16.225 1.00 93.31 362 GLU A N 1
ATOM 2915 C CA . GLU A 1 362 ? 1.948 -9.303 16.906 1.00 93.31 362 GLU A CA 1
ATOM 2916 C C . GLU A 1 362 ? 3.113 -8.341 17.179 1.00 93.31 362 GLU A C 1
ATOM 2918 O O . GLU A 1 362 ? 3.641 -8.300 18.293 1.00 93.31 362 GLU A O 1
ATOM 2923 N N . ASN A 1 363 ? 3.478 -7.521 16.190 1.00 92.69 363 ASN A N 1
ATOM 2924 C CA . ASN A 1 363 ? 4.536 -6.530 16.358 1.00 92.69 363 ASN A CA 1
ATOM 2925 C C . ASN A 1 363 ? 4.135 -5.412 17.309 1.00 92.69 363 ASN A C 1
ATOM 2927 O O . ASN A 1 363 ? 4.956 -5.007 18.124 1.00 92.69 363 ASN A O 1
ATOM 2931 N N . MET A 1 364 ? 2.885 -4.956 17.262 1.00 94.38 364 MET A N 1
ATOM 2932 C CA . MET A 1 364 ? 2.364 -3.993 18.221 1.00 94.38 364 MET A CA 1
ATOM 2933 C C . MET A 1 364 ? 2.477 -4.537 19.648 1.00 94.38 364 MET A C 1
ATOM 2935 O O . MET A 1 364 ? 3.082 -3.881 20.482 1.00 94.38 364 MET A O 1
ATOM 2939 N N . LEU A 1 365 ? 1.982 -5.747 19.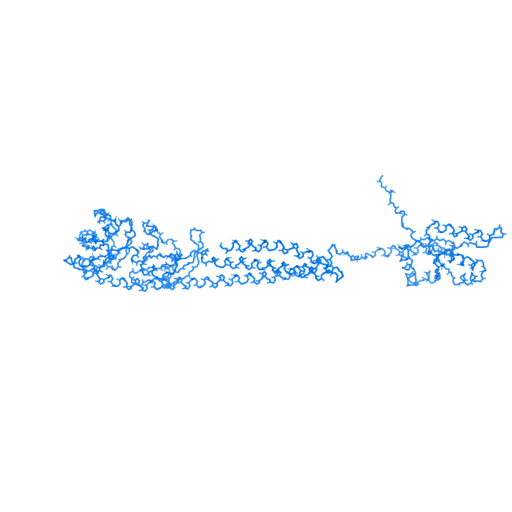918 1.00 91.06 365 LEU A N 1
ATOM 2940 C CA . LEU A 1 365 ? 1.992 -6.345 21.259 1.00 91.06 365 LEU A CA 1
ATOM 2941 C C . LEU A 1 365 ? 3.405 -6.619 21.804 1.00 91.06 365 LEU A C 1
ATOM 2943 O O . LEU A 1 365 ? 3.594 -6.683 23.017 1.00 91.06 365 LEU A O 1
ATOM 2947 N N . ARG A 1 366 ? 4.399 -6.803 20.927 1.00 92.25 366 ARG A N 1
ATOM 2948 C CA . ARG A 1 366 ? 5.803 -7.027 21.312 1.00 92.25 366 ARG A CA 1
ATOM 2949 C C . ARG A 1 366 ? 6.642 -5.756 21.374 1.00 92.25 366 ARG A C 1
ATOM 2951 O O . ARG A 1 366 ? 7.695 -5.765 22.010 1.00 92.25 366 ARG A O 1
ATOM 2958 N N . SER A 1 367 ? 6.244 -4.707 20.660 1.00 89.56 367 SER A N 1
ATOM 2959 C CA . SER A 1 367 ? 7.053 -3.502 20.527 1.00 89.56 367 SER A CA 1
ATOM 2960 C C . SER A 1 367 ? 7.004 -2.672 21.809 1.00 89.56 367 SER A C 1
ATOM 2962 O O . SER A 1 367 ? 5.922 -2.444 22.348 1.00 89.56 367 SER A O 1
ATOM 2964 N N . PRO A 1 368 ? 8.151 -2.156 22.285 1.00 86.62 368 PRO A N 1
ATOM 2965 C CA . PRO A 1 368 ? 8.174 -1.190 23.379 1.00 86.62 368 PRO A CA 1
ATOM 2966 C C . PRO A 1 368 ? 7.672 0.196 22.945 1.00 86.62 368 PRO A C 1
ATOM 2968 O O . PRO A 1 368 ? 7.447 1.053 23.795 1.00 86.62 368 PRO A O 1
ATOM 2971 N N . SER A 1 369 ? 7.544 0.446 21.635 1.00 91.00 369 SER A N 1
ATOM 2972 C CA . SER A 1 369 ? 6.996 1.693 21.110 1.00 91.00 369 SER A CA 1
ATOM 2973 C C . SER A 1 369 ? 5.493 1.571 20.906 1.00 91.00 369 SER A C 1
ATOM 2975 O O . SER A 1 369 ? 4.998 0.595 20.338 1.00 91.00 369 SER A O 1
ATOM 2977 N N . ASP A 1 370 ? 4.794 2.634 21.288 1.00 91.25 370 ASP A N 1
ATOM 2978 C CA . ASP A 1 370 ? 3.365 2.824 21.064 1.00 91.25 370 ASP A CA 1
ATOM 2979 C C . ASP A 1 370 ? 2.983 2.884 19.578 1.00 91.25 370 ASP A C 1
ATOM 2981 O O . ASP A 1 370 ? 1.805 2.861 19.254 1.00 91.25 370 ASP A O 1
ATOM 2985 N N . ASN A 1 371 ? 3.936 2.952 18.650 1.00 93.88 371 ASN A N 1
ATOM 2986 C CA . ASN A 1 371 ? 3.642 3.020 17.231 1.00 93.88 371 ASN A CA 1
ATOM 2987 C C . ASN A 1 371 ? 4.669 2.282 16.376 1.00 93.88 371 ASN A C 1
ATOM 2989 O O . ASN A 1 371 ? 5.757 1.922 16.824 1.00 93.88 371 ASN A O 1
ATOM 2993 N N . GLY A 1 372 ? 4.299 2.029 15.126 1.00 93.81 372 GLY A N 1
ATOM 2994 C CA . GLY A 1 372 ? 5.176 1.358 14.180 1.00 93.81 372 GLY A CA 1
ATOM 2995 C C . GLY A 1 372 ? 4.598 1.338 12.778 1.00 93.81 372 GLY A C 1
ATOM 2996 O O . GLY A 1 372 ? 3.417 1.603 12.563 1.00 93.81 372 GLY A O 1
ATOM 2997 N N . SER A 1 373 ? 5.453 1.070 11.798 1.00 95.00 373 SER A N 1
ATOM 2998 C CA . SER A 1 373 ? 5.080 0.923 10.391 1.00 95.00 373 SER A CA 1
ATOM 2999 C C . SER A 1 373 ? 5.966 -0.123 9.743 1.00 95.00 373 SER A C 1
ATOM 3001 O O . SER A 1 373 ? 7.165 -0.165 10.008 1.00 95.00 373 SER A O 1
ATOM 3003 N N . GLN A 1 374 ? 5.381 -0.973 8.908 1.00 93.44 374 GLN A N 1
ATOM 3004 C CA . GLN A 1 374 ? 6.129 -1.985 8.174 1.00 93.44 374 GLN A CA 1
ATOM 3005 C C . GLN A 1 374 ? 5.381 -2.454 6.928 1.00 93.44 374 GLN A C 1
ATOM 3007 O O . GLN A 1 374 ? 4.154 -2.372 6.834 1.00 93.44 374 GLN A O 1
ATOM 3012 N N . ARG A 1 375 ? 6.149 -3.005 5.989 1.00 94.00 375 ARG A N 1
ATOM 3013 C CA . ARG A 1 375 ? 5.637 -3.851 4.913 1.00 94.00 375 ARG A CA 1
ATOM 3014 C C . ARG A 1 375 ? 5.756 -5.315 5.328 1.00 94.00 375 ARG A C 1
ATOM 3016 O O . ARG A 1 375 ? 6.797 -5.711 5.847 1.00 94.00 375 ARG A O 1
ATOM 3023 N N . PHE A 1 376 ? 4.717 -6.103 5.090 1.00 93.69 376 PHE A N 1
ATOM 3024 C CA . PHE A 1 376 ? 4.662 -7.523 5.440 1.00 93.69 376 PHE A CA 1
ATOM 3025 C C . PHE A 1 376 ? 3.768 -8.279 4.459 1.00 93.69 376 PHE A C 1
ATOM 3027 O O . PHE A 1 376 ? 2.946 -7.676 3.774 1.00 93.69 376 PHE A O 1
ATOM 3034 N N . ASP A 1 377 ? 3.912 -9.599 4.425 1.00 92.75 377 ASP A N 1
ATOM 3035 C CA . ASP A 1 377 ? 3.014 -10.471 3.676 1.00 92.75 377 ASP A CA 1
ATOM 3036 C C . ASP A 1 377 ? 1.885 -10.962 4.580 1.00 92.75 377 ASP A C 1
ATOM 3038 O O . ASP A 1 377 ? 2.122 -11.455 5.687 1.00 92.75 377 ASP A O 1
ATOM 3042 N N . PHE A 1 378 ? 0.647 -10.848 4.108 1.00 89.06 378 PHE A N 1
ATOM 3043 C CA . PHE A 1 378 ? -0.531 -11.343 4.807 1.00 89.06 378 PHE A CA 1
ATOM 3044 C C . PHE A 1 378 ? -1.509 -11.968 3.817 1.00 89.06 378 PHE A C 1
ATOM 3046 O O . PHE A 1 378 ? -1.901 -11.348 2.832 1.00 89.06 378 PHE A O 1
ATOM 3053 N N . GLU A 1 379 ? -1.868 -13.232 4.056 1.00 86.69 379 GLU A N 1
ATOM 3054 C CA . GLU A 1 379 ? -2.780 -13.998 3.189 1.00 86.69 379 GLU A CA 1
ATOM 3055 C C . GLU A 1 379 ? -2.353 -14.012 1.704 1.00 86.69 379 GLU A C 1
ATOM 3057 O O . GLU A 1 379 ? -3.180 -13.973 0.797 1.00 86.69 379 GLU A O 1
ATOM 3062 N N . GLY A 1 380 ? -1.038 -14.059 1.450 1.00 86.81 380 GLY A N 1
ATOM 3063 C CA . GLY A 1 380 ? -0.468 -14.097 0.098 1.00 86.81 380 GLY A CA 1
ATOM 3064 C C . GLY A 1 380 ? -0.416 -12.746 -0.623 1.00 86.81 380 GLY A C 1
ATOM 3065 O O . GLY A 1 380 ? -0.110 -12.720 -1.814 1.00 86.81 380 GLY A O 1
ATOM 3066 N N . ARG A 1 381 ? -0.703 -11.639 0.072 1.00 90.31 381 ARG A N 1
ATOM 3067 C CA . ARG A 1 381 ? -0.603 -10.273 -0.454 1.00 90.31 381 ARG A CA 1
ATOM 3068 C C . ARG A 1 381 ? 0.441 -9.474 0.320 1.00 90.31 381 ARG A C 1
ATOM 3070 O O . ARG A 1 381 ? 0.481 -9.548 1.547 1.00 90.31 381 ARG A O 1
ATOM 3077 N N . GLU A 1 382 ? 1.238 -8.678 -0.391 1.00 93.44 382 GLU A N 1
ATOM 3078 C CA . GLU A 1 382 ? 2.073 -7.650 0.238 1.00 93.44 382 GLU A CA 1
ATOM 3079 C C . GLU A 1 382 ? 1.156 -6.535 0.764 1.00 93.44 382 GLU A C 1
ATOM 3081 O O . GLU A 1 382 ? 0.353 -5.967 0.019 1.00 93.44 382 GLU A O 1
ATOM 3086 N N . VAL A 1 383 ? 1.294 -6.192 2.041 1.00 94.62 383 VAL A N 1
ATOM 3087 C CA . VAL A 1 383 ? 0.514 -5.153 2.718 1.00 94.62 383 VAL A CA 1
ATOM 3088 C C . VAL A 1 383 ? 1.461 -4.141 3.351 1.00 94.62 383 VAL A C 1
ATOM 3090 O O . VAL A 1 383 ? 2.492 -4.479 3.937 1.00 94.62 383 VAL A O 1
ATOM 3093 N N . LEU A 1 384 ? 1.103 -2.868 3.229 1.00 95.00 384 LEU A N 1
ATOM 3094 C CA . LEU A 1 384 ? 1.729 -1.755 3.929 1.00 95.00 384 LEU A CA 1
ATOM 3095 C C . LEU A 1 384 ? 0.823 -1.367 5.079 1.00 95.00 384 LEU A C 1
ATOM 3097 O O . LEU A 1 384 ? -0.340 -1.034 4.858 1.00 95.00 384 LEU A O 1
ATOM 3101 N N . GLY A 1 385 ? 1.341 -1.345 6.298 1.00 95.00 385 GLY A N 1
ATOM 3102 C CA . GLY A 1 385 ? 0.526 -0.855 7.389 1.00 95.00 385 GLY A CA 1
ATOM 3103 C C . GLY A 1 385 ? 1.300 -0.365 8.587 1.00 95.00 385 GLY A C 1
ATOM 3104 O O . GLY A 1 385 ? 2.512 -0.545 8.716 1.00 95.00 385 GLY A O 1
ATOM 3105 N N . SER A 1 386 ? 0.545 0.293 9.446 1.00 95.81 386 SER A N 1
ATOM 3106 C CA . SER A 1 386 ? 1.037 1.022 10.597 1.00 95.81 386 SER A CA 1
ATOM 3107 C C . SER A 1 386 ? 0.094 0.815 11.762 1.00 95.81 386 SER A C 1
ATOM 3109 O O . SER A 1 386 ? -1.093 0.552 11.565 1.00 95.81 386 SER A O 1
ATOM 3111 N N . TYR A 1 387 ? 0.616 0.948 12.973 1.00 95.44 387 TYR A N 1
ATOM 3112 C CA . TYR A 1 387 ? -0.182 0.863 14.182 1.00 95.44 387 TYR A CA 1
ATOM 3113 C C . TYR A 1 387 ? 0.117 2.017 15.137 1.00 95.44 387 TYR A C 1
ATOM 3115 O O . TYR A 1 387 ? 1.204 2.598 15.109 1.00 95.44 387 TYR A O 1
ATOM 3123 N N . GLN A 1 388 ? -0.860 2.312 15.989 1.00 95.06 388 GLN A N 1
ATOM 3124 C CA . GLN A 1 388 ? -0.768 3.205 17.135 1.00 95.06 388 GLN A CA 1
ATOM 3125 C C . GLN A 1 388 ? -1.524 2.568 18.308 1.00 95.06 388 GLN A C 1
ATOM 3127 O O . GLN A 1 388 ? -2.722 2.313 18.214 1.00 95.06 388 GLN A O 1
ATOM 3132 N N . GLN A 1 389 ? -0.836 2.334 19.416 1.00 93.69 389 GLN A N 1
ATOM 3133 C CA . GLN A 1 389 ? -1.418 1.964 20.696 1.00 93.69 389 GLN A CA 1
ATOM 3134 C C . GLN A 1 389 ? -1.954 3.205 21.404 1.00 93.69 389 GLN A C 1
ATOM 3136 O O . GLN A 1 389 ? -1.382 4.296 21.319 1.00 93.69 389 GLN A O 1
ATOM 3141 N N . LEU A 1 390 ? -3.054 3.017 22.117 1.00 90.12 390 LEU A N 1
ATOM 3142 C CA . LEU A 1 390 ? -3.700 4.011 22.950 1.00 90.12 390 LEU A CA 1
ATOM 3143 C C . LEU A 1 390 ? -3.589 3.611 24.413 1.00 90.12 390 LEU A C 1
ATOM 3145 O O . LEU A 1 390 ? -3.854 2.470 24.786 1.00 90.12 390 LEU A O 1
ATOM 3149 N N . GLU A 1 391 ? -3.294 4.594 25.256 1.00 83.50 391 GLU A N 1
ATOM 3150 C CA . GLU A 1 391 ? -3.344 4.419 26.708 1.00 83.50 391 GLU A CA 1
ATOM 3151 C C . GLU A 1 391 ? -4.789 4.229 27.197 1.00 83.50 391 GLU A C 1
ATOM 3153 O O . GLU A 1 391 ? -5.062 3.439 28.100 1.00 83.50 391 GLU A O 1
ATOM 3158 N N . VAL A 1 392 ? -5.746 4.935 26.583 1.00 80.31 392 VAL A N 1
ATOM 3159 C CA . VAL A 1 392 ? -7.161 4.871 26.966 1.00 80.31 392 VAL A CA 1
ATOM 3160 C C . VAL A 1 392 ? -7.786 3.580 26.441 1.00 80.31 392 VAL A C 1
ATOM 3162 O O . VAL A 1 392 ? -7.874 3.370 25.233 1.00 80.31 392 VAL A O 1
ATOM 3165 N N . GLY A 1 393 ? -8.246 2.726 27.358 1.00 77.12 393 GLY A N 1
ATOM 3166 C CA . GLY A 1 393 ? -8.901 1.455 27.026 1.00 77.12 393 GLY A CA 1
ATOM 3167 C C . GLY A 1 393 ? -7.956 0.374 26.489 1.00 77.12 393 GLY A C 1
ATOM 3168 O O . GLY A 1 393 ? -8.437 -0.671 26.064 1.00 77.12 393 GLY A O 1
ATOM 3169 N N . GLY A 1 394 ? -6.636 0.611 26.492 1.00 86.00 394 GLY A N 1
ATOM 3170 C CA . GLY A 1 394 ? -5.632 -0.357 26.035 1.00 86.00 394 GLY A CA 1
ATOM 3171 C C . GLY A 1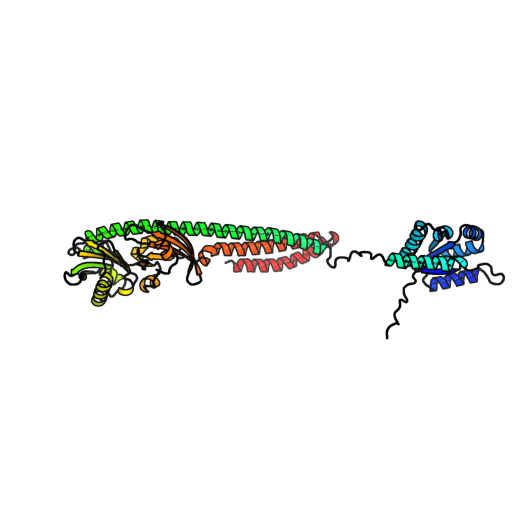 394 ? -5.808 -0.792 24.578 1.00 86.00 394 GLY A C 1
ATOM 3172 O O . GLY A 1 394 ? -5.543 -1.946 24.252 1.00 86.00 394 GLY A O 1
ATOM 3173 N N . LEU A 1 395 ? -6.314 0.098 23.721 1.00 91.19 395 LEU A N 1
ATOM 3174 C CA . LEU A 1 395 ? -6.628 -0.222 22.331 1.00 91.19 395 LEU A CA 1
ATOM 3175 C C . LEU A 1 395 ? -5.409 -0.098 21.418 1.00 91.19 395 LEU A C 1
ATOM 3177 O O . LEU A 1 395 ? -4.598 0.812 21.552 1.00 91.19 395 LEU A O 1
ATOM 3181 N N . GLY A 1 396 ? -5.342 -0.961 20.414 1.00 93.31 396 GLY A N 1
ATOM 3182 C CA . GLY A 1 396 ? -4.447 -0.851 19.274 1.00 93.31 396 GLY A CA 1
ATOM 3183 C C . GLY A 1 396 ? -5.209 -0.460 18.018 1.00 93.31 396 GLY A C 1
ATOM 3184 O O . GLY A 1 396 ? -6.175 -1.121 17.649 1.00 93.31 396 GLY A O 1
ATOM 3185 N N . ILE A 1 397 ? -4.771 0.594 17.341 1.00 93.88 397 ILE A N 1
ATOM 3186 C CA . ILE A 1 397 ? -5.333 1.037 16.066 1.00 93.88 397 ILE A CA 1
ATOM 3187 C C . ILE A 1 397 ? -4.356 0.693 14.963 1.00 93.88 397 ILE A C 1
ATOM 3189 O O . ILE A 1 397 ? -3.185 1.047 15.041 1.00 93.88 397 ILE A O 1
ATOM 3193 N N . ILE A 1 398 ? -4.847 0.036 13.923 1.00 94.31 398 ILE A N 1
ATOM 3194 C CA . ILE A 1 398 ? -4.041 -0.480 12.827 1.00 94.31 398 ILE A CA 1
ATOM 3195 C C . ILE A 1 398 ? -4.637 0.012 11.511 1.00 94.31 398 ILE A C 1
ATOM 3197 O O . ILE A 1 398 ? -5.812 -0.225 11.244 1.00 94.31 398 ILE A O 1
ATOM 3201 N N . SER A 1 399 ? -3.807 0.656 10.690 1.00 93.94 399 SER A N 1
ATOM 3202 C CA . SER A 1 399 ? -4.123 1.077 9.321 1.00 93.94 399 SER A CA 1
ATOM 3203 C C . SER A 1 399 ? -3.346 0.223 8.333 1.00 93.94 399 SER A C 1
ATOM 3205 O O . SER A 1 399 ? -2.133 0.065 8.477 1.00 93.94 399 SER A O 1
ATOM 3207 N N . THR A 1 400 ? -4.016 -0.316 7.320 1.00 93.50 400 THR A N 1
ATOM 3208 C CA . THR A 1 400 ? -3.404 -1.187 6.305 1.00 93.50 400 THR A CA 1
ATOM 3209 C C . THR A 1 400 ? -3.830 -0.800 4.896 1.00 93.50 400 THR A C 1
ATOM 3211 O O . THR A 1 400 ? -4.924 -0.290 4.680 1.00 93.50 400 THR A O 1
ATOM 3214 N N . LEU A 1 401 ? -2.960 -1.042 3.920 1.00 93.50 401 LEU A N 1
ATOM 3215 C CA . LEU A 1 401 ? -3.213 -0.842 2.499 1.00 93.50 401 LEU A CA 1
ATOM 3216 C C . LEU A 1 401 ? -2.508 -1.939 1.696 1.00 93.50 401 LEU A C 1
ATOM 3218 O O . LEU A 1 401 ? -1.314 -2.174 1.887 1.00 93.50 401 LEU A O 1
ATOM 3222 N N . ASP A 1 402 ? -3.223 -2.560 0.762 1.00 93.38 402 ASP A N 1
ATOM 3223 C CA . ASP A 1 402 ? -2.641 -3.537 -0.163 1.00 93.38 402 ASP A CA 1
ATOM 3224 C C . ASP A 1 402 ? -1.566 -2.871 -1.042 1.00 93.38 402 ASP A C 1
ATOM 3226 O O . ASP A 1 402 ? -1.798 -1.819 -1.649 1.00 93.38 402 ASP A O 1
ATOM 3230 N N . ALA A 1 403 ? -0.386 -3.489 -1.145 1.00 92.56 403 ALA A N 1
ATOM 3231 C CA . ALA A 1 403 ? 0.757 -2.928 -1.865 1.00 92.56 403 ALA A CA 1
ATOM 3232 C C . ALA A 1 403 ? 0.487 -2.750 -3.367 1.00 92.56 403 ALA A C 1
ATOM 3234 O O . ALA A 1 403 ? 0.969 -1.789 -3.967 1.00 92.56 403 ALA A O 1
ATOM 3235 N N . ASP A 1 404 ? -0.320 -3.624 -3.972 1.00 91.38 404 ASP A N 1
ATOM 3236 C CA . ASP A 1 404 ? -0.712 -3.509 -5.382 1.00 91.38 404 ASP A CA 1
ATOM 3237 C C . ASP A 1 404 ? -1.503 -2.226 -5.656 1.00 91.38 404 ASP A C 1
ATOM 3239 O O . ASP A 1 404 ? -1.286 -1.563 -6.674 1.00 91.38 404 ASP A O 1
ATOM 3243 N N . ILE A 1 405 ? -2.380 -1.848 -4.719 1.00 90.56 405 ILE A N 1
ATOM 3244 C CA . ILE A 1 405 ? -3.140 -0.596 -4.775 1.00 90.56 405 ILE A CA 1
ATOM 3245 C C . ILE A 1 405 ? -2.198 0.575 -4.486 1.00 90.56 405 ILE A C 1
ATOM 3247 O O . ILE A 1 405 ? -2.158 1.552 -5.234 1.00 90.56 405 ILE A O 1
ATOM 3251 N N . ALA A 1 406 ? -1.379 0.451 -3.441 1.00 89.38 406 ALA A N 1
ATOM 3252 C CA . ALA A 1 406 ? -0.429 1.473 -3.015 1.00 89.38 406 ALA A CA 1
ATOM 3253 C C . ALA A 1 406 ? 0.561 1.873 -4.125 1.00 89.38 406 ALA A C 1
ATOM 3255 O O . ALA A 1 406 ? 0.875 3.050 -4.310 1.00 89.38 406 ALA A O 1
ATOM 3256 N N . PHE A 1 407 ? 1.040 0.895 -4.897 1.00 91.44 407 PHE A N 1
ATOM 3257 C CA . PHE A 1 407 ? 2.029 1.089 -5.955 1.00 91.44 407 PHE A CA 1
ATOM 3258 C C . PHE A 1 407 ? 1.427 1.125 -7.363 1.00 91.44 407 PHE A C 1
ATOM 3260 O O . PHE A 1 407 ? 2.174 1.135 -8.346 1.00 91.44 407 PHE A O 1
ATOM 3267 N N . GLU A 1 408 ? 0.102 1.223 -7.509 1.00 90.06 408 GLU A N 1
ATOM 3268 C CA . GLU A 1 408 ? -0.547 1.256 -8.823 1.00 90.06 408 GLU A CA 1
ATOM 3269 C C . GLU A 1 408 ? 0.005 2.398 -9.699 1.00 90.06 408 GLU A C 1
ATOM 3271 O O . GLU A 1 408 ? 0.323 2.207 -10.880 1.00 90.06 408 GLU A O 1
ATOM 3276 N N . ALA A 1 409 ? 0.203 3.579 -9.103 1.00 84.19 409 ALA A N 1
ATOM 3277 C CA . ALA A 1 409 ? 0.804 4.733 -9.768 1.00 84.19 409 ALA A CA 1
ATOM 3278 C C . ALA A 1 409 ? 2.254 4.459 -10.210 1.00 84.19 409 ALA A C 1
ATOM 3280 O O . ALA A 1 409 ? 2.627 4.789 -11.338 1.00 84.19 409 ALA A O 1
ATOM 3281 N N . VAL A 1 410 ? 3.049 3.781 -9.373 1.00 87.69 410 VAL A N 1
ATOM 3282 C CA . VAL A 1 410 ? 4.425 3.362 -9.702 1.00 87.69 410 VAL A CA 1
ATOM 3283 C C . VAL A 1 410 ? 4.416 2.444 -10.925 1.00 87.69 410 VAL A C 1
ATOM 3285 O O . VAL A 1 410 ? 5.196 2.632 -11.863 1.00 87.69 410 VAL A O 1
ATOM 3288 N N . TYR A 1 411 ? 3.501 1.471 -10.964 1.00 87.31 411 TYR A N 1
ATOM 3289 C CA . TYR A 1 411 ? 3.382 0.549 -12.090 1.00 87.31 411 TYR A CA 1
ATOM 3290 C C . TYR A 1 411 ? 2.904 1.239 -13.370 1.00 87.31 411 TYR A C 1
ATOM 3292 O O . TYR A 1 411 ? 3.398 0.909 -14.454 1.00 87.31 411 TYR A O 1
ATOM 3300 N N . LYS A 1 412 ? 1.990 2.215 -13.270 1.00 87.94 412 LYS A N 1
ATOM 3301 C CA . LYS A 1 412 ? 1.564 3.052 -14.405 1.00 87.94 412 LYS A CA 1
ATOM 3302 C C . LYS A 1 412 ? 2.744 3.840 -14.981 1.00 87.94 412 LYS A C 1
ATOM 3304 O O . LYS A 1 412 ? 2.988 3.744 -16.184 1.00 87.94 412 LYS A O 1
ATOM 3309 N N . ILE A 1 413 ? 3.526 4.507 -14.133 1.00 86.06 413 ILE A N 1
ATOM 3310 C CA . ILE A 1 413 ? 4.713 5.278 -14.541 1.00 86.06 413 ILE A CA 1
ATOM 3311 C C . ILE A 1 413 ? 5.765 4.369 -15.186 1.00 86.06 413 ILE A C 1
ATOM 3313 O O . ILE A 1 413 ? 6.297 4.692 -16.247 1.00 86.06 413 ILE A O 1
ATOM 3317 N N . ARG A 1 414 ? 6.024 3.183 -14.618 1.00 87.56 414 ARG A N 1
ATOM 3318 C CA . ARG A 1 414 ? 6.950 2.201 -15.207 1.00 87.56 414 ARG A CA 1
ATOM 3319 C C . ARG A 1 414 ? 6.539 1.812 -16.629 1.00 87.56 414 ARG A C 1
ATOM 3321 O O . ARG A 1 414 ? 7.381 1.795 -17.526 1.00 87.56 414 ARG A O 1
ATOM 3328 N N . ARG A 1 415 ? 5.253 1.502 -16.846 1.00 88.50 415 ARG A N 1
ATOM 3329 C CA . ARG A 1 415 ? 4.731 1.154 -18.181 1.00 88.50 415 ARG A CA 1
ATOM 3330 C C . ARG A 1 415 ? 4.877 2.321 -19.157 1.00 88.50 415 ARG A C 1
ATOM 3332 O O . ARG A 1 415 ? 5.310 2.107 -20.283 1.00 88.50 415 ARG A O 1
ATOM 3339 N N . GLN A 1 416 ? 4.567 3.544 -18.729 1.00 87.62 416 GLN A N 1
ATOM 3340 C CA . GLN A 1 416 ? 4.728 4.745 -19.556 1.00 87.62 416 GLN A CA 1
ATOM 3341 C C . GLN A 1 416 ? 6.192 4.979 -19.949 1.00 87.62 416 GLN A C 1
ATOM 3343 O O . GLN A 1 416 ? 6.486 5.150 -21.129 1.00 87.62 416 GLN A O 1
ATOM 3348 N N . ASN A 1 417 ? 7.123 4.894 -18.997 1.00 89.00 417 ASN A N 1
ATOM 3349 C CA . ASN A 1 417 ? 8.554 5.060 -19.262 1.00 89.00 417 ASN A CA 1
ATOM 3350 C C . ASN A 1 417 ? 9.099 4.004 -20.234 1.00 89.00 417 ASN A C 1
ATOM 3352 O O . ASN A 1 417 ? 9.949 4.308 -21.071 1.00 89.00 417 ASN A O 1
ATOM 3356 N N . PHE A 1 418 ? 8.572 2.781 -20.185 1.00 88.44 418 PHE A N 1
ATOM 3357 C CA . PHE A 1 418 ? 8.910 1.743 -21.155 1.00 88.44 418 PHE A CA 1
ATOM 3358 C C . PHE A 1 418 ? 8.435 2.088 -22.578 1.00 88.44 418 PHE A C 1
ATOM 3360 O O . PHE A 1 418 ? 9.191 1.936 -23.538 1.00 88.44 418 PHE A O 1
ATOM 3367 N N . TRP A 1 419 ? 7.221 2.628 -22.731 1.00 89.25 419 TRP A N 1
ATOM 3368 C CA . TRP A 1 419 ? 6.732 3.110 -24.030 1.00 89.25 419 TRP A CA 1
ATOM 3369 C C . TRP A 1 419 ? 7.534 4.303 -24.563 1.00 89.25 419 TRP A C 1
ATOM 3371 O O . TRP A 1 419 ? 7.799 4.382 -25.766 1.00 89.25 419 TRP A O 1
ATOM 3381 N N . ILE A 1 420 ? 7.974 5.201 -23.677 1.00 88.69 420 ILE A N 1
ATOM 3382 C CA . ILE A 1 420 ? 8.877 6.305 -24.030 1.00 88.69 420 ILE A CA 1
ATOM 3383 C C . ILE A 1 420 ? 10.205 5.750 -24.558 1.00 88.69 420 ILE A C 1
ATOM 3385 O O . ILE A 1 420 ? 10.664 6.187 -25.610 1.00 88.69 420 ILE A O 1
ATOM 3389 N N . MET A 1 421 ? 10.784 4.739 -23.902 1.00 88.38 421 MET A N 1
ATOM 3390 C CA . MET A 1 421 ? 12.009 4.079 -24.370 1.00 88.38 421 MET A CA 1
ATOM 3391 C C . MET A 1 421 ? 11.846 3.490 -25.780 1.00 88.38 421 MET A C 1
ATOM 3393 O O . MET A 1 421 ? 12.689 3.735 -26.642 1.00 88.38 421 MET A O 1
ATOM 3397 N N . ILE A 1 422 ? 10.749 2.771 -26.051 1.00 88.88 422 ILE A N 1
ATOM 3398 C CA . ILE A 1 422 ? 10.458 2.223 -27.391 1.00 88.88 422 ILE A CA 1
ATOM 3399 C C . ILE A 1 422 ? 10.335 3.345 -28.431 1.00 88.88 422 ILE A C 1
ATOM 3401 O O . ILE A 1 422 ? 10.858 3.233 -29.544 1.00 88.88 422 ILE A O 1
ATOM 3405 N N . SER A 1 423 ? 9.677 4.445 -28.066 1.00 88.75 423 SER A N 1
ATOM 3406 C CA . SER A 1 423 ? 9.495 5.600 -28.948 1.00 88.75 423 SER A CA 1
ATOM 3407 C C . SER A 1 423 ? 10.833 6.264 -29.283 1.00 88.75 423 SER A C 1
ATOM 3409 O O . SER A 1 423 ? 11.123 6.520 -30.451 1.00 88.75 423 SER A O 1
ATOM 3411 N N . VAL A 1 424 ? 11.694 6.472 -28.283 1.00 88.62 424 VAL A N 1
ATOM 3412 C CA . VAL A 1 424 ? 13.030 7.055 -28.472 1.00 88.62 424 VAL A CA 1
ATOM 3413 C C . VAL A 1 424 ? 13.928 6.140 -29.302 1.00 88.62 424 VAL A C 1
ATOM 3415 O O . VAL A 1 424 ? 14.597 6.626 -30.213 1.00 88.62 424 VAL A O 1
ATOM 3418 N N . LEU A 1 425 ? 13.901 4.825 -29.067 1.00 89.00 425 LEU A N 1
ATOM 3419 C CA . LEU A 1 425 ? 14.631 3.858 -29.894 1.00 89.00 425 LEU A CA 1
ATOM 3420 C C . LEU A 1 425 ? 14.167 3.892 -31.356 1.00 89.00 425 LEU A C 1
ATOM 3422 O O . LEU A 1 425 ? 14.997 3.853 -32.263 1.00 89.00 425 LEU A O 1
ATOM 3426 N N . SER A 1 426 ? 12.862 4.035 -31.593 1.00 88.44 426 SER A N 1
ATOM 3427 C CA . SER A 1 426 ? 12.295 4.134 -32.945 1.00 88.44 426 SER A CA 1
ATOM 3428 C C . SER A 1 426 ? 12.757 5.404 -33.670 1.00 88.44 426 SER A C 1
ATOM 3430 O O . SER A 1 426 ? 13.144 5.351 -34.838 1.00 88.44 426 SER A O 1
ATOM 3432 N N . VAL A 1 427 ? 12.780 6.546 -32.974 1.00 87.75 427 VAL A N 1
ATOM 3433 C CA . VAL A 1 427 ? 13.284 7.813 -33.529 1.00 87.75 427 VAL A CA 1
ATOM 3434 C C . VAL A 1 427 ? 14.790 7.742 -33.773 1.00 87.75 427 VAL A C 1
ATOM 3436 O O . VAL A 1 427 ? 15.251 8.139 -34.840 1.00 87.75 427 VAL A O 1
ATOM 3439 N N . ALA A 1 428 ? 15.565 7.193 -32.836 1.00 85.06 428 ALA A N 1
ATOM 3440 C CA . ALA A 1 428 ? 17.007 7.023 -33.001 1.00 85.06 428 ALA A CA 1
ATOM 3441 C C . ALA A 1 428 ? 17.336 6.140 -34.214 1.00 85.06 428 ALA A C 1
ATOM 3443 O O . ALA A 1 428 ? 18.203 6.490 -35.018 1.00 85.06 428 ALA A O 1
ATOM 3444 N N . PHE A 1 429 ? 16.596 5.040 -34.392 1.00 84.81 429 PHE A N 1
ATOM 3445 C CA . PHE A 1 429 ? 16.695 4.182 -35.569 1.00 84.81 429 PHE A CA 1
ATOM 3446 C C . PHE A 1 429 ? 16.425 4.965 -36.859 1.00 84.81 429 PHE A C 1
ATOM 3448 O O . PHE A 1 429 ? 17.213 4.893 -37.802 1.00 84.81 429 PHE A O 1
ATOM 3455 N N . PHE A 1 430 ? 15.347 5.755 -36.887 1.00 83.19 430 PHE A N 1
ATOM 3456 C CA . PHE A 1 430 ? 14.984 6.579 -38.039 1.00 83.19 430 PHE A CA 1
ATOM 3457 C C . PHE A 1 430 ? 16.062 7.614 -38.384 1.00 83.19 430 PHE A C 1
ATOM 3459 O O . PHE A 1 430 ? 16.449 7.741 -39.544 1.00 83.19 430 PHE A O 1
ATOM 3466 N N . VAL A 1 431 ? 16.591 8.322 -37.383 1.00 82.81 431 VAL A N 1
ATOM 3467 C CA . VAL A 1 431 ? 17.660 9.314 -37.567 1.00 82.81 431 VAL A CA 1
ATOM 3468 C C . VAL A 1 431 ? 18.889 8.653 -38.188 1.00 82.81 431 VAL A C 1
ATOM 3470 O O . VAL A 1 431 ? 19.373 9.102 -39.226 1.00 82.81 431 VAL A O 1
ATOM 3473 N N . VAL A 1 432 ? 19.362 7.548 -37.607 1.00 80.69 432 VAL A N 1
ATOM 3474 C CA . VAL A 1 432 ? 20.515 6.809 -38.137 1.00 80.69 432 VAL A CA 1
ATOM 3475 C C . VAL A 1 432 ? 20.254 6.329 -39.565 1.00 80.69 432 VAL A C 1
ATOM 3477 O O . VAL A 1 432 ? 21.130 6.459 -40.417 1.00 80.69 432 VAL A O 1
ATOM 3480 N N . PHE A 1 433 ? 19.052 5.828 -39.851 1.00 76.38 433 PHE A N 1
ATOM 3481 C CA . PHE A 1 433 ? 18.664 5.390 -41.189 1.00 76.38 433 PHE A CA 1
ATOM 3482 C C . PHE A 1 433 ? 18.741 6.531 -42.221 1.00 76.38 433 PHE A C 1
ATOM 3484 O O . PHE A 1 433 ? 19.372 6.369 -43.267 1.00 76.38 433 PHE A O 1
ATOM 3491 N N . VAL A 1 434 ? 18.196 7.713 -41.907 1.00 75.06 434 VAL A N 1
ATOM 3492 C CA . VAL A 1 434 ? 18.196 8.887 -42.805 1.00 75.06 434 VAL A CA 1
ATOM 3493 C C . VAL A 1 434 ? 19.608 9.403 -43.102 1.00 75.06 434 VAL A C 1
ATOM 3495 O O . VAL A 1 434 ? 19.889 9.827 -44.225 1.00 75.06 434 VAL A O 1
ATOM 3498 N N . PHE A 1 435 ? 20.519 9.377 -42.126 1.00 69.19 435 PHE A N 1
ATOM 3499 C CA . PHE A 1 435 ? 21.905 9.826 -42.324 1.00 69.19 435 PHE A CA 1
ATOM 3500 C C . PHE A 1 435 ? 22.788 8.808 -43.065 1.00 69.19 435 PHE A C 1
ATOM 3502 O O . PHE A 1 435 ? 23.886 9.157 -43.496 1.00 69.19 435 PHE A O 1
ATOM 3509 N N . GLN A 1 436 ? 22.328 7.567 -43.242 1.00 63.62 436 GLN A N 1
ATOM 3510 C CA . GLN A 1 436 ? 23.088 6.510 -43.916 1.00 63.62 436 GLN A CA 1
ATOM 3511 C C . GLN A 1 436 ? 22.823 6.393 -45.426 1.00 63.62 436 GLN A C 1
ATOM 3513 O O . GLN A 1 436 ? 23.591 5.712 -46.121 1.00 63.62 436 GLN A O 1
ATOM 3518 N N . GLU A 1 437 ? 21.783 7.041 -45.961 1.00 59.06 437 GLU A N 1
ATOM 3519 C CA . GLU A 1 437 ? 21.563 7.125 -47.408 1.00 59.06 437 GLU A CA 1
ATOM 3520 C C . GLU A 1 437 ? 22.400 8.261 -48.030 1.00 59.06 437 GLU A C 1
ATOM 3522 O O . GLU A 1 437 ? 22.369 9.396 -47.544 1.00 59.06 437 GLU A O 1
ATOM 3527 N N . PRO A 1 438 ? 23.158 8.004 -49.118 1.00 54.50 438 PRO A N 1
ATOM 3528 C CA . PRO A 1 438 ? 23.898 9.056 -49.800 1.00 54.50 438 PRO A CA 1
ATOM 3529 C C . PRO A 1 438 ? 22.922 10.117 -50.321 1.00 54.50 438 PRO A C 1
ATOM 3531 O O . PRO A 1 438 ? 21.920 9.790 -50.958 1.00 54.50 438 PRO A O 1
ATOM 3534 N N . LEU A 1 439 ? 23.262 11.392 -50.095 1.00 52.69 439 LEU A N 1
ATOM 3535 C CA . LEU A 1 439 ? 22.473 12.602 -50.393 1.00 52.69 439 LEU A CA 1
ATOM 3536 C C . LEU A 1 439 ? 21.778 12.640 -51.775 1.00 52.69 439 LEU A C 1
ATOM 3538 O O . LEU A 1 439 ? 20.840 13.409 -51.952 1.00 52.69 439 LEU A O 1
ATOM 3542 N N . ARG A 1 440 ? 22.191 11.813 -52.746 1.00 46.53 440 ARG A N 1
ATOM 3543 C CA . ARG A 1 440 ? 21.639 11.761 -54.111 1.00 46.53 440 ARG A CA 1
ATOM 3544 C C . ARG A 1 440 ? 20.307 11.012 -54.261 1.00 46.53 440 ARG A C 1
ATOM 3546 O O . ARG A 1 440 ? 19.593 11.300 -55.210 1.00 46.53 440 ARG A O 1
ATOM 3553 N N . PHE A 1 441 ? 19.932 10.112 -53.347 1.00 51.94 441 PHE A N 1
ATOM 3554 C CA . PHE A 1 441 ? 18.628 9.408 -53.393 1.00 51.94 441 PHE A CA 1
ATOM 3555 C C . PHE A 1 441 ? 17.546 10.048 -52.496 1.00 51.94 441 PHE A C 1
ATOM 3557 O O . PHE A 1 441 ? 16.405 9.587 -52.441 1.00 51.94 441 PHE A O 1
ATOM 3564 N N . ARG A 1 442 ? 17.900 11.146 -51.817 1.00 49.81 442 ARG A N 1
ATOM 3565 C CA . ARG A 1 442 ? 17.243 11.669 -50.611 1.00 49.81 442 ARG A CA 1
ATOM 3566 C C . ARG A 1 442 ? 15.910 12.401 -50.822 1.00 49.81 442 ARG A C 1
ATOM 3568 O O . ARG A 1 442 ? 15.171 12.558 -49.859 1.00 49.81 442 ARG A O 1
ATOM 3575 N N . SER A 1 443 ? 15.560 12.851 -52.026 1.00 51.16 443 SER A N 1
ATOM 3576 C CA . SER A 1 443 ? 14.346 13.668 -52.231 1.00 51.16 443 SER A CA 1
ATOM 3577 C C . SER A 1 443 ? 13.129 12.880 -52.732 1.00 51.16 443 SER A C 1
ATOM 3579 O O . SER A 1 443 ? 12.013 13.135 -52.284 1.00 51.16 443 SER A O 1
ATOM 3581 N N . PHE A 1 444 ? 13.312 11.899 -53.621 1.00 50.47 444 PHE A N 1
ATOM 3582 C CA . PHE A 1 444 ? 12.184 11.261 -54.315 1.00 50.47 444 PHE A CA 1
ATOM 3583 C C . PHE A 1 444 ? 11.507 10.148 -53.497 1.00 50.47 444 PHE A C 1
ATOM 3585 O O . PHE A 1 444 ? 10.281 10.063 -53.442 1.00 50.47 444 PHE A O 1
ATOM 3592 N N . ASN A 1 445 ? 12.290 9.316 -52.802 1.00 53.75 445 ASN A N 1
ATOM 3593 C CA . ASN A 1 445 ? 11.749 8.188 -52.033 1.00 53.75 445 ASN A CA 1
ATOM 3594 C C . ASN A 1 445 ? 11.213 8.621 -50.651 1.00 53.75 445 ASN A C 1
ATOM 3596 O O . ASN A 1 445 ? 10.270 8.032 -50.123 1.00 53.75 445 ASN A O 1
ATOM 3600 N N . PHE A 1 446 ? 11.763 9.711 -50.104 1.00 52.44 446 PHE A N 1
ATOM 3601 C CA . PHE A 1 446 ? 11.355 10.308 -48.830 1.00 52.44 446 PHE A CA 1
ATOM 3602 C C . PHE A 1 446 ? 9.907 10.819 -48.865 1.00 52.44 446 PHE A C 1
ATOM 3604 O O . PHE A 1 446 ? 9.143 10.559 -47.938 1.00 52.44 446 PHE A O 1
ATOM 3611 N N . PHE A 1 447 ? 9.484 11.466 -49.959 1.00 55.53 447 PHE A N 1
ATOM 3612 C CA . PHE A 1 447 ? 8.120 11.994 -50.087 1.00 55.53 447 PHE A CA 1
ATOM 3613 C C . PHE A 1 447 ? 7.064 10.880 -50.210 1.00 55.53 447 PHE A C 1
ATOM 3615 O O . PHE A 1 447 ? 5.971 10.985 -49.655 1.00 55.53 447 PHE A O 1
ATOM 3622 N N . LEU A 1 448 ? 7.401 9.775 -50.885 1.00 57.81 448 LEU A N 1
ATOM 3623 C CA . LEU A 1 448 ? 6.526 8.607 -51.036 1.00 57.81 448 LEU A CA 1
ATOM 3624 C C . LEU A 1 448 ? 6.424 7.778 -49.747 1.00 57.81 448 LEU A C 1
ATOM 3626 O O . LEU A 1 448 ? 5.320 7.364 -49.382 1.00 57.81 448 LEU A O 1
ATOM 3630 N N . GLN A 1 449 ? 7.531 7.584 -49.021 1.00 53.62 449 GLN A N 1
ATOM 3631 C CA . GLN A 1 449 ? 7.509 6.882 -47.733 1.00 53.62 449 GLN A CA 1
ATOM 3632 C C . GLN A 1 449 ? 6.833 7.700 -46.627 1.00 53.62 449 GLN A C 1
ATOM 3634 O O . GLN A 1 449 ? 6.042 7.131 -45.880 1.00 53.62 449 GLN A O 1
ATOM 3639 N N . LEU A 1 450 ? 7.023 9.025 -46.569 1.00 52.03 450 LEU A N 1
ATOM 3640 C CA . LEU A 1 450 ? 6.295 9.890 -45.628 1.00 52.03 450 LEU A CA 1
ATOM 3641 C C . LEU A 1 450 ? 4.783 9.851 -45.853 1.00 52.03 450 LEU A C 1
ATOM 3643 O O . LEU A 1 450 ? 4.024 9.798 -44.890 1.00 52.03 450 LEU A O 1
ATOM 3647 N N . LYS A 1 451 ? 4.323 9.828 -47.110 1.00 55.12 451 LYS A N 1
ATOM 3648 C CA . LYS A 1 451 ? 2.887 9.744 -47.424 1.00 55.12 451 LYS A CA 1
ATOM 3649 C C . LYS A 1 451 ? 2.277 8.406 -46.996 1.00 55.12 451 LYS A C 1
ATOM 3651 O O . LYS A 1 451 ? 1.122 8.363 -46.578 1.00 55.12 451 LYS A O 1
ATOM 3656 N N . LYS A 1 452 ? 3.052 7.322 -47.098 1.00 57.47 452 LYS A N 1
ATOM 3657 C CA . LYS A 1 452 ? 2.637 5.971 -46.697 1.00 57.47 452 LYS A CA 1
ATOM 3658 C C . LYS A 1 452 ? 2.650 5.814 -45.173 1.00 57.47 452 LYS A C 1
ATOM 3660 O O . LYS A 1 452 ? 1.685 5.309 -44.611 1.00 57.47 452 LYS A O 1
ATOM 3665 N N . TRP A 1 453 ? 3.684 6.340 -44.518 1.00 48.78 453 TRP A N 1
ATOM 3666 C CA . TRP A 1 453 ? 3.852 6.272 -43.070 1.00 48.78 453 TRP A CA 1
ATOM 3667 C C . TRP A 1 453 ? 2.885 7.193 -42.328 1.00 48.78 453 TRP A C 1
ATOM 3669 O O . TRP A 1 453 ? 2.232 6.719 -41.414 1.00 48.78 453 TRP A O 1
ATOM 3679 N N . ASN A 1 454 ? 2.671 8.441 -42.776 1.00 56.97 454 ASN A N 1
ATOM 3680 C CA . ASN A 1 454 ? 1.675 9.353 -42.187 1.00 56.97 454 ASN A CA 1
ATOM 3681 C C . ASN A 1 454 ? 0.273 8.713 -42.160 1.00 56.97 454 ASN A C 1
ATOM 3683 O O . ASN A 1 454 ? -0.477 8.855 -41.201 1.00 56.97 454 ASN A O 1
ATOM 3687 N N . LYS A 1 455 ? -0.073 7.917 -43.176 1.00 55.16 455 LYS A N 1
ATOM 3688 C CA . LYS A 1 455 ? -1.363 7.218 -43.231 1.00 55.16 455 LYS A CA 1
ATOM 3689 C C . LYS A 1 455 ? -1.481 6.075 -42.213 1.00 55.16 455 LYS A C 1
ATOM 3691 O O . LYS A 1 455 ? -2.585 5.803 -41.750 1.00 55.16 455 LYS A O 1
ATOM 3696 N N . GLU A 1 456 ? -0.377 5.423 -41.851 1.00 53.31 456 GLU A N 1
ATOM 3697 C CA . GLU A 1 456 ? -0.351 4.361 -40.837 1.00 53.31 456 GLU A CA 1
ATOM 3698 C C . GLU A 1 456 ? -0.167 4.918 -39.424 1.00 53.31 456 GLU A C 1
ATOM 3700 O O . GLU A 1 456 ? -0.891 4.508 -38.522 1.00 53.31 456 GLU A O 1
ATOM 3705 N N . THR A 1 457 ? 0.708 5.903 -39.211 1.00 52.50 457 THR A N 1
ATOM 3706 C CA . THR A 1 457 ? 0.898 6.519 -37.893 1.00 52.50 457 THR A CA 1
ATOM 3707 C C . THR A 1 457 ? -0.278 7.359 -37.454 1.00 52.50 457 THR A C 1
ATOM 3709 O O . THR A 1 457 ? -0.634 7.278 -36.286 1.00 52.50 457 THR A O 1
ATOM 3712 N N . THR A 1 458 ? -0.971 8.063 -38.353 1.00 53.09 458 THR A N 1
ATOM 3713 C CA . THR A 1 458 ? -2.238 8.710 -37.974 1.00 53.09 458 THR A CA 1
ATOM 3714 C C . THR A 1 458 ? -3.256 7.664 -37.519 1.00 53.09 458 THR A C 1
ATOM 3716 O O . THR A 1 458 ? -3.988 7.903 -36.570 1.00 53.09 458 THR A O 1
ATOM 3719 N N . ARG A 1 459 ? -3.247 6.461 -38.110 1.00 49.28 459 ARG A N 1
ATOM 3720 C CA . ARG A 1 459 ? -4.118 5.344 -37.714 1.00 49.28 459 ARG A CA 1
ATOM 3721 C C . ARG A 1 459 ? -3.741 4.775 -36.340 1.00 49.28 459 ARG A C 1
ATOM 3723 O O . ARG A 1 459 ? -4.626 4.560 -35.521 1.00 49.28 459 ARG A O 1
ATOM 3730 N N . TRP A 1 460 ? -2.450 4.591 -36.061 1.00 46.69 460 TRP A N 1
ATOM 3731 C CA . TRP A 1 460 ? -1.955 4.106 -34.765 1.00 46.69 460 TRP A CA 1
ATOM 3732 C C . TRP A 1 460 ? -2.091 5.136 -33.641 1.00 46.69 460 TRP A C 1
ATOM 3734 O O . TRP A 1 460 ? -2.440 4.764 -32.528 1.00 46.69 460 TRP A O 1
ATOM 3744 N N . ILE A 1 461 ? -1.883 6.423 -33.928 1.00 47.88 461 ILE A N 1
ATOM 3745 C CA . ILE A 1 461 ? -2.074 7.525 -32.975 1.00 47.88 461 ILE A CA 1
ATOM 3746 C C . ILE A 1 461 ? -3.563 7.687 -32.648 1.00 47.88 461 ILE A C 1
ATOM 3748 O O . ILE A 1 461 ? -3.902 7.862 -31.481 1.00 47.88 461 ILE A O 1
ATOM 3752 N N . PHE A 1 462 ? -4.459 7.551 -33.634 1.00 46.50 462 PHE A N 1
ATOM 3753 C CA . PHE A 1 462 ? -5.907 7.573 -33.394 1.00 46.50 462 PHE A CA 1
ATOM 3754 C C . PHE A 1 462 ? -6.368 6.376 -32.552 1.00 46.50 462 PHE A C 1
ATOM 3756 O O . PHE A 1 462 ? -7.207 6.541 -31.674 1.00 46.50 462 PHE A O 1
ATOM 3763 N N . VAL A 1 463 ? -5.783 5.190 -32.761 1.00 50.22 463 VAL A N 1
ATOM 3764 C CA . VAL A 1 463 ? -6.024 4.015 -31.905 1.00 50.22 463 VAL A CA 1
ATOM 3765 C C . VAL A 1 463 ? -5.476 4.246 -30.489 1.00 50.22 463 VAL A C 1
ATOM 3767 O O . VAL A 1 463 ? -6.203 4.005 -29.531 1.00 50.22 463 VAL A O 1
ATOM 3770 N N . LEU A 1 464 ? -4.264 4.799 -30.338 1.00 42.00 464 LEU A N 1
ATOM 3771 C CA . LEU A 1 464 ? -3.650 5.101 -29.033 1.00 42.00 464 LEU A CA 1
ATOM 3772 C C . LEU A 1 464 ? -4.454 6.120 -28.207 1.00 42.00 464 LEU A C 1
ATOM 3774 O O . LEU A 1 464 ? -4.603 5.947 -26.995 1.00 42.00 464 LEU A O 1
ATOM 3778 N N . LEU A 1 465 ? -4.970 7.171 -28.855 1.00 40.91 465 L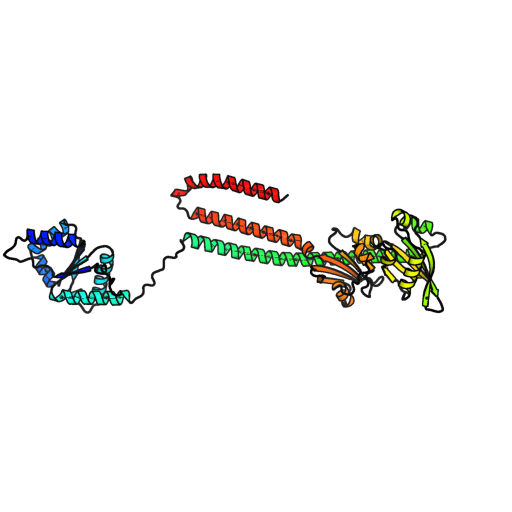EU A N 1
ATOM 3779 C CA . LEU A 1 465 ? -5.815 8.201 -28.234 1.00 40.91 465 LEU A CA 1
ATOM 3780 C C . LEU A 1 465 ? -7.214 7.689 -27.867 1.00 40.91 465 LEU A C 1
ATOM 3782 O O . LEU A 1 465 ? -7.828 8.226 -26.950 1.00 40.91 465 LEU A O 1
ATOM 3786 N N . HIS A 1 466 ? -7.719 6.652 -28.542 1.00 45.25 466 HIS A N 1
ATOM 3787 C CA . HIS A 1 466 ? -9.026 6.071 -28.221 1.00 45.25 466 HIS A CA 1
ATOM 3788 C C . HIS A 1 466 ? -8.964 4.993 -27.129 1.00 45.25 466 HIS A C 1
ATOM 3790 O O . HIS A 1 466 ? -9.963 4.776 -26.452 1.00 45.25 466 HIS A O 1
ATOM 3796 N N . THR A 1 467 ? -7.806 4.353 -26.924 1.00 42.72 467 THR A N 1
ATOM 3797 C CA . THR A 1 467 ? -7.561 3.387 -25.831 1.00 42.72 467 THR A CA 1
ATOM 3798 C C . THR A 1 467 ? -7.107 4.027 -24.513 1.00 42.72 467 THR A C 1
ATOM 3800 O O . THR A 1 467 ? -6.879 3.317 -23.539 1.00 42.72 467 THR A O 1
ATOM 3803 N N . THR A 1 468 ? -6.926 5.351 -24.476 1.00 39.75 468 THR A N 1
ATOM 3804 C CA . THR A 1 468 ? -6.512 6.114 -23.280 1.00 39.75 468 THR A CA 1
ATOM 3805 C C . THR A 1 468 ? -7.645 6.922 -22.637 1.00 39.75 468 THR A C 1
ATOM 3807 O O . THR A 1 468 ? -7.386 7.654 -21.682 1.00 39.75 468 THR A O 1
ATOM 3810 N N . LYS A 1 469 ? -8.886 6.772 -23.122 1.00 35.84 469 LYS A N 1
ATOM 3811 C CA . LYS A 1 469 ? -10.097 7.240 -22.437 1.00 35.84 469 LYS A CA 1
ATOM 3812 C C . LYS A 1 469 ? -10.730 6.129 -21.620 1.00 35.84 469 LYS A C 1
ATOM 3814 O O . LYS A 1 469 ? -10.818 5.004 -22.160 1.00 35.84 469 LYS A O 1
#

Foldseek 3Di:
DPDPPDDPPPQLEAEDADDDQDDPPDDSVVVLVVVLVVCVVVQAQEEEEAEAPVVVVVLVPDPSSVVSVVVSVVSRHHYYYHHNCQLLDPPPVRVLVVLVVSVVVSVVGRYYYYYHPVCRVVNVVVSVVSVVVVVVPPDPPPPPPPDDPLVVVLVVLLVVLCVVLVVVLVVVLVVVLVVLLVVVQVVQQVLQVQLQVVLLVVLVVQQVLQQPDDPVCLQVSCVVVVQWAKKWKWAQDPPQLFTATPDIGGSPNNCVVVVFDQPPVQLRVLCSVQCSDDPQAFAKAQCCQSRVWAKIKTWHDDDRMIMIIMGHLCVSCVSSVVVDPDPFKKKFKAALQQFTRHIPDTVVSNVRDGCCPPPQNVCCNPDPDQKDWDWDDDPNFTKTKMWGFHPPNRMIMMIIGTVCVSCVVSVVVSVVSVVVSVVVSVVSSVVSVLVPDPPVVNPPVVVVVCVVVVVVVVVVVVVVVVVVD

Sequence (469 aa):
MLDRWKDKNDKSVRWEELPNLHSDLQDLDLIIRSLISEKLSLGIREIIFCLSAEQALSLKKSRDFLKLIKDLKRAGFTISSADKDKILSTNVESSSKFFRYLENRSRNVNCLVWTEDLALSQIESKYYDFLNHFHGYKFESFRPSRFTIRVKLLSIVSAIITLSMGLMITMATYFFRKYSEILIQEYNLSLARMTGIQLSGQLKETTRKIQDFRSEDSEKFFRTNSNAVAYVRFKNKTVNSALEIDSLFWNSKFLKSNSVVPDPTNLKNALEKSFSRLSGTLEILNVSNEFGFPAVAVLLPVGVEISGLVFSASEFLGSFLSVRQTDFFQMIVVDSSGNLIAHSNDKEAVSGKDYKKHPLVENMLRSPSDNGSQRFDFEGREVLGSYQQLEVGGLGIISTLDADIAFEAVYKIRRQNFWIMISVLSVAFFVVFVFQEPLRFRSFNFFLQLKKWNKETTRWIFVLLHTTK